Protein AF-A0A924LWE5-F1 (afdb_monomer)

pLDDT: mean 78.91, std 18.91, range [30.73, 96.88]

Foldseek 3Di:
DDDDDDDDDDDDDDDDDDDDDDDDDDDDDDDDDDDDDDDDDDDDDDPDDPPPPPPPPVVVVVVVVVVVVVVVVVVVVVVVVVVLVVLLQVLVVLQQVPDDVLQVVLADAAPDDVQAGKAKEWEFEWQDDDPPGLTWGCWTWIWIFDLVVLEIEIETEQQQAWFQQVPPGTGRLRVLSSVPNVNSSSVRVCVQAVDGHHKYKYFYLVLQLQLQVLLVFFKFAAQAWFWADQDPNGTDTDHGGIDTDHSVNLSVQLPGADGPVDRVRHSVVSSVSVVRSVVRSLCSCLDPSQSPPPSHRSSSNSNRMRMNQHPVRNVVSSVSNVSRPDYHYHYFAADWDADPNDTGGHTPSVVRNQSSCVSVVNHDDDPPPPDD

Sequence (372 aa):
MNPPLILRDVVSAPADKPYRVYRQPRRVRGDGSIPWDTAGAATASKPPRKQGERRNRIGWRLFRYSRRLLYVVILGAVVWSGVAYWSFRGAVKDSNDRVPDKVMRALSPANGPIMTTPINILVLGSDTRGKGDTGRSDSMILMRVDIPRRRVAMLSIPRDLRVPIKGYGDEKVNAAYSLGGPALTIDTLHSLTGVDINHYAEINFRGFRQLINAVGGIYLVNPHAIRSNKFDGQVWRFKKGELHLNGRRALAYSRVRENLLNPNDSDFTRGARQQQVIDSVVHKLASVDSVLHPRRNPRAAIKPITTDITESQIMALAFGKTWAKHTVHCRLGGDIDMVGGQSVIRGDGEANRAVVRMWEGTGQPVEPKLTA

Mean predicted aligned error: 13.2 Å

Radius of gyration: 34.85 Å; Cα contacts (8 Å, |Δi|>4): 558; chains: 1; bounding box: 91×76×114 Å

Nearest PDB structures (foldseek):
  6mpt-assembly1_A  TM=8.660E-01  e=5.695E-21  Bacillus subtilis
  6mps-assembly1_A  TM=8.419E-01  e=1.725E-20  Bacillus subtilis
  6uf5-assembly1_A  TM=8.664E-01  e=1.780E-19  Bacillus subtilis subsp. subtilis str. 168
  6uex-assembly1_A  TM=8.243E-01  e=5.874E-20  Staphylococcus aureus subsp. aureus N315
  3pe5-assembly2_B  TM=7.186E-01  e=3.381E-19  [Clostridium] leptum DSM 753

Secondary structure (DSSP, 8-state):
-----------PPPPPPPPPPPPPPPPP-----------------PPP--------HHHHHHHHHHHHHHHHHHHHHHHHHHHHHHHHHHHHHHHHTTS-HHHHHHSPPPSS-TTTS-EEEEEEEE---STT----EEEEEEEEEETTTTEEEEEE--TTEEEEETTTEEEETTHHHHHHHHHHHHHHHHHHH-----EEEEEEHHHHHHHHHHTT-EEEEESS-EEEEEETTEEEEE-SEEEEE-HHHHHHHHH---BTTBTT--HHHHHHHHHHHHHHHHHHHHSHHHHH-TT--HHHHHTTEEE---HHHHHHHHHHHHH--EEEEEE--EEEEEETTEEEEEE-HHHHHHHHHHHHTSSPPPPP----

Solvent-accessible surface area (backbone atoms only — not comparable to full-atom values): 21469 Å² total; per-residue (Å²): 135,85,86,90,90,87,90,86,85,86,84,88,81,85,88,85,80,90,80,88,81,85,82,80,87,80,87,82,86,82,85,82,87,88,83,90,82,82,89,81,82,90,77,90,77,77,80,83,78,78,79,71,79,79,69,61,65,65,60,57,50,50,51,53,50,52,53,50,50,50,52,53,51,51,50,50,52,50,53,52,48,52,54,52,49,53,46,34,47,53,18,40,50,66,10,35,77,63,51,55,71,62,38,66,70,49,38,36,83,66,96,54,56,64,73,78,33,70,45,30,32,41,39,37,33,30,69,42,8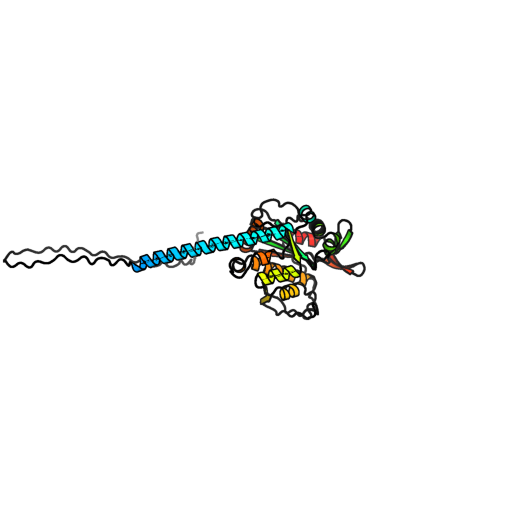4,55,92,90,50,61,44,39,38,81,37,44,32,43,36,34,42,26,43,78,79,23,36,36,21,37,38,37,47,57,45,46,30,52,40,71,36,92,96,74,44,79,38,40,51,25,49,30,23,45,76,52,33,70,24,40,32,45,52,36,49,27,72,72,68,76,49,72,40,44,39,44,38,37,32,28,62,67,26,48,28,45,23,31,48,42,63,72,32,36,59,48,73,35,91,56,60,39,34,36,59,79,53,99,90,39,66,51,76,44,66,52,41,82,41,83,29,44,18,70,56,44,54,48,59,43,61,42,54,45,32,82,72,40,92,88,43,40,69,69,54,24,49,53,41,40,51,52,52,46,51,27,47,54,51,47,66,50,30,67,70,48,73,67,39,93,87,42,51,63,32,52,42,40,57,37,36,37,24,69,65,47,68,68,53,52,51,50,49,35,53,34,58,76,61,36,82,47,77,44,86,45,61,59,57,51,51,84,44,75,57,95,91,37,80,32,25,49,54,43,72,63,64,36,52,47,48,48,30,37,57,74,66,80,38,70,90,75,80,79,83,78,78,131

Structure (mmCIF, N/CA/C/O backbone):
data_AF-A0A924LWE5-F1
#
_entry.id   AF-A0A924LWE5-F1
#
loop_
_atom_site.group_PDB
_atom_site.id
_atom_site.type_symbol
_atom_site.label_atom_id
_atom_site.label_alt_id
_atom_site.label_comp_id
_atom_site.label_asym_id
_atom_site.label_entity_id
_atom_site.label_seq_id
_atom_site.pdbx_PDB_ins_code
_atom_site.Cartn_x
_atom_site.Cartn_y
_atom_site.Cartn_z
_atom_site.occupancy
_atom_site.B_iso_or_equiv
_atom_site.auth_seq_id
_atom_site.auth_comp_id
_atom_site.auth_asym_id
_atom_site.auth_atom_id
_atom_site.pdbx_PDB_model_num
ATOM 1 N N . MET A 1 1 ? 37.497 54.593 34.438 1.00 35.94 1 MET A N 1
ATOM 2 C CA . MET A 1 1 ? 36.708 55.315 35.467 1.00 35.94 1 MET A CA 1
ATOM 3 C C . MET A 1 1 ? 35.247 54.874 35.371 1.00 35.94 1 MET A C 1
ATOM 5 O O . MET A 1 1 ? 34.919 54.177 34.420 1.00 35.94 1 MET A O 1
ATOM 9 N N . ASN A 1 2 ? 34.438 55.181 36.388 1.00 30.73 2 ASN A N 1
ATOM 10 C CA . ASN A 1 2 ? 33.115 54.585 36.651 1.00 30.73 2 ASN A CA 1
ATOM 11 C C . ASN A 1 2 ? 31.987 54.986 35.652 1.00 30.73 2 ASN A C 1
ATOM 13 O O . ASN A 1 2 ? 32.211 55.876 34.832 1.00 30.73 2 ASN A O 1
ATOM 17 N N . PRO A 1 3 ? 30.815 54.304 35.683 1.00 62.94 3 PRO A N 1
ATOM 18 C CA . PRO A 1 3 ? 29.826 54.260 34.590 1.00 62.94 3 PRO A CA 1
ATOM 19 C C . PRO A 1 3 ? 28.744 55.361 34.694 1.00 62.94 3 PRO A C 1
ATOM 21 O O . PRO A 1 3 ? 28.776 56.161 35.630 1.00 62.94 3 PRO A O 1
ATOM 24 N N . PRO A 1 4 ? 27.777 55.424 33.755 1.00 48.19 4 PRO A N 1
ATOM 25 C CA . PRO A 1 4 ? 26.484 54.736 33.967 1.00 48.19 4 PRO A CA 1
ATOM 26 C C . PRO A 1 4 ? 26.023 53.992 32.669 1.00 48.19 4 PRO A C 1
ATOM 28 O O . PRO A 1 4 ? 26.891 53.639 31.880 1.00 48.19 4 PRO A O 1
ATOM 31 N N . LEU A 1 5 ? 24.767 53.624 32.343 1.00 39.53 5 LEU A N 1
ATOM 32 C CA . LEU A 1 5 ? 23.411 53.927 32.855 1.00 39.53 5 LEU A CA 1
ATOM 33 C C . LEU A 1 5 ? 22.453 52.700 32.693 1.00 39.53 5 LEU A C 1
ATOM 35 O O . LEU A 1 5 ? 22.886 51.555 32.783 1.00 39.53 5 LEU A O 1
ATOM 39 N N . ILE A 1 6 ? 21.147 52.936 32.519 1.00 36.50 6 ILE A N 1
ATOM 40 C CA . ILE A 1 6 ? 19.996 52.010 32.590 1.00 36.50 6 ILE A CA 1
ATOM 41 C C . ILE A 1 6 ? 19.205 52.010 31.266 1.00 36.50 6 ILE A C 1
ATOM 43 O O . ILE A 1 6 ? 19.020 53.081 30.698 1.00 36.50 6 ILE A O 1
ATOM 47 N N . LEU A 1 7 ? 18.644 50.857 30.857 1.00 37.34 7 LEU A N 1
ATOM 48 C CA . LEU A 1 7 ? 17.232 50.704 30.427 1.00 37.34 7 LEU A CA 1
ATOM 49 C C . LEU A 1 7 ? 16.847 49.214 30.271 1.00 37.34 7 LEU A C 1
ATOM 51 O O . LEU A 1 7 ? 17.598 48.414 29.717 1.00 37.34 7 LEU A O 1
ATOM 55 N N . ARG A 1 8 ? 15.673 48.837 30.792 1.00 36.16 8 ARG A N 1
ATOM 56 C CA . ARG A 1 8 ? 15.037 47.511 30.671 1.00 36.16 8 ARG A CA 1
ATOM 57 C C . ARG A 1 8 ? 13.532 47.730 30.569 1.00 36.16 8 ARG A C 1
ATOM 59 O O . ARG A 1 8 ? 12.959 48.234 31.532 1.00 36.16 8 ARG A O 1
ATOM 66 N N . ASP A 1 9 ? 12.908 47.285 29.482 1.00 38.00 9 ASP A N 1
ATOM 67 C CA . ASP A 1 9 ? 11.458 47.399 29.308 1.00 38.00 9 ASP A CA 1
ATOM 68 C C . ASP A 1 9 ? 10.715 46.057 29.393 1.00 38.00 9 ASP A C 1
ATOM 70 O O . ASP A 1 9 ? 10.998 45.099 28.678 1.00 38.00 9 ASP A O 1
ATOM 74 N N . VAL A 1 10 ? 9.736 46.067 30.301 1.00 39.22 10 VAL A N 1
ATOM 75 C CA . VAL A 1 10 ? 8.377 45.509 30.203 1.00 39.22 10 VAL A CA 1
ATOM 76 C C . VAL A 1 10 ? 8.194 44.061 29.713 1.00 39.22 10 VAL A C 1
ATOM 78 O O . VAL A 1 10 ? 8.127 43.768 28.523 1.00 39.22 10 VAL A O 1
ATOM 81 N N . VAL A 1 11 ? 7.864 43.185 30.671 1.00 40.69 11 VAL A N 1
ATOM 82 C CA . VAL A 1 11 ? 7.001 42.010 30.451 1.00 40.69 11 VAL A CA 1
ATOM 83 C C . VAL A 1 11 ? 5.662 42.267 31.145 1.00 40.69 11 VAL A C 1
ATOM 85 O O . VAL A 1 11 ? 5.627 42.580 32.334 1.00 40.69 11 VAL A O 1
ATOM 88 N N . SER A 1 12 ? 4.558 42.136 30.410 1.00 39.53 12 SER A N 1
ATOM 89 C CA . SER A 1 12 ? 3.196 42.299 30.925 1.00 39.53 12 SER A CA 1
ATOM 90 C C . SER A 1 12 ? 2.675 41.016 31.589 1.00 39.53 12 SER A C 1
ATOM 92 O O . SER A 1 12 ? 2.746 39.928 31.019 1.00 39.53 12 SER A O 1
ATOM 94 N N . ALA A 1 13 ? 2.114 41.145 32.795 1.00 46.78 13 ALA A N 1
ATOM 95 C CA . ALA A 1 13 ? 1.442 40.054 33.506 1.00 46.78 13 ALA A CA 1
ATOM 96 C C . ALA A 1 13 ? -0.086 40.073 33.254 1.00 46.78 13 ALA A C 1
ATOM 98 O O . ALA A 1 13 ? -0.662 41.155 33.114 1.00 46.78 13 ALA A O 1
ATOM 99 N N . PRO A 1 14 ? -0.764 38.908 33.192 1.00 46.38 14 PRO A N 1
ATOM 100 C CA . PRO A 1 14 ? -2.205 38.828 32.945 1.00 46.38 14 PRO A CA 1
ATOM 101 C C . PRO A 1 14 ? -3.054 39.096 34.201 1.00 46.38 14 PRO A C 1
ATOM 103 O O . PRO A 1 14 ? -2.615 38.898 35.330 1.00 46.38 14 PRO A O 1
ATOM 106 N N . ALA A 1 15 ? -4.299 39.527 33.981 1.00 43.16 15 ALA A N 1
ATOM 107 C CA . ALA A 1 15 ? -5.218 39.985 35.022 1.00 43.16 15 ALA A CA 1
ATOM 108 C C . ALA A 1 15 ? -5.881 38.858 35.841 1.00 43.16 15 ALA A C 1
ATOM 110 O O . ALA A 1 15 ? -6.385 37.877 35.286 1.00 43.16 15 ALA A O 1
ATOM 111 N N . ASP A 1 16 ? -5.975 39.076 37.155 1.00 45.75 16 ASP A N 1
ATOM 112 C CA . ASP A 1 16 ? -6.705 38.221 38.095 1.00 45.75 16 ASP A CA 1
ATOM 113 C C . ASP A 1 16 ? -8.216 38.512 38.135 1.00 45.75 16 ASP A C 1
ATOM 115 O O . ASP A 1 16 ? -8.682 39.622 37.865 1.00 45.75 16 ASP A O 1
ATOM 119 N N . LYS A 1 17 ? -9.005 37.492 38.495 1.00 46.00 17 LYS A N 1
ATOM 120 C CA . LYS A 1 17 ? -10.478 37.560 38.560 1.00 46.00 17 LYS A CA 1
ATOM 121 C C . LYS A 1 17 ? -10.962 37.895 39.983 1.00 46.00 17 LYS A C 1
ATOM 123 O O . LYS A 1 17 ? -10.405 37.370 40.945 1.00 46.00 17 LYS A O 1
ATOM 128 N N . PRO A 1 18 ? -12.035 38.692 40.154 1.00 52.09 18 PRO A N 1
ATOM 129 C CA . PRO A 1 18 ? -12.488 39.116 41.478 1.00 52.09 18 PRO A CA 1
ATOM 130 C C . PRO A 1 18 ? -13.187 37.993 42.260 1.00 52.09 18 PRO A C 1
ATOM 132 O O . PRO A 1 18 ? -14.085 37.315 41.754 1.00 52.09 18 PRO A O 1
ATOM 135 N N . TYR A 1 19 ? -12.829 37.854 43.537 1.00 43.56 19 TYR A N 1
ATOM 136 C CA . TYR A 1 19 ? -13.497 36.985 44.507 1.00 43.56 19 TYR A CA 1
ATOM 137 C C . TYR A 1 19 ? -14.638 37.723 45.233 1.00 43.56 19 TYR A C 1
ATOM 139 O O . TYR A 1 19 ? -14.579 38.928 45.472 1.00 43.56 19 TYR A O 1
ATOM 147 N N . ARG A 1 20 ? -15.702 36.998 45.611 1.00 42.91 20 ARG A N 1
ATOM 148 C CA . ARG A 1 20 ? -16.841 37.546 46.374 1.00 42.91 20 ARG A CA 1
ATOM 149 C C . ARG A 1 20 ? -16.621 37.384 47.879 1.00 42.91 20 ARG A C 1
ATOM 151 O O . ARG A 1 20 ? -16.551 36.262 48.373 1.00 42.91 20 ARG A O 1
ATOM 158 N N . VAL A 1 21 ? -16.601 38.497 48.608 1.00 43.12 21 VAL A N 1
ATOM 159 C CA . VAL A 1 21 ? -16.543 38.522 50.079 1.00 43.12 21 VAL A CA 1
ATOM 160 C C . VAL A 1 21 ? -17.952 38.379 50.667 1.00 43.12 21 VAL A C 1
ATOM 162 O O . VAL A 1 21 ? -18.843 39.163 50.343 1.00 43.12 21 VAL A O 1
ATOM 165 N N . TYR A 1 22 ? -18.156 37.410 51.566 1.00 35.41 22 TYR A N 1
ATOM 166 C CA . TYR A 1 22 ? -19.375 37.316 52.379 1.00 35.41 22 TYR A CA 1
ATOM 167 C C . TYR A 1 22 ? -19.253 38.189 53.634 1.00 35.41 22 TYR A C 1
ATOM 169 O O . TYR A 1 22 ? -18.310 38.056 54.412 1.00 35.41 22 TYR A O 1
ATOM 177 N N . ARG A 1 23 ? -20.231 39.075 53.849 1.00 39.34 23 ARG A N 1
ATOM 178 C CA . ARG A 1 23 ? -20.292 39.994 54.996 1.00 39.34 23 ARG A CA 1
ATOM 179 C C . ARG A 1 23 ? -21.095 39.346 56.132 1.00 39.34 23 ARG A C 1
ATOM 181 O O . ARG A 1 23 ? -22.254 38.997 55.923 1.00 39.34 23 ARG A O 1
ATOM 188 N N . GLN A 1 24 ? -20.513 39.196 57.323 1.00 39.22 24 GLN A N 1
ATOM 189 C CA . GLN A 1 24 ? -21.256 38.740 58.509 1.00 39.22 24 GLN A CA 1
ATOM 190 C C . GLN A 1 24 ? -22.050 39.896 59.160 1.00 39.22 24 GLN A C 1
ATOM 192 O O . GLN A 1 24 ? -21.575 41.036 59.133 1.00 39.22 24 GLN A O 1
ATOM 197 N N . PRO A 1 25 ? -23.223 39.643 59.780 1.00 42.53 25 PRO A N 1
ATOM 198 C CA . PRO A 1 25 ? -23.958 40.660 60.531 1.00 42.53 25 PRO A CA 1
ATOM 199 C C . PRO A 1 25 ? -23.327 40.923 61.905 1.00 42.53 25 PRO A C 1
ATOM 201 O O . PRO A 1 25 ? -23.011 40.002 62.658 1.00 42.53 25 PRO A O 1
ATOM 204 N N . ARG A 1 26 ? -23.191 42.203 62.254 1.00 37.25 26 ARG A N 1
ATOM 205 C CA . ARG A 1 26 ? -22.612 42.689 63.514 1.00 37.25 26 ARG A CA 1
ATOM 206 C C . ARG A 1 26 ? -23.680 42.669 64.617 1.00 37.25 26 ARG A C 1
ATOM 208 O O . ARG A 1 26 ? -24.718 43.305 64.456 1.00 37.25 26 ARG A O 1
ATOM 215 N N . ARG A 1 27 ? -23.441 41.979 65.742 1.00 37.81 27 ARG A N 1
ATOM 216 C CA . ARG A 1 27 ? -24.304 42.105 66.935 1.00 37.81 27 ARG A CA 1
ATOM 217 C C . ARG A 1 27 ? -24.140 43.504 67.536 1.00 37.81 27 ARG A C 1
ATOM 219 O O . ARG A 1 27 ? -23.021 43.897 67.858 1.00 37.81 27 ARG A O 1
ATOM 226 N N . VAL A 1 28 ? -25.247 44.219 67.715 1.00 47.09 28 VAL A N 1
ATOM 227 C CA . VAL A 1 28 ? -25.306 45.456 68.507 1.00 47.09 28 VAL A CA 1
ATOM 228 C C . VAL A 1 28 ? -25.711 45.085 69.932 1.00 47.09 28 VAL A C 1
ATOM 230 O O . VAL A 1 28 ? -26.638 44.300 70.126 1.00 47.09 28 VAL A O 1
ATOM 233 N N . ARG A 1 29 ? -24.993 45.618 70.922 1.00 36.19 29 ARG A N 1
ATOM 234 C CA . ARG A 1 29 ? -25.283 45.457 72.351 1.00 36.19 29 ARG A CA 1
ATOM 235 C C . ARG A 1 29 ? -25.857 46.789 72.832 1.00 36.19 29 ARG A C 1
ATOM 237 O O . ARG A 1 29 ? -25.110 47.756 72.918 1.00 36.19 29 ARG A O 1
ATOM 244 N N . GLY A 1 30 ? -27.170 46.842 73.039 1.00 39.47 30 GLY A N 1
ATOM 245 C CA . GLY A 1 30 ? -27.864 48.007 73.588 1.00 39.47 30 GLY A CA 1
ATOM 246 C C . GLY A 1 30 ? -28.076 47.837 75.088 1.00 39.47 30 GLY A C 1
ATOM 247 O O . GLY A 1 30 ? -28.615 46.817 75.511 1.00 39.47 30 GLY A O 1
ATOM 248 N N . ASP A 1 31 ? -27.615 48.818 75.851 1.00 38.78 31 ASP A N 1
ATOM 249 C CA . ASP A 1 31 ? -27.939 49.046 77.261 1.00 38.78 31 ASP A CA 1
ATOM 250 C C . ASP A 1 31 ? -29.144 50.009 77.342 1.00 38.78 31 ASP A C 1
ATOM 252 O O . ASP A 1 31 ? -29.338 50.801 76.416 1.00 38.78 31 ASP A O 1
ATOM 256 N N . GLY A 1 32 ? -29.964 49.936 78.397 1.00 36.91 32 GLY A N 1
ATOM 257 C CA . GLY A 1 32 ? -31.131 50.816 78.562 1.00 36.91 32 GLY A CA 1
ATOM 258 C C . GLY A 1 32 ? -32.300 50.252 79.382 1.00 36.91 32 GLY A C 1
ATOM 259 O O . GLY A 1 32 ? -33.250 49.730 78.811 1.00 36.91 32 GLY A O 1
ATOM 260 N N . SER A 1 33 ? -32.227 50.426 80.707 1.00 39.88 33 SER A N 1
ATOM 261 C CA . SER A 1 33 ? -33.324 50.573 81.700 1.00 39.88 33 SER A CA 1
ATOM 262 C C . SER A 1 33 ? -34.670 49.828 81.539 1.00 39.88 33 SER A C 1
ATOM 264 O O . SER A 1 33 ? -35.458 50.096 80.635 1.00 39.88 33 SER A O 1
ATOM 266 N N . ILE A 1 34 ? -35.017 49.052 82.572 1.00 51.56 34 ILE A N 1
ATOM 267 C CA . ILE A 1 34 ? -36.369 48.538 82.868 1.00 51.56 34 ILE A CA 1
ATOM 268 C C . ILE A 1 34 ? -37.137 49.559 83.730 1.00 51.56 34 ILE A C 1
ATOM 270 O O . ILE A 1 34 ? -36.570 50.054 84.706 1.00 51.56 34 ILE A O 1
ATOM 274 N N . PRO A 1 35 ? -38.433 49.787 83.463 1.00 44.03 35 PRO A N 1
ATOM 275 C CA . PRO A 1 35 ? -39.418 50.036 84.520 1.00 44.03 35 PRO A CA 1
ATOM 276 C C . PRO A 1 35 ? -40.473 48.919 84.577 1.00 44.03 35 PRO A C 1
ATOM 278 O O . PRO A 1 35 ? -40.868 48.357 83.556 1.00 44.03 35 PRO A O 1
ATOM 281 N N . TRP A 1 36 ? -40.938 48.613 85.785 1.00 44.00 36 TRP A N 1
ATOM 282 C CA . TRP A 1 36 ? -42.073 47.721 86.032 1.00 44.00 36 TRP A CA 1
ATOM 283 C C . TRP A 1 36 ? -43.381 48.508 85.895 1.00 44.00 36 TRP A C 1
ATOM 285 O O . TRP A 1 36 ? -43.431 49.630 86.388 1.00 44.00 36 TRP A O 1
ATOM 295 N N . ASP A 1 37 ? -44.417 47.942 85.259 1.00 35.44 37 ASP A N 1
ATOM 296 C CA . ASP A 1 37 ? -45.703 47.655 85.929 1.00 35.44 37 ASP A CA 1
ATOM 297 C C . ASP A 1 37 ? -46.836 47.176 84.992 1.00 35.44 37 ASP A C 1
ATOM 299 O O . ASP A 1 37 ? -46.803 47.326 83.773 1.00 35.44 37 ASP A O 1
ATOM 303 N N . THR A 1 38 ? -47.886 46.642 85.628 1.00 39.50 38 THR A N 1
ATOM 304 C CA . THR A 1 38 ? -49.231 46.302 85.109 1.00 39.50 38 THR A CA 1
ATOM 305 C C . THR A 1 38 ? -49.410 45.050 84.229 1.00 39.50 38 THR A C 1
ATOM 307 O O . THR A 1 38 ? -49.215 45.029 83.021 1.00 39.50 38 THR A O 1
ATOM 310 N N . ALA A 1 39 ? -49.881 43.995 84.902 1.00 37.56 39 ALA A N 1
ATOM 311 C CA . ALA A 1 39 ? -51.088 43.212 84.600 1.00 37.56 39 ALA A CA 1
ATOM 312 C C . ALA A 1 39 ? -51.646 43.144 83.157 1.00 37.56 39 ALA A C 1
ATOM 314 O O . ALA A 1 39 ? -52.055 44.150 82.586 1.00 37.56 39 ALA A O 1
ATOM 315 N N . GLY A 1 40 ? -51.944 41.917 82.701 1.00 34.50 40 GLY A N 1
ATOM 316 C CA . GLY A 1 40 ? -53.130 41.689 81.862 1.00 34.50 40 GLY A CA 1
ATOM 317 C C . GLY A 1 40 ? -53.044 40.596 80.793 1.00 34.50 40 GLY A C 1
ATOM 318 O O . GLY A 1 40 ? -52.186 40.625 79.925 1.00 34.50 40 GLY A O 1
ATOM 319 N N . ALA A 1 41 ? -54.039 39.704 80.824 1.00 37.69 41 ALA A N 1
ATOM 320 C CA . ALA A 1 41 ? -54.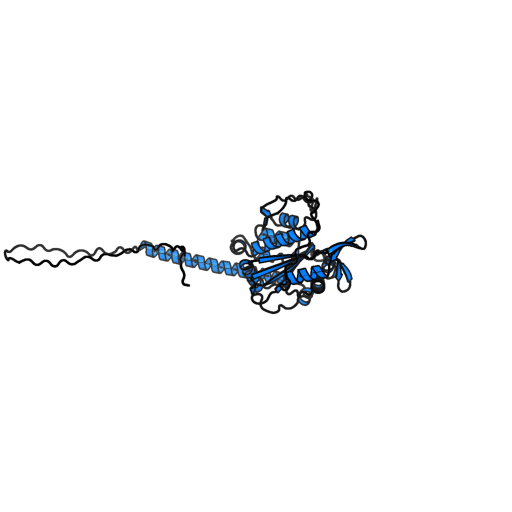620 38.976 79.687 1.00 37.69 41 ALA A CA 1
ATOM 321 C C . ALA A 1 41 ? -53.716 38.109 78.776 1.00 37.69 41 ALA A C 1
ATOM 323 O O . ALA A 1 41 ? -52.981 38.559 77.900 1.00 37.69 41 ALA A O 1
ATOM 324 N N . ALA A 1 42 ? -53.938 36.799 78.886 1.00 48.00 42 ALA A N 1
ATOM 325 C CA . ALA A 1 42 ? -53.461 35.777 77.966 1.00 48.00 42 ALA A CA 1
ATOM 326 C C . ALA A 1 42 ? -53.863 36.008 76.493 1.00 48.00 42 ALA A C 1
ATOM 328 O O . ALA A 1 42 ? -55.028 36.252 76.189 1.00 48.00 42 ALA A O 1
ATOM 329 N N . THR A 1 43 ? -52.947 35.709 75.566 1.00 39.97 43 THR A N 1
ATOM 330 C CA . THR A 1 43 ? -53.294 35.083 74.276 1.00 39.97 43 THR A CA 1
ATOM 331 C C . THR A 1 43 ? -52.267 34.005 73.924 1.00 39.97 43 THR A C 1
ATOM 333 O O . THR A 1 43 ? -51.062 34.243 73.892 1.00 39.97 43 THR A O 1
ATOM 336 N N . ALA A 1 44 ? -52.740 32.781 73.677 1.00 50.69 44 ALA A N 1
ATOM 337 C CA . ALA A 1 44 ? -51.880 31.638 73.381 1.00 50.69 44 ALA A CA 1
ATOM 338 C C . ALA A 1 44 ? -51.364 31.683 71.930 1.00 50.69 44 ALA A C 1
ATOM 340 O O . ALA A 1 44 ? -52.072 31.316 70.987 1.00 50.69 44 ALA A O 1
ATOM 341 N N . SER A 1 45 ? -50.108 32.090 71.739 1.00 46.09 45 SER A N 1
ATOM 342 C CA . SER A 1 45 ? -49.436 32.036 70.440 1.00 46.09 45 SER A CA 1
ATOM 343 C C . SER A 1 45 ? -48.982 30.604 70.117 1.00 46.09 45 SER A C 1
ATOM 345 O O . SER A 1 45 ? -48.114 30.021 70.765 1.00 46.09 45 SER A O 1
ATOM 347 N N . LYS A 1 46 ? -49.589 29.999 69.086 1.00 49.22 46 LYS A N 1
ATOM 348 C CA . LYS A 1 46 ? -49.164 28.686 68.565 1.00 49.22 46 LYS A CA 1
ATOM 349 C C . LYS A 1 46 ? -47.716 28.768 68.048 1.00 49.22 46 LYS A C 1
ATOM 351 O O . LYS A 1 46 ? -47.382 29.747 67.378 1.00 49.22 46 LYS A O 1
ATOM 356 N N . PRO A 1 47 ? -46.874 27.739 68.265 1.00 48.94 47 PRO A N 1
ATOM 357 C CA . PRO A 1 47 ? -45.509 27.738 67.749 1.00 48.94 47 PRO A CA 1
ATOM 358 C C . PRO A 1 47 ? -45.501 27.749 66.209 1.00 48.94 47 PRO A C 1
ATOM 360 O O . PRO A 1 47 ? -46.397 27.169 65.581 1.00 48.94 47 PRO A O 1
ATOM 363 N N . PRO A 1 48 ? -44.493 28.370 65.570 1.00 48.25 48 PRO A N 1
ATOM 364 C CA . PRO A 1 48 ? -44.443 28.482 64.120 1.00 48.25 48 PRO A CA 1
ATOM 365 C C . PRO A 1 48 ? -44.325 27.101 63.464 1.00 48.25 48 PRO A C 1
ATOM 367 O O . PRO A 1 48 ? -43.416 26.317 63.751 1.00 48.25 48 PRO A O 1
ATOM 370 N N . ARG A 1 49 ? -45.237 26.808 62.529 1.00 45.88 49 ARG A N 1
ATOM 371 C CA . ARG A 1 49 ? -45.161 25.618 61.669 1.00 45.88 49 ARG A CA 1
ATOM 372 C C . ARG A 1 49 ? -43.845 25.655 60.889 1.00 45.88 49 ARG A C 1
ATOM 374 O O . ARG A 1 49 ? -43.673 26.511 60.024 1.00 45.88 49 ARG A O 1
ATOM 381 N N . LYS A 1 50 ? -42.953 24.687 61.134 1.00 45.81 50 LYS A N 1
ATOM 382 C CA . LYS A 1 50 ? -41.796 24.436 60.262 1.00 45.81 50 LYS A CA 1
ATOM 383 C C . LYS A 1 50 ? -42.308 24.219 58.835 1.00 45.81 50 LYS A C 1
ATOM 385 O O . LYS A 1 50 ? -42.971 23.214 58.572 1.00 45.81 50 LYS A O 1
ATOM 390 N N . GLN A 1 51 ? -42.010 25.144 57.922 1.00 45.62 51 GLN A N 1
ATOM 391 C CA . GLN A 1 51 ? -42.208 24.909 56.494 1.00 45.62 51 GLN A CA 1
ATOM 392 C C . GLN A 1 51 ? -41.267 23.775 56.090 1.00 45.62 51 GLN A C 1
ATOM 394 O O . GLN A 1 51 ? -40.057 23.960 55.990 1.00 45.62 51 GLN A O 1
ATOM 399 N N . GLY A 1 52 ? -41.818 22.573 55.931 1.00 45.91 52 GLY A N 1
ATOM 400 C CA . GLY A 1 52 ? -41.041 21.425 55.493 1.00 45.91 52 GLY A CA 1
ATOM 401 C C . GLY A 1 52 ? -40.515 21.677 54.087 1.00 45.91 52 GLY A C 1
ATOM 402 O O . GLY A 1 52 ? -41.309 21.871 53.164 1.00 45.91 52 GLY A O 1
ATOM 403 N N . GLU A 1 53 ? -39.193 21.643 53.924 1.00 53.12 53 GLU A N 1
ATOM 404 C CA . GLU A 1 53 ? -38.551 21.672 52.615 1.00 53.12 53 GLU A CA 1
ATOM 405 C C . GLU A 1 53 ? -39.201 20.613 51.714 1.00 53.12 53 GLU A C 1
ATOM 407 O O . GLU A 1 53 ? -39.026 19.404 51.908 1.00 53.12 53 GLU A O 1
ATOM 412 N N . ARG A 1 54 ? -39.954 21.048 50.694 1.00 49.06 54 ARG A N 1
ATOM 413 C CA . ARG A 1 54 ? -40.433 20.169 49.619 1.00 49.06 54 ARG A CA 1
ATOM 414 C C . ARG A 1 54 ? -39.244 19.787 48.734 1.00 49.06 54 ARG A C 1
ATOM 416 O O . ARG A 1 54 ? -39.136 20.202 47.587 1.00 49.06 54 ARG A O 1
ATOM 423 N N . ARG A 1 55 ? -38.340 18.969 49.282 1.00 53.91 55 ARG A N 1
ATOM 424 C CA . ARG A 1 55 ? -37.161 18.425 48.601 1.00 53.91 55 ARG A CA 1
ATOM 425 C C . ARG A 1 55 ? -37.629 17.756 47.309 1.00 53.91 55 ARG A C 1
ATOM 427 O O . ARG A 1 55 ? -38.390 16.790 47.371 1.00 53.91 55 ARG A O 1
ATOM 434 N N . ASN A 1 56 ? -37.223 18.301 46.158 1.00 56.53 56 ASN A N 1
ATOM 435 C CA . ASN A 1 56 ? -37.791 18.021 44.831 1.00 56.53 56 ASN A CA 1
ATOM 436 C C . ASN A 1 56 ? -37.772 16.522 44.452 1.00 56.53 56 ASN A C 1
ATOM 438 O O . ASN A 1 56 ? -36.881 16.043 43.747 1.00 56.53 56 ASN A O 1
ATOM 442 N N . ARG A 1 57 ? -38.800 15.767 44.878 1.00 56.47 57 ARG A N 1
ATOM 443 C CA . ARG A 1 57 ? -38.924 14.312 44.640 1.00 56.47 57 ARG A CA 1
ATOM 444 C C . ARG A 1 57 ? -38.986 13.963 43.146 1.00 56.47 57 ARG A C 1
ATOM 446 O O . ARG A 1 57 ? -38.590 12.865 42.764 1.00 56.47 57 ARG A O 1
ATOM 453 N N . ILE A 1 58 ? -39.446 14.899 42.311 1.00 60.03 58 ILE A N 1
ATOM 454 C CA . ILE A 1 58 ? -39.506 14.765 40.848 1.00 60.03 58 ILE A CA 1
ATOM 455 C C . ILE A 1 58 ? -38.088 14.722 40.255 1.00 60.03 58 ILE A C 1
ATOM 457 O O . ILE A 1 58 ? -37.768 13.790 39.521 1.00 60.03 58 ILE A O 1
ATOM 461 N N . GLY A 1 59 ? -37.204 15.643 40.660 1.00 59.00 59 GLY A N 1
ATOM 462 C CA . GLY A 1 59 ? -35.806 15.671 40.214 1.00 59.00 59 GLY A CA 1
ATOM 463 C C . GLY A 1 59 ? -35.033 14.402 40.586 1.00 59.00 59 GLY A C 1
ATOM 464 O O . GLY A 1 59 ? -34.280 13.876 39.774 1.00 59.00 59 GLY A O 1
ATOM 465 N N . TRP A 1 60 ? -35.283 13.833 41.771 1.00 63.12 60 TRP A N 1
ATOM 466 C CA . TRP A 1 60 ? -34.623 12.592 42.205 1.00 63.12 60 TRP A CA 1
ATOM 467 C C . TRP A 1 60 ? -35.115 11.342 41.448 1.00 63.12 60 TRP A C 1
ATOM 469 O O . TRP A 1 60 ? -34.342 10.415 41.198 1.00 63.12 60 TRP A O 1
ATOM 479 N N . ARG A 1 61 ? -36.391 11.319 41.028 1.00 66.62 61 ARG A N 1
ATOM 480 C CA . ARG A 1 61 ? -36.926 10.279 40.132 1.00 66.62 61 ARG A CA 1
ATOM 481 C C . ARG A 1 61 ? -36.345 10.415 38.722 1.00 66.62 61 ARG A C 1
ATOM 483 O O . ARG A 1 61 ? -35.851 9.424 38.193 1.00 66.62 61 ARG A O 1
ATOM 490 N N . LEU A 1 62 ? -36.321 11.627 38.162 1.00 67.88 62 LEU A N 1
ATOM 491 C CA . LEU A 1 62 ? -35.686 11.916 36.868 1.00 67.88 62 LEU A CA 1
ATOM 492 C C . LEU A 1 62 ? -34.196 11.539 36.869 1.00 67.88 62 LEU A C 1
ATOM 494 O O . LEU A 1 62 ? -33.747 10.879 35.940 1.00 67.88 62 LEU A O 1
ATOM 498 N N . PHE A 1 63 ? -33.459 11.834 37.944 1.00 74.75 63 PHE A N 1
ATOM 499 C CA . PHE A 1 63 ? -32.055 11.437 38.115 1.00 74.75 63 PHE A CA 1
ATOM 500 C C . PHE A 1 63 ? -31.849 9.909 38.182 1.00 74.75 63 PHE A C 1
ATOM 502 O O . PHE A 1 63 ? -30.870 9.381 37.654 1.00 74.75 63 PHE A O 1
ATOM 509 N N . ARG A 1 64 ? -32.783 9.156 38.787 1.00 78.56 64 ARG A N 1
ATOM 510 C CA . ARG A 1 64 ? -32.758 7.681 38.729 1.00 78.56 64 ARG A CA 1
ATOM 511 C C . ARG A 1 64 ? -33.044 7.149 37.326 1.00 78.56 64 ARG A C 1
ATOM 513 O O . ARG A 1 64 ? -32.414 6.171 36.928 1.00 78.56 64 ARG A O 1
ATOM 520 N N . TYR A 1 65 ? -33.969 7.758 36.585 1.00 84.75 65 TYR A N 1
ATOM 521 C CA . TYR A 1 65 ? -34.265 7.349 35.211 1.00 84.75 65 TYR A CA 1
ATOM 522 C C . TYR A 1 65 ? -33.138 7.719 34.239 1.00 84.75 65 TYR A C 1
ATOM 524 O O . TYR A 1 65 ? -32.771 6.877 33.427 1.00 84.75 65 TYR A O 1
ATOM 532 N N . SER A 1 66 ? -32.505 8.889 34.377 1.00 85.06 66 SER A N 1
ATOM 533 C CA . SER A 1 66 ? -31.346 9.264 33.558 1.00 85.06 66 SER A CA 1
ATOM 534 C C . SER A 1 66 ? -30.125 8.382 33.840 1.00 85.06 66 SER A C 1
ATOM 536 O O . SER A 1 66 ? -29.489 7.928 32.893 1.00 85.06 66 SER A O 1
ATOM 538 N N . ARG A 1 67 ? -29.845 8.024 35.106 1.00 89.50 67 ARG A N 1
ATOM 539 C CA . ARG A 1 67 ? -28.815 7.012 35.424 1.00 89.50 67 ARG A CA 1
ATOM 540 C C . ARG A 1 67 ? -29.137 5.642 34.825 1.00 89.50 67 ARG A C 1
ATOM 542 O O . ARG A 1 67 ? -28.241 5.007 34.285 1.00 89.50 67 ARG A O 1
ATOM 549 N N . ARG A 1 68 ? -30.392 5.180 34.890 1.00 89.94 68 ARG A N 1
ATOM 550 C CA . ARG A 1 68 ? -30.810 3.910 34.261 1.00 89.94 68 ARG A CA 1
ATOM 551 C C . ARG A 1 68 ? -30.638 3.941 32.742 1.00 89.94 68 ARG A C 1
ATOM 553 O O . ARG A 1 68 ? -30.075 3.000 32.196 1.00 89.94 68 ARG A O 1
ATOM 560 N N . LEU A 1 69 ? -31.056 5.024 32.086 1.00 91.94 69 LEU A N 1
ATOM 561 C CA . LEU A 1 69 ? -30.858 5.225 30.651 1.00 91.94 69 LEU A CA 1
ATOM 562 C C . LEU A 1 69 ? -29.366 5.218 30.294 1.00 91.94 69 LEU A C 1
ATOM 564 O O . LEU A 1 69 ? -28.976 4.522 29.366 1.00 91.94 69 LEU A O 1
ATOM 568 N N . LEU A 1 70 ? -28.527 5.910 31.071 1.00 92.56 70 LEU A N 1
ATOM 569 C CA . LEU A 1 70 ? -27.075 5.909 30.892 1.00 92.56 70 LEU A CA 1
ATOM 570 C C . LEU A 1 70 ? -26.485 4.492 30.994 1.00 92.56 70 LEU A C 1
ATOM 572 O O . LEU A 1 70 ? -25.701 4.111 30.132 1.00 92.56 70 LEU A O 1
ATOM 576 N N . TYR A 1 71 ? -26.889 3.684 31.982 1.00 93.00 71 TYR A N 1
ATOM 577 C CA . TYR A 1 71 ? -26.440 2.288 32.076 1.00 93.00 71 TYR A CA 1
ATOM 578 C C . TYR A 1 71 ? -26.899 1.436 30.884 1.00 93.00 71 TYR A C 1
ATOM 580 O O . TYR A 1 71 ? -26.112 0.638 30.389 1.00 93.00 71 TYR A O 1
ATOM 588 N N . VAL A 1 72 ? -28.130 1.619 30.389 1.00 93.38 72 VAL A N 1
ATOM 589 C CA . VAL A 1 72 ? -28.631 0.911 29.194 1.00 93.38 72 VAL A CA 1
ATOM 590 C C . VAL A 1 72 ? -27.864 1.328 27.934 1.00 93.38 72 VAL A C 1
ATOM 592 O O . VAL A 1 72 ? -27.497 0.469 27.138 1.00 93.38 72 VAL A O 1
ATOM 595 N N . VAL A 1 73 ? -27.558 2.619 27.772 1.00 91.50 73 VAL A N 1
ATOM 596 C CA . VAL A 1 73 ? -26.751 3.135 26.653 1.00 91.50 73 VAL A CA 1
ATOM 597 C C . VAL A 1 73 ? -25.313 2.610 26.718 1.00 91.50 73 VAL A C 1
ATOM 599 O O . VAL A 1 73 ? -24.794 2.154 25.703 1.00 91.50 73 VAL A O 1
ATOM 602 N N . ILE A 1 74 ? -24.685 2.602 27.900 1.00 91.44 74 ILE A N 1
ATOM 603 C CA . ILE A 1 74 ? -23.340 2.036 28.099 1.00 91.44 74 ILE A CA 1
ATOM 604 C C . ILE A 1 74 ? -23.337 0.531 27.807 1.00 91.44 74 ILE A C 1
ATOM 606 O O . ILE A 1 74 ? -22.470 0.058 27.077 1.00 91.44 74 ILE A O 1
ATOM 610 N N . LEU A 1 75 ? -24.317 -0.222 28.318 1.00 93.06 75 LEU A N 1
ATOM 611 C CA . LEU A 1 75 ? -24.439 -1.658 28.059 1.00 93.06 75 LEU A CA 1
ATOM 612 C C . LEU A 1 75 ? -24.633 -1.941 26.562 1.00 93.06 75 LEU A C 1
ATOM 614 O O . LEU A 1 75 ? -23.946 -2.796 26.010 1.00 93.06 75 LEU A O 1
ATOM 618 N N . GLY A 1 76 ? -25.504 -1.182 25.891 1.00 89.00 76 GLY A N 1
ATOM 619 C CA . GLY A 1 76 ? -25.700 -1.265 24.444 1.00 89.00 76 GLY A CA 1
ATOM 620 C C . GLY A 1 76 ? -24.418 -0.973 23.661 1.00 89.00 76 GLY A C 1
ATOM 621 O O . GLY A 1 76 ? -24.083 -1.720 22.744 1.00 89.00 76 GLY A O 1
ATOM 622 N N . ALA A 1 77 ? -23.658 0.050 24.059 1.00 86.00 77 ALA A N 1
ATOM 623 C CA . ALA A 1 77 ? -22.372 0.382 23.449 1.00 86.00 77 ALA A CA 1
ATOM 624 C C . ALA A 1 77 ? -21.312 -0.713 23.668 1.00 86.00 77 ALA A C 1
ATOM 626 O O . ALA A 1 77 ? -20.565 -1.025 22.741 1.00 86.00 77 ALA A O 1
ATOM 627 N N . VAL A 1 78 ? -21.265 -1.335 24.853 1.00 88.56 78 VAL A N 1
ATOM 628 C CA . VAL A 1 78 ? -20.352 -2.453 25.161 1.00 88.56 78 VAL A CA 1
ATOM 629 C C . VAL A 1 78 ? -20.704 -3.687 24.327 1.00 88.56 78 VAL A C 1
ATOM 631 O O . VAL A 1 78 ? -19.823 -4.254 23.683 1.00 88.56 78 VAL A O 1
ATOM 634 N N . VAL A 1 79 ? -21.985 -4.069 24.270 1.00 87.88 79 VAL A N 1
ATOM 635 C CA . VAL A 1 79 ? -22.459 -5.202 23.453 1.00 87.88 79 VAL A CA 1
ATOM 636 C C . VAL A 1 79 ? -22.180 -4.954 21.969 1.00 87.88 79 VAL A C 1
ATOM 638 O O . VAL A 1 79 ? -21.616 -5.818 21.298 1.00 87.88 79 VAL A O 1
ATOM 641 N N . TRP A 1 80 ? -22.495 -3.758 21.461 1.00 83.62 80 TRP A N 1
ATOM 642 C CA . TRP A 1 80 ? -22.206 -3.371 20.078 1.00 83.62 80 TRP A CA 1
ATOM 643 C C . TRP A 1 80 ? -20.703 -3.421 19.763 1.00 83.62 80 TRP A C 1
ATOM 645 O O . TRP A 1 80 ? -20.312 -3.992 18.746 1.00 83.62 80 TRP A O 1
ATOM 655 N N . SER A 1 81 ? -19.854 -2.914 20.663 1.00 80.44 81 SER A N 1
ATOM 656 C CA . SER A 1 81 ? -18.393 -2.959 20.508 1.00 80.44 81 SER A CA 1
ATOM 657 C C . SER A 1 81 ? -17.858 -4.394 20.505 1.00 80.44 81 SER A C 1
ATOM 659 O O . SER A 1 81 ? -16.986 -4.715 19.701 1.00 80.44 81 SER A O 1
ATOM 661 N N . GLY A 1 82 ? -18.405 -5.281 21.344 1.00 84.88 82 GLY A N 1
ATOM 662 C CA . GLY A 1 82 ? -18.046 -6.701 21.362 1.00 84.88 82 GLY A CA 1
ATOM 663 C C . GLY A 1 82 ? -18.392 -7.416 20.051 1.00 84.88 82 GLY A C 1
ATOM 664 O O . GLY A 1 82 ? -17.552 -8.120 19.492 1.00 84.88 82 GLY A O 1
ATOM 665 N N . VAL A 1 83 ? -19.591 -7.176 19.506 1.00 84.25 83 VAL A N 1
ATOM 666 C CA . VAL A 1 83 ? -20.014 -7.718 18.200 1.00 84.25 83 VAL A CA 1
ATOM 667 C C . VAL A 1 83 ? -19.160 -7.153 17.057 1.00 84.25 83 VAL A C 1
ATOM 669 O O . VAL A 1 83 ? -18.729 -7.904 16.177 1.00 84.25 83 VAL A O 1
ATOM 672 N N . ALA A 1 84 ? -18.865 -5.850 17.078 1.00 80.00 84 ALA A N 1
ATOM 673 C CA . ALA A 1 84 ? -17.999 -5.205 16.094 1.00 80.00 84 ALA A CA 1
ATOM 674 C C . ALA A 1 84 ? -16.570 -5.778 16.128 1.00 80.00 84 ALA A C 1
ATOM 676 O O . ALA A 1 84 ? -16.025 -6.114 15.075 1.00 80.00 84 ALA A O 1
ATOM 677 N N . TYR A 1 85 ? -15.997 -5.964 17.322 1.00 83.56 85 TYR A N 1
ATOM 678 C CA . TYR A 1 85 ? -14.681 -6.577 17.512 1.00 83.56 85 TYR A CA 1
ATOM 679 C C . TYR A 1 85 ? -14.647 -8.040 17.053 1.00 83.56 85 TYR A C 1
ATOM 681 O O . TYR A 1 85 ? -13.716 -8.435 16.356 1.00 83.56 85 TYR A O 1
ATOM 689 N N . TRP A 1 86 ? -15.673 -8.840 17.359 1.00 85.75 86 TRP A N 1
ATOM 690 C CA . TRP A 1 86 ? -15.753 -10.230 16.897 1.00 85.75 86 TRP A CA 1
ATOM 691 C C . TRP A 1 86 ? -15.839 -10.328 15.363 1.00 85.75 86 TRP A C 1
ATOM 693 O O . TRP A 1 86 ? -15.123 -11.118 14.747 1.00 85.75 86 TRP A O 1
ATOM 703 N N . SER A 1 87 ? -16.641 -9.463 14.731 1.00 83.38 87 SER A N 1
ATOM 704 C CA . SER A 1 87 ? -16.726 -9.352 13.266 1.00 83.38 87 SER A CA 1
ATOM 705 C C . SER A 1 87 ? -15.396 -8.909 12.637 1.00 83.38 87 SER A C 1
ATOM 707 O O . SER A 1 87 ? -14.972 -9.476 11.629 1.00 83.38 87 SER A O 1
ATOM 709 N N . PHE A 1 88 ? -14.713 -7.933 13.248 1.00 83.19 88 PHE A N 1
ATOM 710 C CA . PHE A 1 88 ? -13.376 -7.480 12.854 1.00 83.19 88 PHE A CA 1
ATOM 711 C C . PHE A 1 88 ? -12.348 -8.616 12.947 1.00 83.19 88 PHE A C 1
ATOM 713 O O . PHE A 1 88 ? -11.671 -8.896 11.963 1.00 83.19 88 PHE A O 1
ATOM 720 N N . ARG A 1 89 ? -12.291 -9.324 14.082 1.00 86.62 89 ARG A N 1
ATOM 721 C CA . ARG A 1 89 ? -11.382 -10.455 14.318 1.00 86.62 89 ARG A CA 1
ATOM 722 C C . ARG A 1 89 ? -11.574 -11.558 13.276 1.00 86.62 89 ARG A C 1
ATOM 724 O O . ARG A 1 89 ? -10.618 -11.992 12.646 1.00 86.62 89 ARG A O 1
ATOM 731 N N . GLY A 1 90 ? -12.826 -11.943 13.013 1.00 87.00 90 GLY A N 1
ATOM 732 C CA . GLY A 1 90 ? -13.142 -12.897 11.947 1.00 87.00 90 GLY A CA 1
ATOM 733 C C . GLY A 1 90 ? -12.673 -12.428 10.564 1.00 87.00 90 GLY A C 1
ATOM 734 O O . GLY A 1 90 ? -12.173 -13.230 9.788 1.00 87.00 90 GLY A O 1
ATOM 735 N N . ALA A 1 91 ? -12.773 -11.129 10.262 1.00 86.69 91 ALA A N 1
ATOM 736 C CA . ALA A 1 91 ? -12.308 -10.559 8.995 1.00 86.69 91 ALA A CA 1
ATOM 737 C C . ALA A 1 91 ? -10.782 -10.570 8.828 1.00 86.69 91 ALA A C 1
ATOM 739 O O . ALA A 1 91 ? -10.292 -10.740 7.712 1.00 86.69 91 ALA A O 1
ATOM 740 N N . VAL A 1 92 ? -10.050 -10.344 9.923 1.00 88.88 92 VAL A N 1
ATOM 741 C CA . VAL A 1 92 ? -8.584 -10.392 9.951 1.00 88.88 92 VAL A CA 1
ATOM 742 C C . VAL A 1 92 ? -8.118 -11.835 9.805 1.00 88.88 92 VAL A C 1
ATOM 744 O O . VAL A 1 92 ? -7.327 -12.106 8.908 1.00 88.88 92 VAL A O 1
ATOM 747 N N . LYS A 1 93 ? -8.717 -12.786 10.536 1.00 90.75 93 LYS A N 1
ATOM 748 C CA . LYS A 1 93 ? -8.438 -14.215 10.338 1.00 90.75 93 LYS A CA 1
ATOM 749 C C . LYS A 1 93 ? -8.718 -14.669 8.896 1.00 90.75 93 LYS A C 1
ATOM 751 O O . LYS A 1 93 ? -7.837 -15.247 8.269 1.00 90.75 93 LYS A O 1
ATOM 756 N N . ASP A 1 94 ? -9.876 -14.308 8.326 1.00 90.56 94 ASP A N 1
ATOM 757 C CA . ASP A 1 94 ? -10.213 -14.547 6.906 1.00 90.56 94 ASP A CA 1
ATOM 758 C C . ASP A 1 94 ? -9.178 -13.930 5.929 1.00 90.56 94 ASP A C 1
ATOM 760 O O . ASP A 1 94 ? -9.184 -14.240 4.736 1.00 90.56 94 ASP A O 1
ATOM 764 N N . SER A 1 95 ? -8.353 -12.977 6.380 1.00 90.62 95 SER A N 1
ATOM 765 C CA . SER A 1 95 ? -7.271 -12.336 5.623 1.00 90.62 95 SER A CA 1
ATOM 766 C C . SER A 1 95 ? -5.927 -13.029 5.806 1.00 90.62 95 SER A C 1
ATOM 768 O O . SER A 1 95 ? -5.253 -13.277 4.806 1.00 90.62 95 SER A O 1
ATOM 770 N N . ASN A 1 96 ? -5.571 -13.393 7.040 1.00 92.81 96 ASN A N 1
ATOM 771 C CA . ASN A 1 96 ? -4.348 -14.135 7.336 1.00 92.81 96 ASN A CA 1
ATOM 772 C C . ASN A 1 96 ? -4.386 -15.531 6.691 1.00 92.81 96 ASN A C 1
ATOM 774 O O . ASN A 1 96 ? -3.432 -15.917 6.024 1.00 92.81 96 ASN A O 1
ATOM 778 N N . ASP A 1 97 ? -5.531 -16.224 6.758 1.00 92.12 97 ASP A N 1
ATOM 779 C CA . ASP A 1 97 ? -5.756 -17.541 6.136 1.00 92.12 97 ASP A CA 1
ATOM 780 C C . ASP A 1 97 ? -5.615 -17.533 4.591 1.00 92.12 97 ASP A C 1
ATOM 782 O O . ASP A 1 97 ? -5.592 -18.589 3.959 1.00 92.12 97 ASP A O 1
ATOM 786 N N . ARG A 1 98 ? -5.560 -16.352 3.950 1.00 91.19 98 ARG A N 1
ATOM 787 C CA . ARG A 1 98 ? -5.343 -16.200 2.497 1.00 91.19 98 ARG A CA 1
ATOM 788 C C . ARG A 1 98 ? -3.883 -15.972 2.107 1.00 91.19 98 ARG A C 1
ATOM 790 O O . ARG A 1 98 ? -3.597 -15.964 0.909 1.00 91.19 98 ARG A O 1
ATOM 797 N N . VAL A 1 99 ? -2.976 -15.762 3.060 1.00 91.69 99 VAL A N 1
ATOM 798 C CA . VAL A 1 99 ? -1.549 -15.564 2.775 1.00 91.69 99 VAL A CA 1
ATOM 799 C C . VAL A 1 99 ? -0.903 -16.923 2.468 1.00 91.69 99 VAL A C 1
ATOM 801 O O . VAL A 1 99 ? -0.976 -17.820 3.302 1.00 91.69 99 VAL A O 1
ATOM 804 N N . PRO A 1 100 ? -0.259 -17.122 1.302 1.00 91.06 100 PRO A N 1
ATOM 805 C CA . PRO A 1 100 ? 0.399 -18.393 1.000 1.00 91.06 100 PRO A CA 1
ATOM 806 C C . PRO A 1 100 ? 1.635 -18.635 1.881 1.00 91.06 100 PRO A C 1
ATOM 808 O O . PRO A 1 100 ? 2.447 -17.730 2.058 1.00 91.06 100 PRO A O 1
ATOM 811 N N . ASP A 1 101 ? 1.889 -19.879 2.301 1.00 92.62 101 ASP A N 1
ATOM 812 C CA . ASP A 1 101 ? 3.059 -20.249 3.130 1.00 92.62 101 ASP A CA 1
ATOM 813 C C . ASP A 1 101 ? 4.416 -19.847 2.525 1.00 92.62 101 ASP A C 1
ATOM 815 O O . ASP A 1 101 ? 5.414 -19.674 3.224 1.00 92.62 101 ASP A O 1
ATOM 819 N N . LYS A 1 102 ? 4.498 -19.748 1.190 1.00 93.25 102 LYS A N 1
ATOM 820 C CA . LYS A 1 102 ? 5.698 -19.245 0.497 1.00 93.25 102 LYS A CA 1
ATOM 821 C C . LYS A 1 102 ? 5.971 -17.771 0.820 1.00 93.25 102 LYS A C 1
ATOM 823 O O . LYS A 1 102 ? 7.129 -17.398 0.911 1.00 93.25 102 LYS A O 1
ATOM 828 N N . VAL A 1 103 ? 4.926 -16.967 1.018 1.00 93.06 103 VAL A N 1
ATOM 829 C CA . VAL A 1 103 ? 5.022 -15.556 1.420 1.00 93.06 103 VAL A CA 1
ATOM 830 C C . VAL A 1 103 ? 5.459 -15.467 2.878 1.00 93.06 103 VAL A C 1
ATOM 832 O O . VAL A 1 103 ? 6.429 -14.781 3.165 1.00 93.06 103 VAL A O 1
ATOM 835 N N . MET A 1 104 ? 4.839 -16.245 3.774 1.00 93.50 104 MET A N 1
ATOM 836 C CA . MET A 1 104 ? 5.220 -16.281 5.196 1.00 93.50 104 MET A CA 1
ATOM 837 C C . MET A 1 104 ? 6.691 -16.667 5.423 1.00 93.50 104 MET A C 1
ATOM 839 O O . MET A 1 104 ? 7.304 -16.177 6.362 1.00 93.50 104 MET A O 1
ATOM 843 N N . ARG A 1 105 ? 7.270 -17.516 4.560 1.00 94.56 105 ARG A N 1
ATOM 844 C CA . ARG A 1 105 ? 8.701 -17.883 4.598 1.00 94.56 105 ARG A CA 1
ATOM 845 C C . ARG A 1 105 ? 9.649 -16.859 3.963 1.00 94.56 105 ARG A C 1
ATOM 847 O O . ARG A 1 105 ? 10.842 -16.947 4.219 1.00 94.56 105 ARG A O 1
ATOM 854 N N . ALA A 1 106 ? 9.144 -15.950 3.130 1.00 94.50 106 ALA A N 1
ATOM 855 C CA . ALA A 1 106 ? 9.934 -14.873 2.528 1.00 94.50 106 ALA A CA 1
ATOM 856 C C . ALA A 1 106 ? 9.995 -13.620 3.426 1.00 94.50 106 ALA A C 1
ATOM 858 O O . ALA A 1 106 ? 10.859 -12.769 3.243 1.00 94.50 106 ALA A O 1
ATOM 859 N N . LEU A 1 107 ? 9.080 -13.492 4.395 1.00 95.69 107 LEU A N 1
ATOM 860 C CA . LEU A 1 107 ? 9.070 -12.392 5.360 1.00 95.69 107 LEU A CA 1
ATOM 861 C C . LEU A 1 107 ? 10.154 -12.570 6.435 1.00 95.69 107 LEU A C 1
ATOM 863 O O . LEU A 1 107 ? 10.283 -13.637 7.038 1.00 95.69 107 LEU A O 1
ATOM 867 N N . SER A 1 108 ? 10.888 -11.494 6.722 1.00 94.88 108 SER A N 1
ATOM 868 C CA . SER A 1 108 ? 11.860 -11.433 7.818 1.00 94.88 108 SER A CA 1
ATOM 869 C C . SER A 1 108 ? 11.129 -11.256 9.159 1.00 94.88 108 SER A C 1
ATOM 871 O O . SER A 1 108 ? 10.270 -10.375 9.263 1.00 94.88 108 SER A O 1
ATOM 873 N N . PRO A 1 109 ? 11.469 -11.998 10.229 1.00 91.25 109 PRO A N 1
ATOM 874 C CA . PRO A 1 109 ? 10.825 -11.822 11.530 1.00 91.25 109 PRO A CA 1
ATOM 875 C C . PRO A 1 109 ? 10.956 -10.375 12.032 1.00 91.25 109 PRO A C 1
ATOM 877 O O . PRO A 1 109 ? 11.977 -9.718 11.835 1.00 91.25 109 PRO A O 1
ATOM 880 N N . ALA A 1 110 ? 9.913 -9.858 12.684 1.00 87.38 110 ALA A N 1
ATOM 881 C CA . ALA A 1 110 ? 9.964 -8.529 13.283 1.00 87.38 110 ALA A CA 1
ATOM 882 C C . ALA A 1 110 ? 10.910 -8.521 14.497 1.00 87.38 110 ALA A C 1
ATOM 884 O O . ALA A 1 110 ? 10.793 -9.360 15.388 1.00 87.38 110 ALA A O 1
ATOM 885 N N . ASN A 1 111 ? 11.788 -7.517 14.577 1.00 83.75 111 ASN A N 1
ATOM 886 C CA . ASN A 1 111 ? 12.804 -7.378 15.634 1.00 83.75 111 ASN A CA 1
ATOM 887 C C . ASN A 1 111 ? 12.242 -7.007 17.028 1.00 83.75 111 ASN A C 1
ATOM 889 O O . ASN A 1 111 ? 12.998 -6.642 17.927 1.00 83.75 111 ASN A O 1
ATOM 893 N N . GLY A 1 112 ? 10.922 -7.060 17.213 1.00 87.12 112 GLY A N 1
ATOM 894 C CA . GLY A 1 112 ? 10.245 -6.755 18.468 1.00 87.12 112 GLY A CA 1
ATOM 895 C C . GLY A 1 112 ? 8.779 -6.343 18.279 1.00 87.12 112 GLY A C 1
ATOM 896 O O . GLY A 1 112 ? 8.232 -6.415 17.174 1.00 87.12 112 GLY A O 1
ATOM 897 N N . PRO A 1 113 ? 8.111 -5.905 19.362 1.00 86.94 113 PRO A N 1
ATOM 898 C CA . PRO A 1 113 ? 6.758 -5.370 19.294 1.00 86.94 113 PRO A CA 1
ATOM 899 C C . PRO A 1 113 ? 6.675 -4.091 18.449 1.00 86.94 113 PRO A C 1
ATOM 901 O O . PRO A 1 113 ? 7.446 -3.151 18.629 1.00 86.94 113 PRO A O 1
ATOM 904 N N . ILE A 1 114 ? 5.637 -3.999 17.618 1.00 87.31 114 ILE A N 1
ATOM 905 C CA . ILE A 1 114 ? 5.325 -2.843 16.754 1.00 87.31 114 ILE A CA 1
ATOM 906 C C . ILE A 1 114 ? 5.268 -1.481 17.483 1.00 87.31 114 ILE A C 1
ATOM 908 O O . ILE A 1 114 ? 5.513 -0.437 16.884 1.00 87.31 114 ILE A O 1
ATOM 912 N N . MET A 1 115 ? 4.956 -1.477 18.783 1.00 86.81 115 MET A N 1
ATOM 913 C CA . MET A 1 115 ? 4.918 -0.259 19.606 1.00 86.81 115 MET A CA 1
ATOM 914 C C . MET A 1 115 ? 6.311 0.260 19.996 1.00 86.81 115 MET A C 1
ATOM 916 O O . MET A 1 115 ? 6.438 1.424 20.367 1.00 86.81 115 MET A O 1
ATOM 920 N N . THR A 1 116 ? 7.342 -0.587 19.936 1.00 88.50 116 THR A N 1
ATOM 921 C CA . THR A 1 116 ? 8.703 -0.303 20.428 1.00 88.50 116 THR A CA 1
ATOM 922 C C . THR A 1 116 ? 9.776 -0.388 19.346 1.00 88.50 116 THR A C 1
ATOM 924 O O . THR A 1 116 ? 10.827 0.229 19.495 1.00 88.50 116 THR A O 1
ATOM 927 N N . THR A 1 117 ? 9.532 -1.120 18.258 1.00 90.44 117 THR A N 1
ATOM 928 C CA . THR A 1 117 ? 10.478 -1.299 17.147 1.00 90.44 117 THR A CA 1
ATOM 929 C C . THR A 1 117 ? 9.837 -0.914 15.815 1.00 90.44 117 THR A C 1
ATOM 931 O O . THR A 1 117 ? 8.657 -1.210 15.613 1.00 90.44 117 THR A O 1
ATOM 934 N N . PRO A 1 118 ? 10.583 -0.286 14.885 1.00 91.69 118 PRO A N 1
ATOM 935 C CA . PRO A 1 118 ? 10.064 0.011 13.559 1.00 91.69 118 PRO A CA 1
ATOM 936 C C . PRO A 1 118 ? 9.811 -1.284 12.782 1.00 91.69 118 PRO A C 1
ATOM 938 O O . PRO A 1 118 ? 10.633 -2.199 12.826 1.00 91.69 118 PRO A O 1
ATOM 941 N N . ILE A 1 119 ? 8.704 -1.334 12.044 1.00 93.94 119 ILE A N 1
ATOM 942 C CA . ILE A 1 119 ? 8.381 -2.444 11.137 1.00 93.94 119 ILE A CA 1
ATOM 943 C C . I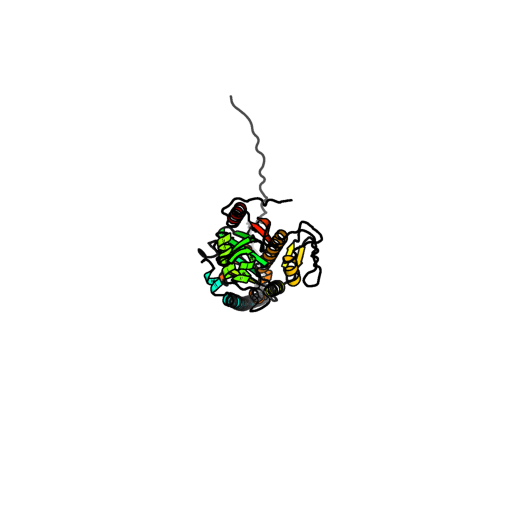LE A 1 119 ? 8.311 -1.964 9.691 1.00 93.94 119 ILE A C 1
ATOM 945 O O . ILE A 1 119 ? 7.926 -0.821 9.427 1.00 93.94 119 ILE A O 1
ATOM 949 N N . ASN A 1 120 ? 8.635 -2.857 8.759 1.00 95.94 120 ASN A N 1
ATOM 950 C CA . ASN A 1 120 ? 8.534 -2.623 7.324 1.00 95.94 120 ASN A CA 1
ATOM 951 C C . ASN A 1 120 ? 7.425 -3.511 6.732 1.00 95.94 120 ASN A C 1
ATOM 953 O O . ASN A 1 120 ? 7.437 -4.730 6.899 1.00 95.94 120 ASN A O 1
ATOM 957 N N . ILE A 1 121 ? 6.469 -2.897 6.035 1.00 95.88 121 ILE A N 1
ATOM 958 C CA . ILE A 1 121 ? 5.299 -3.547 5.436 1.00 95.88 121 ILE A CA 1
ATOM 959 C C . ILE A 1 121 ? 5.362 -3.369 3.917 1.00 95.88 121 ILE A C 1
ATOM 961 O O . ILE A 1 121 ? 5.382 -2.235 3.436 1.00 95.88 121 ILE A O 1
ATOM 965 N N . LEU A 1 122 ? 5.347 -4.458 3.148 1.00 96.81 122 LEU A N 1
ATOM 966 C CA . LEU A 1 122 ? 5.181 -4.396 1.696 1.00 96.81 122 LEU A CA 1
ATOM 967 C C . LEU A 1 122 ? 3.696 -4.294 1.339 1.00 96.81 122 LEU A C 1
ATOM 969 O O . LEU A 1 122 ? 2.926 -5.215 1.599 1.00 96.81 122 LEU A O 1
ATOM 973 N N . VAL A 1 123 ? 3.307 -3.194 0.696 1.00 95.19 123 VAL A N 1
ATOM 974 C CA . VAL A 1 123 ? 1.961 -2.978 0.157 1.00 95.19 123 VAL A CA 1
ATOM 975 C C . VAL A 1 123 ? 1.974 -3.216 -1.353 1.00 95.19 123 VAL A C 1
ATOM 977 O O . VAL A 1 123 ? 2.634 -2.479 -2.092 1.00 95.19 123 VAL A O 1
ATOM 980 N N . LEU A 1 124 ? 1.230 -4.227 -1.812 1.00 93.81 124 LEU A N 1
ATOM 981 C CA . LEU A 1 124 ? 1.057 -4.556 -3.229 1.00 93.81 124 LEU A CA 1
ATOM 982 C C . LEU A 1 124 ? -0.351 -4.232 -3.735 1.00 93.81 124 LEU A C 1
ATOM 984 O O . LEU A 1 124 ? -1.359 -4.643 -3.157 1.00 93.81 124 LEU A O 1
ATOM 988 N N . GLY A 1 125 ? -0.406 -3.548 -4.878 1.00 91.50 125 GLY A N 1
ATOM 989 C CA . GLY A 1 125 ? -1.609 -3.414 -5.695 1.00 91.50 125 GLY A CA 1
ATOM 990 C C . GLY A 1 125 ? -1.522 -4.314 -6.923 1.00 91.50 125 GLY A C 1
ATOM 991 O O . GLY A 1 125 ? -0.670 -4.073 -7.781 1.00 91.50 125 GLY A O 1
ATOM 992 N N . SER A 1 126 ? -2.397 -5.318 -7.024 1.00 87.12 126 SER A N 1
ATOM 993 C CA . SER A 1 126 ? -2.407 -6.290 -8.127 1.00 87.12 126 SER A CA 1
ATOM 994 C C . SER A 1 126 ? -3.601 -6.117 -9.080 1.00 87.12 126 SER A C 1
ATOM 996 O O . SER A 1 126 ? -4.705 -5.723 -8.683 1.00 87.12 126 SER A O 1
ATOM 998 N N . ASP A 1 127 ? -3.397 -6.399 -10.370 1.00 81.12 127 ASP A N 1
ATOM 999 C CA . ASP A 1 127 ? -4.465 -6.372 -11.387 1.00 81.12 127 ASP A CA 1
ATOM 1000 C C . ASP A 1 127 ? -5.199 -7.721 -11.558 1.00 81.12 127 ASP A C 1
ATOM 1002 O O . ASP A 1 127 ? -6.155 -7.810 -12.337 1.00 81.12 127 ASP A O 1
ATOM 1006 N N . THR A 1 128 ? -4.804 -8.724 -10.763 1.00 77.50 128 THR A N 1
ATOM 1007 C CA . THR A 1 128 ? -5.286 -10.113 -10.736 1.00 77.50 128 THR A CA 1
ATOM 1008 C C . THR A 1 128 ? -6.814 -10.217 -10.701 1.00 77.50 128 THR A C 1
ATOM 1010 O O . THR A 1 128 ? -7.487 -9.668 -9.819 1.00 77.50 128 THR A O 1
ATOM 1013 N N . ARG A 1 129 ? -7.384 -10.960 -11.656 1.00 66.00 129 ARG A N 1
ATOM 1014 C CA . ARG A 1 129 ? -8.834 -11.010 -11.923 1.00 66.00 129 ARG A CA 1
ATOM 1015 C C . ARG A 1 129 ? -9.553 -12.222 -11.331 1.00 66.00 129 ARG A C 1
ATOM 1017 O O . ARG A 1 129 ? -10.784 -12.210 -11.265 1.00 66.00 129 ARG A O 1
ATOM 1024 N N . GLY A 1 130 ? -8.828 -13.233 -10.857 1.00 60.84 130 GLY A N 1
ATOM 1025 C CA . GLY A 1 130 ? -9.400 -14.441 -10.255 1.00 60.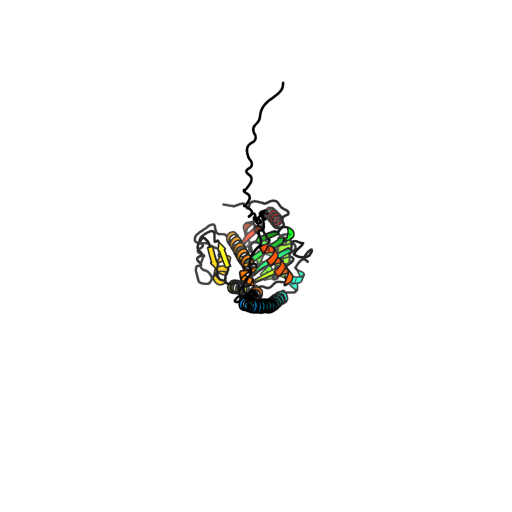84 130 GLY A CA 1
ATOM 1026 C C . GLY A 1 130 ? -8.343 -15.436 -9.773 1.00 60.84 130 GLY A C 1
ATOM 1027 O O . GLY A 1 130 ? -7.150 -15.153 -9.820 1.00 60.84 130 GLY A O 1
ATOM 1028 N N . LYS A 1 131 ? -8.779 -16.614 -9.310 1.00 54.25 131 LYS A N 1
ATOM 1029 C CA . LYS A 1 131 ? -7.864 -17.734 -9.032 1.00 54.25 131 LYS A CA 1
ATOM 1030 C C . LYS A 1 131 ? -7.273 -18.242 -10.355 1.00 54.25 131 LYS A C 1
ATOM 1032 O O . LYS A 1 131 ? -8.036 -18.487 -11.283 1.00 54.25 131 LYS A O 1
ATOM 1037 N N . GLY A 1 132 ? -5.953 -18.421 -10.414 1.00 57.69 132 GLY A N 1
ATOM 1038 C CA . GLY A 1 132 ? -5.238 -18.915 -11.601 1.00 57.69 132 GLY A CA 1
ATOM 1039 C C . GLY A 1 132 ? -4.754 -17.833 -12.574 1.00 57.69 132 GLY A C 1
ATOM 1040 O O . GLY A 1 132 ? -4.026 -18.151 -13.505 1.00 57.69 132 GLY A O 1
ATOM 1041 N N . ASP A 1 133 ? -5.104 -16.565 -12.351 1.00 66.38 133 ASP A N 1
ATOM 1042 C CA . ASP A 1 133 ? -4.471 -15.432 -13.032 1.00 66.38 133 ASP A CA 1
ATOM 1043 C C . ASP A 1 133 ? -3.123 -15.140 -12.352 1.00 66.38 133 ASP A C 1
ATOM 1045 O O . ASP A 1 133 ? -3.079 -14.972 -11.131 1.00 66.38 133 ASP A O 1
ATOM 1049 N N . THR A 1 134 ? -2.028 -15.105 -13.116 1.00 64.75 134 THR A N 1
ATOM 1050 C CA . THR A 1 134 ? -0.691 -14.788 -12.585 1.00 64.75 134 THR A CA 1
ATOM 1051 C C . THR A 1 134 ? -0.572 -13.327 -12.157 1.00 64.75 134 THR A C 1
ATOM 1053 O O . THR A 1 134 ? 0.260 -13.022 -11.310 1.00 64.75 134 THR A O 1
ATOM 1056 N N . GLY A 1 135 ? -1.394 -12.433 -12.727 1.00 73.50 135 GLY A N 1
ATOM 1057 C CA . GLY A 1 135 ? -1.432 -11.005 -12.413 1.00 73.50 135 GLY A CA 1
ATOM 1058 C C . GLY A 1 135 ? -0.104 -10.260 -12.598 1.00 73.50 135 GLY A C 1
ATOM 1059 O O . GLY A 1 135 ? 0.919 -10.812 -13.015 1.00 73.50 135 GLY A O 1
ATOM 1060 N N . ARG A 1 136 ? -0.123 -8.963 -12.286 1.00 77.19 136 ARG A N 1
ATOM 1061 C CA . ARG A 1 136 ? 1.052 -8.091 -12.155 1.00 77.19 136 ARG A CA 1
ATOM 1062 C C . ARG A 1 136 ? 0.907 -7.183 -10.938 1.00 77.19 136 ARG A C 1
ATOM 1064 O O . ARG A 1 136 ? -0.190 -6.713 -10.627 1.00 77.19 136 ARG A O 1
ATOM 1071 N N . SER A 1 137 ? 2.029 -6.860 -10.298 1.00 79.38 137 SER A N 1
ATOM 1072 C CA . SER A 1 137 ? 2.108 -5.775 -9.319 1.00 79.38 137 SER A CA 1
ATOM 1073 C C . SER A 1 137 ? 2.188 -4.419 -10.042 1.00 79.38 137 SER A C 1
ATOM 1075 O O . SER A 1 137 ? 3.237 -3.985 -10.516 1.00 79.38 137 SER A O 1
ATOM 1077 N N . ASP A 1 138 ? 1.050 -3.729 -10.143 1.00 78.88 138 ASP A N 1
ATOM 1078 C CA . ASP A 1 138 ? 0.941 -2.386 -10.747 1.00 78.88 138 ASP A CA 1
ATOM 1079 C C . ASP A 1 138 ? 1.258 -1.262 -9.726 1.00 78.88 138 ASP A C 1
ATOM 1081 O O . ASP A 1 138 ? 1.359 -0.082 -10.084 1.00 78.88 138 ASP A O 1
ATOM 1085 N N . SER A 1 139 ? 1.416 -1.626 -8.446 1.00 87.44 139 SER A N 1
ATOM 1086 C CA . SER A 1 139 ? 1.895 -0.770 -7.355 1.00 87.44 139 SER A CA 1
ATOM 1087 C C . SER A 1 139 ? 2.703 -1.595 -6.344 1.00 87.44 139 SER A C 1
ATOM 1089 O O . SER A 1 139 ? 2.235 -2.643 -5.895 1.00 87.44 139 SER A O 1
ATOM 1091 N N . MET A 1 140 ? 3.901 -1.118 -5.995 1.00 93.38 140 MET A N 1
ATOM 1092 C CA . MET A 1 140 ? 4.811 -1.696 -4.997 1.00 93.38 140 MET A CA 1
ATOM 1093 C C . MET A 1 140 ? 5.293 -0.576 -4.076 1.00 93.38 140 MET A C 1
ATOM 1095 O O . MET A 1 140 ? 6.022 0.315 -4.519 1.00 93.38 140 MET A O 1
ATOM 1099 N N . ILE A 1 141 ? 4.867 -0.592 -2.811 1.00 94.62 141 ILE A N 1
ATOM 1100 C CA . ILE A 1 141 ? 5.239 0.427 -1.821 1.00 94.62 141 ILE A CA 1
ATOM 1101 C C . ILE A 1 141 ? 5.723 -0.249 -0.538 1.00 94.62 141 ILE A C 1
ATOM 1103 O O . ILE A 1 141 ? 4.983 -1.007 0.084 1.00 94.62 141 ILE A O 1
ATOM 1107 N N . LEU A 1 142 ? 6.947 0.069 -0.111 1.00 95.81 142 LEU A N 1
ATOM 1108 C CA . LEU A 1 142 ? 7.454 -0.297 1.211 1.00 95.81 142 LEU A CA 1
ATOM 1109 C C . LEU A 1 142 ? 7.062 0.788 2.219 1.00 95.81 142 LEU A C 1
ATOM 1111 O O . LEU A 1 142 ? 7.454 1.950 2.092 1.00 95.81 142 LEU A O 1
ATOM 1115 N N . MET A 1 143 ? 6.281 0.419 3.230 1.00 94.44 143 MET A N 1
ATOM 1116 C CA . MET A 1 143 ? 5.844 1.304 4.305 1.00 94.44 143 MET A CA 1
ATOM 1117 C C . MET A 1 143 ? 6.587 0.971 5.598 1.00 94.44 143 MET A C 1
ATOM 1119 O O . MET A 1 143 ? 6.396 -0.099 6.166 1.00 94.44 143 MET A O 1
ATOM 1123 N N . ARG A 1 144 ? 7.405 1.902 6.089 1.00 93.94 144 ARG A N 1
ATOM 1124 C CA . ARG A 1 144 ? 8.040 1.824 7.407 1.00 93.94 144 ARG A CA 1
ATOM 1125 C C . ARG A 1 144 ? 7.194 2.572 8.418 1.00 93.94 144 ARG A C 1
ATOM 1127 O O . ARG A 1 144 ? 6.870 3.743 8.203 1.00 93.94 144 ARG A O 1
ATOM 1134 N N . VAL A 1 145 ? 6.859 1.913 9.520 1.00 91.75 145 VAL A N 1
ATOM 1135 C CA . VAL A 1 145 ? 6.111 2.513 10.628 1.00 91.75 145 VAL A CA 1
ATOM 1136 C C . VAL A 1 145 ? 6.973 2.472 11.878 1.00 91.75 145 VAL A C 1
ATOM 1138 O O . VAL A 1 145 ? 7.298 1.400 12.378 1.00 91.75 145 VAL A O 1
ATOM 1141 N N . ASP A 1 146 ? 7.342 3.652 12.369 1.00 91.62 146 ASP A N 1
ATOM 1142 C CA . ASP A 1 146 ? 8.128 3.862 13.582 1.00 91.62 146 ASP A CA 1
ATOM 1143 C C . ASP A 1 146 ? 7.260 4.634 14.587 1.00 91.62 146 ASP A C 1
ATOM 1145 O O . ASP A 1 146 ? 7.173 5.868 14.561 1.00 91.62 146 ASP A O 1
ATOM 1149 N N . ILE A 1 147 ? 6.546 3.884 15.435 1.00 88.69 147 ILE A N 1
ATOM 1150 C CA . ILE A 1 147 ? 5.660 4.446 16.464 1.00 88.69 147 ILE A CA 1
ATOM 1151 C C . ILE A 1 147 ? 6.456 5.260 17.507 1.00 88.69 147 ILE A C 1
ATOM 1153 O O . ILE A 1 147 ? 6.049 6.399 17.759 1.00 88.69 147 ILE A O 1
ATOM 1157 N N . PRO A 1 148 ? 7.603 4.786 18.050 1.00 87.12 148 PRO A N 1
ATOM 1158 C CA . PRO A 1 148 ? 8.434 5.575 18.966 1.00 87.12 148 PRO A CA 1
ATOM 1159 C C . PRO A 1 148 ? 8.847 6.945 18.411 1.00 87.12 148 PRO A C 1
ATOM 1161 O O . PRO A 1 148 ? 8.710 7.956 19.103 1.00 87.12 148 PRO A O 1
ATOM 1164 N N . ARG A 1 149 ? 9.288 7.015 17.145 1.00 88.25 149 ARG A N 1
ATOM 1165 C CA . ARG A 1 149 ? 9.660 8.279 16.478 1.00 88.25 149 ARG A CA 1
ATOM 1166 C C . ARG A 1 149 ? 8.471 9.019 15.847 1.00 88.25 149 ARG A C 1
ATOM 1168 O O . ARG A 1 149 ? 8.669 10.064 15.230 1.00 88.25 149 ARG A O 1
ATOM 1175 N N . ARG A 1 150 ? 7.238 8.512 16.001 1.00 88.75 150 ARG A N 1
ATOM 1176 C CA . ARG A 1 150 ? 5.984 9.052 15.429 1.00 88.75 150 ARG A CA 1
ATOM 1177 C C . ARG A 1 150 ? 6.071 9.333 13.923 1.00 88.75 150 ARG A C 1
ATOM 1179 O O . ARG A 1 150 ? 5.561 10.350 13.437 1.00 88.75 150 ARG A O 1
ATOM 1186 N N . ARG A 1 151 ? 6.741 8.439 13.196 1.00 88.44 151 ARG A N 1
ATOM 1187 C CA . ARG A 1 151 ? 7.133 8.615 11.797 1.00 88.44 151 ARG A CA 1
ATOM 1188 C C . ARG A 1 151 ? 6.606 7.463 10.949 1.00 88.44 151 ARG A C 1
ATOM 1190 O O . ARG A 1 151 ? 6.801 6.295 11.274 1.00 88.44 151 ARG A O 1
ATOM 1197 N N . VAL A 1 152 ? 5.987 7.807 9.825 1.00 90.19 152 VAL A N 1
ATOM 1198 C CA . VAL A 1 152 ? 5.668 6.859 8.750 1.00 90.19 152 VAL A CA 1
ATOM 1199 C C . VAL A 1 152 ? 6.485 7.255 7.526 1.00 90.19 152 VAL A C 1
ATOM 1201 O O . VAL A 1 152 ? 6.589 8.441 7.219 1.00 90.19 152 VAL A O 1
ATOM 1204 N N . ALA A 1 153 ? 7.073 6.293 6.823 1.00 92.19 153 ALA A N 1
ATOM 1205 C CA . ALA A 1 153 ? 7.762 6.538 5.561 1.00 92.19 153 ALA A CA 1
ATOM 1206 C C . ALA A 1 153 ? 7.270 5.557 4.494 1.00 92.19 153 ALA A C 1
ATOM 1208 O O . ALA A 1 153 ? 7.143 4.363 4.755 1.00 92.19 153 ALA A O 1
ATOM 1209 N N . MET A 1 154 ? 6.991 6.047 3.290 1.00 93.50 154 MET A N 1
ATOM 1210 C CA . MET A 1 154 ? 6.565 5.243 2.145 1.00 93.50 154 MET A CA 1
ATOM 1211 C C . MET A 1 154 ? 7.597 5.357 1.031 1.00 93.50 154 MET A C 1
ATOM 1213 O O . MET A 1 154 ? 7.863 6.459 0.562 1.00 93.50 154 MET A O 1
ATOM 1217 N N . LEU A 1 155 ? 8.142 4.233 0.578 1.00 94.38 155 LEU A N 1
ATOM 1218 C CA . LEU A 1 155 ? 9.035 4.148 -0.570 1.00 94.38 155 LEU A CA 1
ATOM 1219 C C . LEU A 1 155 ? 8.282 3.497 -1.728 1.00 94.38 155 LEU A C 1
ATOM 1221 O O . LEU A 1 155 ? 7.992 2.304 -1.683 1.00 94.38 155 LEU A O 1
ATOM 1225 N N . SER A 1 156 ? 7.944 4.283 -2.750 1.00 93.19 156 SER A N 1
ATOM 1226 C CA . SER A 1 156 ? 7.359 3.759 -3.988 1.00 93.19 156 SER A CA 1
ATOM 1227 C C . SER A 1 156 ? 8.447 3.192 -4.891 1.00 93.19 156 SER A C 1
ATOM 1229 O O . SER A 1 156 ? 9.450 3.857 -5.159 1.00 93.19 156 SER A O 1
ATOM 1231 N N . ILE A 1 157 ? 8.216 1.990 -5.409 1.00 92.50 157 ILE A N 1
ATOM 1232 C CA . ILE A 1 157 ? 9.135 1.282 -6.300 1.00 92.50 157 ILE A CA 1
ATOM 1233 C C . ILE A 1 157 ? 8.511 1.262 -7.703 1.00 92.50 157 ILE A C 1
ATOM 1235 O O . ILE A 1 157 ? 7.444 0.666 -7.881 1.00 92.50 157 ILE A O 1
ATOM 1239 N N . PRO A 1 158 ? 9.105 1.950 -8.701 1.00 89.69 158 PRO A N 1
ATOM 1240 C CA . PRO A 1 158 ? 8.586 1.957 -10.063 1.00 89.69 158 PRO A CA 1
ATOM 1241 C C . PRO A 1 158 ? 8.546 0.541 -10.635 1.00 89.69 158 PRO A C 1
ATOM 1243 O O . PRO A 1 158 ? 9.546 -0.168 -10.646 1.00 89.69 158 PRO A O 1
ATOM 1246 N N . ARG A 1 159 ? 7.385 0.135 -11.145 1.00 89.81 159 ARG A N 1
ATOM 1247 C CA . ARG A 1 159 ? 7.131 -1.233 -11.629 1.00 89.81 159 ARG A CA 1
ATOM 1248 C C . ARG A 1 159 ? 8.017 -1.656 -12.814 1.00 89.81 159 ARG A C 1
ATOM 1250 O O . ARG A 1 159 ? 8.243 -2.843 -13.014 1.00 89.81 159 ARG A O 1
ATOM 1257 N N . ASP A 1 160 ? 8.473 -0.677 -13.597 1.00 89.50 160 ASP A N 1
ATOM 1258 C CA . ASP A 1 160 ? 9.288 -0.842 -14.804 1.00 89.50 160 ASP A CA 1
ATOM 1259 C C . ASP A 1 160 ? 10.806 -0.715 -14.504 1.00 89.50 160 ASP A C 1
ATOM 1261 O O . ASP A 1 160 ? 11.617 -0.715 -15.430 1.00 89.50 160 ASP A O 1
ATOM 1265 N N . LEU A 1 161 ? 11.201 -0.623 -13.222 1.00 91.81 161 LEU A N 1
ATOM 1266 C CA . LEU A 1 161 ? 12.596 -0.657 -12.761 1.00 91.81 161 LEU A CA 1
ATOM 1267 C C . LEU A 1 161 ? 13.241 -2.008 -13.096 1.00 91.81 161 LEU A C 1
ATOM 1269 O O . LEU A 1 161 ? 12.722 -3.050 -12.698 1.00 91.81 161 LEU A O 1
ATOM 1273 N N . ARG A 1 162 ? 14.363 -1.990 -13.822 1.00 93.81 162 ARG A N 1
ATOM 1274 C CA . ARG A 1 162 ? 15.132 -3.189 -14.183 1.00 93.81 162 ARG A CA 1
ATOM 1275 C C . ARG A 1 162 ? 15.979 -3.643 -12.996 1.00 93.81 162 ARG A C 1
ATOM 1277 O O . ARG A 1 162 ? 16.768 -2.854 -12.477 1.00 93.81 162 ARG A O 1
ATOM 1284 N N . VAL A 1 163 ? 15.819 -4.898 -12.585 1.00 94.44 163 VAL A N 1
ATOM 1285 C CA . VAL A 1 163 ? 16.487 -5.499 -11.423 1.00 94.44 163 VAL A CA 1
ATOM 1286 C C . VAL A 1 163 ? 16.828 -6.971 -11.692 1.00 94.44 163 VAL A C 1
ATOM 1288 O O . VAL A 1 163 ? 16.105 -7.627 -12.445 1.00 94.44 163 VAL A O 1
ATOM 1291 N N . PRO A 1 164 ? 17.876 -7.528 -11.062 1.00 94.69 164 PRO A N 1
ATOM 1292 C CA . PRO A 1 164 ? 18.134 -8.961 -11.113 1.00 94.69 164 PRO A CA 1
ATOM 1293 C C . PRO A 1 164 ? 17.072 -9.719 -10.304 1.00 94.69 164 PRO A C 1
ATOM 1295 O O . PRO A 1 164 ? 16.942 -9.538 -9.093 1.00 94.69 164 PRO A O 1
ATOM 1298 N N . ILE A 1 165 ? 16.323 -10.598 -10.967 1.00 96.06 165 ILE A N 1
ATOM 1299 C CA . ILE A 1 165 ? 15.345 -11.496 -10.351 1.00 96.06 165 ILE A CA 1
ATOM 1300 C C . ILE A 1 165 ? 15.976 -12.884 -10.200 1.00 96.06 165 ILE A C 1
ATOM 1302 O O . ILE A 1 165 ? 16.442 -13.500 -11.165 1.00 96.06 165 ILE A O 1
ATOM 1306 N N . LYS A 1 166 ? 15.976 -13.406 -8.969 1.00 93.94 166 LYS A N 1
ATOM 1307 C CA . LYS A 1 166 ? 16.573 -14.703 -8.618 1.00 93.94 166 LYS A CA 1
ATOM 1308 C C . LYS A 1 166 ? 15.984 -15.838 -9.466 1.00 93.94 166 LYS A C 1
ATOM 1310 O O . LYS A 1 166 ? 14.801 -16.146 -9.358 1.00 93.94 166 LYS A O 1
ATOM 1315 N N . GLY A 1 167 ? 16.830 -16.469 -10.282 1.00 94.50 167 GLY A N 1
ATOM 1316 C CA . GLY A 1 167 ? 16.455 -17.568 -11.183 1.00 94.50 167 GLY A CA 1
ATOM 1317 C C . GLY A 1 167 ? 15.926 -17.148 -12.561 1.00 94.50 167 GLY A C 1
ATOM 1318 O O . GLY A 1 167 ? 15.679 -18.027 -13.378 1.00 94.50 167 GLY A O 1
ATOM 1319 N N . TYR A 1 168 ? 15.787 -15.845 -12.835 1.00 94.06 168 TYR A N 1
ATOM 1320 C CA . TYR A 1 168 ? 15.230 -15.324 -14.095 1.00 94.06 168 TYR A CA 1
ATOM 1321 C C . TYR A 1 168 ? 16.109 -14.260 -14.779 1.00 94.06 168 TYR A C 1
ATOM 1323 O O . TYR A 1 168 ? 15.904 -13.972 -15.954 1.00 94.06 168 TYR A O 1
ATOM 1331 N N . GLY A 1 169 ? 17.116 -13.719 -14.086 1.00 93.69 169 GLY A N 1
ATOM 1332 C CA . GLY A 1 169 ? 18.027 -12.713 -14.639 1.00 93.69 169 GLY A CA 1
ATOM 1333 C C . GLY A 1 169 ? 17.472 -11.291 -14.544 1.00 93.69 169 GLY A C 1
ATOM 1334 O O . GLY A 1 169 ? 16.598 -11.009 -13.726 1.00 93.69 169 GLY A O 1
ATOM 1335 N N . ASP A 1 170 ? 18.021 -10.382 -15.345 1.00 93.56 170 ASP A N 1
ATOM 1336 C CA . ASP A 1 170 ? 17.650 -8.966 -15.337 1.00 93.56 170 ASP A CA 1
ATOM 1337 C C . ASP A 1 170 ? 16.301 -8.715 -16.021 1.00 93.56 170 ASP A C 1
ATOM 1339 O O . ASP A 1 170 ? 16.202 -8.709 -17.251 1.00 93.56 170 ASP A O 1
ATOM 1343 N N . GLU A 1 171 ? 15.291 -8.395 -15.223 1.00 93.50 171 GLU A N 1
ATOM 1344 C CA . GLU A 1 171 ? 13.920 -8.179 -15.677 1.00 93.50 171 GLU A CA 1
ATOM 1345 C C . GLU A 1 171 ? 13.300 -6.935 -15.033 1.00 93.50 171 GLU A C 1
ATOM 1347 O O . GLU A 1 171 ? 13.863 -6.318 -14.125 1.00 93.50 171 GLU A O 1
ATOM 1352 N N . LYS A 1 172 ? 12.117 -6.532 -15.502 1.00 93.44 172 LYS A N 1
ATOM 1353 C CA . LYS A 1 172 ? 11.329 -5.507 -14.799 1.00 93.44 172 LYS A CA 1
ATOM 1354 C C . LYS A 1 172 ? 10.860 -6.045 -13.450 1.00 93.44 172 LYS A C 1
ATOM 1356 O O . LYS A 1 172 ? 10.318 -7.143 -13.380 1.00 93.44 172 LYS A O 1
ATOM 1361 N N . VAL A 1 173 ? 10.973 -5.256 -12.383 1.00 93.44 173 VAL A N 1
ATOM 1362 C CA . VAL A 1 173 ? 10.634 -5.684 -11.013 1.00 93.44 173 VAL A CA 1
ATOM 1363 C C . VAL A 1 173 ? 9.187 -6.185 -10.862 1.00 93.44 173 VAL A C 1
ATOM 1365 O O . VAL A 1 173 ? 8.927 -7.073 -10.053 1.00 93.44 173 VAL A O 1
ATOM 1368 N N . ASN A 1 174 ? 8.237 -5.711 -11.678 1.00 92.38 174 ASN A N 1
ATOM 1369 C CA . ASN A 1 174 ? 6.870 -6.249 -11.684 1.00 92.38 174 ASN A CA 1
ATOM 1370 C C . ASN A 1 174 ? 6.738 -7.679 -12.238 1.00 92.38 174 ASN A C 1
ATOM 1372 O O . ASN A 1 174 ? 5.760 -8.358 -11.917 1.00 92.38 174 ASN A O 1
ATOM 1376 N N . ALA A 1 175 ? 7.710 -8.160 -13.018 1.00 92.50 175 ALA A N 1
ATOM 1377 C CA . ALA A 1 175 ? 7.762 -9.541 -13.478 1.00 92.50 175 ALA A CA 1
ATOM 1378 C C . ALA A 1 175 ? 7.976 -10.516 -12.311 1.00 92.50 175 ALA A C 1
ATOM 1380 O O . ALA A 1 175 ? 7.460 -11.627 -12.370 1.00 92.50 175 ALA A O 1
ATOM 1381 N N . ALA A 1 176 ? 8.623 -10.099 -11.211 1.00 94.38 176 ALA A N 1
ATOM 1382 C CA . ALA A 1 176 ? 8.800 -10.937 -10.018 1.00 94.38 176 ALA A CA 1
ATOM 1383 C C . ALA A 1 176 ? 7.458 -11.477 -9.486 1.00 94.38 176 ALA A C 1
ATOM 1385 O O . ALA A 1 176 ? 7.360 -12.648 -9.111 1.00 94.38 176 ALA A O 1
ATOM 1386 N N . TYR A 1 177 ? 6.405 -10.651 -9.532 1.00 92.88 177 TYR A N 1
ATOM 1387 C CA . TYR A 1 177 ? 5.053 -11.057 -9.149 1.00 92.88 177 TYR A CA 1
ATOM 1388 C C . TYR A 1 177 ? 4.465 -12.074 -10.137 1.00 92.88 177 TYR A C 1
ATOM 1390 O O . TYR A 1 177 ? 3.935 -13.095 -9.713 1.00 92.88 177 TYR A O 1
ATOM 1398 N N . SER A 1 178 ? 4.588 -11.851 -11.449 1.00 90.44 178 SER A N 1
ATOM 1399 C CA . SER A 1 178 ? 4.061 -12.790 -12.453 1.00 90.44 178 SER A CA 1
ATOM 1400 C C . SER A 1 178 ? 4.814 -14.129 -12.488 1.00 90.44 178 SER A C 1
ATOM 1402 O O . SER A 1 178 ? 4.208 -15.152 -12.790 1.00 90.44 178 SER A O 1
ATOM 1404 N N . LEU A 1 179 ? 6.118 -14.123 -12.189 1.00 92.12 179 LEU A N 1
ATOM 1405 C CA . LEU A 1 179 ? 7.012 -15.287 -12.265 1.00 92.12 179 LEU A CA 1
ATOM 1406 C C . LEU A 1 179 ? 6.982 -16.155 -10.996 1.00 92.12 179 LEU A C 1
ATOM 1408 O O . LEU A 1 179 ? 7.036 -17.380 -11.081 1.00 92.12 179 LEU A O 1
ATOM 1412 N N . GLY A 1 180 ? 6.905 -15.540 -9.811 1.00 90.31 180 GLY A N 1
ATOM 1413 C CA . GLY A 1 180 ? 6.988 -16.247 -8.524 1.00 90.31 180 GLY A CA 1
ATOM 1414 C C . GLY A 1 180 ? 6.040 -15.727 -7.442 1.00 90.31 180 GLY A C 1
ATOM 1415 O O . GLY A 1 180 ? 6.191 -16.074 -6.266 1.00 90.31 180 GLY A O 1
ATOM 1416 N N . GLY A 1 181 ? 5.058 -14.909 -7.819 1.00 91.81 181 GLY A N 1
ATOM 1417 C CA . GLY A 1 181 ? 4.068 -14.347 -6.910 1.00 91.81 181 GLY A CA 1
ATOM 1418 C C . GLY A 1 181 ? 4.655 -13.352 -5.902 1.00 91.81 181 GLY A C 1
ATOM 1419 O O . GLY A 1 181 ? 5.762 -12.825 -6.069 1.00 91.81 181 GLY A O 1
ATOM 1420 N N . PRO A 1 182 ? 3.931 -13.104 -4.799 1.00 92.75 182 PRO A N 1
ATOM 1421 C CA . PRO A 1 182 ? 4.390 -12.184 -3.768 1.00 92.75 182 PRO A CA 1
ATOM 1422 C C . PRO A 1 182 ? 5.694 -12.609 -3.085 1.00 92.75 182 PRO A C 1
ATOM 1424 O O . PRO A 1 182 ? 6.460 -11.743 -2.685 1.00 92.75 182 PRO A O 1
ATOM 1427 N N . ALA A 1 183 ? 5.974 -13.914 -2.986 1.00 94.50 183 ALA A N 1
ATOM 1428 C CA . ALA A 1 183 ? 7.189 -14.425 -2.349 1.00 94.50 183 ALA A CA 1
ATOM 1429 C C . ALA A 1 183 ? 8.454 -14.012 -3.121 1.00 94.50 183 ALA A C 1
ATOM 1431 O O . ALA A 1 183 ? 9.334 -13.376 -2.554 1.00 94.50 183 ALA A O 1
ATOM 1432 N N . LEU A 1 184 ? 8.500 -14.257 -4.438 1.00 95.50 184 LEU A N 1
ATOM 1433 C CA . LEU A 1 184 ? 9.619 -13.797 -5.270 1.00 95.50 184 LEU A CA 1
ATOM 1434 C C . LEU A 1 184 ? 9.686 -12.265 -5.345 1.00 95.50 184 LEU A C 1
ATOM 1436 O O . LEU A 1 184 ? 10.772 -11.703 -5.460 1.00 95.50 184 LEU A O 1
ATOM 1440 N N . THR A 1 185 ? 8.543 -11.577 -5.242 1.00 95.56 185 THR A N 1
ATOM 1441 C CA . THR A 1 185 ? 8.516 -10.109 -5.134 1.00 95.56 185 THR A CA 1
ATOM 1442 C C 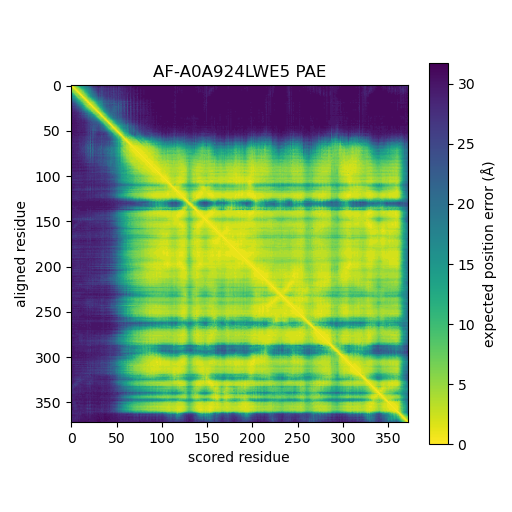. THR A 1 185 ? 9.218 -9.643 -3.854 1.00 95.56 185 THR A C 1
ATOM 1444 O O . THR A 1 185 ? 10.046 -8.744 -3.928 1.00 95.56 185 THR A O 1
ATOM 1447 N N . ILE A 1 186 ? 8.948 -10.267 -2.702 1.00 96.56 186 ILE A N 1
ATOM 1448 C CA . ILE A 1 186 ? 9.614 -9.960 -1.424 1.00 96.56 186 ILE A CA 1
ATOM 1449 C C . ILE A 1 186 ? 11.127 -10.192 -1.533 1.00 96.56 186 ILE A C 1
ATOM 1451 O O . ILE A 1 186 ? 11.882 -9.255 -1.286 1.00 96.56 186 ILE A O 1
ATOM 1455 N N . ASP A 1 187 ? 11.565 -11.366 -2.005 1.00 96.44 187 ASP A N 1
ATOM 1456 C CA . ASP A 1 187 ? 12.989 -11.692 -2.203 1.00 96.44 187 ASP A CA 1
ATOM 1457 C C . ASP A 1 187 ? 13.699 -10.683 -3.129 1.00 96.44 187 ASP A C 1
ATOM 1459 O O . ASP A 1 187 ? 14.826 -10.252 -2.867 1.00 96.44 187 ASP A O 1
ATOM 1463 N N . THR A 1 188 ? 13.036 -10.286 -4.222 1.00 96.62 188 THR A N 1
ATOM 1464 C CA . THR A 1 188 ? 13.577 -9.332 -5.206 1.00 96.62 188 THR A CA 1
ATOM 1465 C C . THR A 1 188 ? 13.690 -7.929 -4.612 1.00 96.62 188 THR A C 1
ATOM 1467 O O . THR A 1 188 ? 14.692 -7.249 -4.824 1.00 96.62 188 THR A O 1
ATOM 1470 N N . LEU A 1 189 ? 12.690 -7.486 -3.842 1.00 96.12 189 LEU A N 1
ATOM 1471 C CA . LEU A 1 189 ? 12.719 -6.177 -3.190 1.00 96.12 189 LEU A CA 1
ATOM 1472 C C . LEU A 1 189 ? 13.731 -6.129 -2.040 1.00 96.12 189 LEU A C 1
ATOM 1474 O O . LEU A 1 189 ? 14.438 -5.133 -1.924 1.00 96.12 189 LEU A O 1
ATOM 1478 N N . HIS A 1 190 ? 13.871 -7.209 -1.264 1.00 95.81 190 HIS A N 1
ATOM 1479 C CA . HIS A 1 190 ? 14.938 -7.359 -0.267 1.00 95.81 190 HIS A CA 1
ATOM 1480 C C . HIS A 1 190 ? 16.318 -7.237 -0.921 1.00 95.81 190 HIS A C 1
ATOM 1482 O O . HIS A 1 190 ? 17.117 -6.400 -0.511 1.00 95.81 190 HIS A O 1
ATOM 1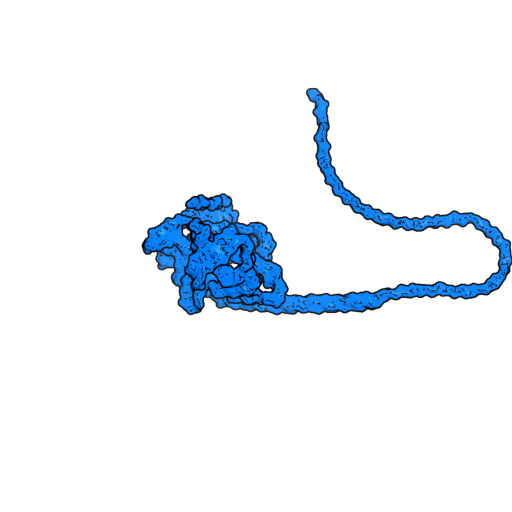488 N N . SER A 1 191 ? 16.546 -7.971 -2.015 1.00 94.31 191 SER A N 1
ATOM 1489 C CA . SER A 1 191 ? 17.801 -7.928 -2.783 1.00 94.31 191 SER A CA 1
ATOM 1490 C C . SER A 1 191 ? 18.089 -6.544 -3.388 1.00 94.31 191 SER A C 1
ATOM 1492 O O . SER A 1 191 ? 19.243 -6.130 -3.465 1.00 94.31 191 SER A O 1
ATOM 1494 N N . LEU A 1 192 ? 17.048 -5.815 -3.807 1.00 93.75 192 LEU A N 1
ATOM 1495 C CA . LEU A 1 192 ? 17.151 -4.468 -4.378 1.00 93.75 192 LEU A CA 1
ATOM 1496 C C . LEU A 1 192 ? 17.488 -3.397 -3.330 1.00 93.75 192 LEU A C 1
ATOM 1498 O O . LEU A 1 192 ? 18.269 -2.489 -3.614 1.00 93.75 192 LEU A O 1
ATOM 1502 N N . THR A 1 193 ? 16.849 -3.441 -2.158 1.00 93.94 193 THR A N 1
ATOM 1503 C CA . THR A 1 193 ? 16.914 -2.343 -1.178 1.00 93.94 193 THR A CA 1
ATOM 1504 C C . THR A 1 193 ? 17.762 -2.656 0.052 1.00 93.94 193 THR A C 1
ATOM 1506 O O . THR A 1 193 ? 18.114 -1.729 0.774 1.00 93.94 193 THR A O 1
ATOM 1509 N N . GLY A 1 194 ? 18.073 -3.927 0.321 1.00 93.31 194 GLY A N 1
ATOM 1510 C CA . GLY A 1 194 ? 18.699 -4.390 1.566 1.00 93.31 194 GLY A CA 1
ATOM 1511 C C . GLY A 1 194 ? 17.780 -4.314 2.793 1.00 93.31 194 GLY A C 1
ATOM 1512 O O . GLY A 1 194 ? 18.263 -4.336 3.920 1.00 93.31 194 GLY A O 1
ATOM 1513 N N . VAL A 1 195 ? 16.465 -4.171 2.587 1.00 93.56 195 VAL A N 1
ATOM 1514 C CA . VAL A 1 195 ? 15.486 -3.912 3.655 1.00 93.56 195 VAL A CA 1
ATOM 1515 C C . VAL A 1 195 ? 14.723 -5.187 3.985 1.00 93.56 195 VAL A C 1
ATOM 1517 O O . VAL A 1 195 ? 13.999 -5.711 3.140 1.00 93.56 195 VAL A O 1
ATOM 1520 N N . ASP A 1 196 ? 14.797 -5.615 5.243 1.00 94.19 196 ASP A N 1
ATOM 1521 C CA . ASP A 1 196 ? 13.961 -6.685 5.792 1.00 94.19 196 ASP A CA 1
ATOM 1522 C C . ASP A 1 196 ? 12.473 -6.330 5.734 1.00 94.19 196 ASP A C 1
ATOM 1524 O O . ASP A 1 196 ? 12.046 -5.323 6.301 1.00 94.19 196 ASP A O 1
ATOM 1528 N N . ILE A 1 197 ? 11.668 -7.162 5.072 1.00 96.88 197 ILE A N 1
ATOM 1529 C CA . ILE A 1 197 ? 10.219 -6.971 4.936 1.00 96.88 197 ILE A CA 1
ATOM 1530 C C . ILE A 1 197 ? 9.537 -7.845 5.987 1.00 96.88 197 ILE A C 1
ATOM 1532 O O . ILE A 1 197 ? 9.589 -9.067 5.896 1.00 96.88 197 ILE A O 1
ATOM 1536 N N . ASN A 1 198 ? 8.907 -7.227 6.990 1.00 96.31 198 ASN A N 1
ATOM 1537 C CA . ASN A 1 198 ? 8.336 -7.953 8.129 1.00 96.31 198 ASN A CA 1
ATOM 1538 C C . ASN A 1 198 ? 6.900 -8.410 7.906 1.00 96.31 198 ASN A C 1
ATOM 1540 O O . ASN A 1 198 ? 6.487 -9.426 8.449 1.00 96.31 198 ASN A O 1
ATOM 1544 N N . HIS A 1 199 ? 6.147 -7.629 7.134 1.00 96.62 199 HIS A N 1
ATOM 1545 C CA . HIS A 1 199 ? 4.731 -7.852 6.883 1.00 96.62 199 HIS A CA 1
ATOM 1546 C C . HIS A 1 199 ? 4.372 -7.551 5.432 1.00 96.62 199 HIS A C 1
ATOM 1548 O O . HIS A 1 199 ? 5.069 -6.825 4.719 1.00 96.62 199 HIS A O 1
ATOM 1554 N N . TYR A 1 200 ? 3.230 -8.074 5.014 1.00 95.19 200 TYR A N 1
ATOM 1555 C CA . TYR A 1 200 ? 2.718 -8.032 3.661 1.00 95.19 200 TYR A CA 1
ATOM 1556 C C . TYR A 1 200 ? 1.241 -7.633 3.649 1.00 95.19 200 TYR A C 1
ATOM 1558 O O . TYR A 1 200 ? 0.442 -8.127 4.443 1.00 95.19 200 TYR A O 1
ATOM 1566 N N . ALA A 1 201 ? 0.845 -6.767 2.720 1.00 94.69 201 ALA A N 1
ATOM 1567 C CA . ALA A 1 201 ? -0.549 -6.425 2.472 1.00 94.69 201 ALA A CA 1
ATOM 1568 C C . ALA A 1 201 ? -0.817 -6.309 0.967 1.00 94.69 201 ALA A C 1
ATOM 1570 O O . ALA A 1 201 ? -0.260 -5.452 0.285 1.00 94.69 201 ALA A O 1
ATOM 1571 N N . GLU A 1 202 ? -1.714 -7.141 0.449 1.00 93.31 202 GLU A N 1
ATOM 1572 C CA . GLU A 1 202 ? -2.145 -7.132 -0.946 1.00 93.31 202 GLU A CA 1
ATOM 1573 C C . GLU A 1 202 ? -3.580 -6.647 -1.089 1.00 93.31 202 GLU A C 1
ATOM 1575 O O . GLU A 1 202 ? -4.463 -7.021 -0.310 1.00 93.31 202 GLU A O 1
ATOM 1580 N N . ILE A 1 203 ? -3.845 -5.897 -2.154 1.00 91.81 203 ILE A N 1
ATOM 1581 C CA . ILE A 1 203 ? -5.204 -5.630 -2.601 1.00 91.81 203 ILE A CA 1
ATOM 1582 C C . ILE A 1 203 ? -5.301 -5.618 -4.130 1.00 91.81 203 ILE A C 1
ATOM 1584 O O . ILE A 1 203 ? -4.582 -4.892 -4.815 1.00 91.81 203 ILE A O 1
ATOM 1588 N N . ASN A 1 204 ? -6.238 -6.397 -4.680 1.00 90.94 204 ASN A N 1
ATOM 1589 C CA . ASN A 1 204 ? -6.505 -6.381 -6.119 1.00 90.94 204 ASN A CA 1
ATOM 1590 C C . ASN A 1 204 ? -7.512 -5.284 -6.513 1.00 90.94 204 ASN A C 1
ATOM 1592 O O . ASN A 1 204 ? -8.254 -4.754 -5.681 1.00 90.94 204 ASN A O 1
ATOM 1596 N N . PHE A 1 205 ? -7.613 -4.959 -7.804 1.00 89.56 205 PHE A N 1
ATOM 1597 C CA . PHE A 1 205 ? -8.513 -3.906 -8.315 1.00 89.56 205 PHE A CA 1
ATOM 1598 C C . PHE A 1 205 ? -10.007 -4.089 -7.977 1.00 89.56 205 PHE A C 1
ATOM 1600 O O . PHE A 1 205 ? -10.773 -3.116 -7.952 1.00 89.56 205 PHE A O 1
ATOM 1607 N N . ARG A 1 206 ? -10.485 -5.320 -7.752 1.00 90.12 206 ARG A N 1
ATOM 1608 C CA . ARG A 1 206 ? -11.858 -5.559 -7.271 1.00 90.12 206 ARG A CA 1
ATOM 1609 C C . ARG A 1 206 ? -11.956 -5.219 -5.788 1.00 90.12 206 ARG A C 1
ATOM 1611 O O . ARG A 1 206 ? -12.857 -4.470 -5.407 1.00 90.12 206 ARG A O 1
ATOM 1618 N N . GLY A 1 207 ? -11.022 -5.727 -4.992 1.00 90.81 207 GLY A N 1
ATOM 1619 C CA . GLY A 1 207 ? -10.980 -5.518 -3.556 1.00 90.81 207 GLY A CA 1
ATOM 1620 C C . GLY A 1 207 ? -10.788 -4.050 -3.182 1.00 90.81 207 GLY A C 1
ATOM 1621 O O . GLY A 1 207 ? -11.516 -3.523 -2.348 1.00 90.81 207 GLY A O 1
ATOM 1622 N N . PHE A 1 208 ? -9.919 -3.338 -3.897 1.00 92.00 208 PHE A N 1
ATOM 1623 C CA . PHE A 1 208 ? -9.669 -1.909 -3.718 1.00 92.00 208 PHE A CA 1
ATOM 1624 C C . PHE A 1 208 ? -10.945 -1.066 -3.876 1.00 92.00 208 PHE A C 1
ATOM 1626 O O . PHE A 1 208 ? -11.244 -0.192 -3.059 1.00 92.00 208 PHE A O 1
ATOM 1633 N N . ARG A 1 209 ? -11.770 -1.385 -4.885 1.00 92.06 209 ARG A N 1
ATOM 1634 C CA . ARG A 1 209 ? -13.078 -0.737 -5.071 1.00 92.06 209 ARG A CA 1
ATOM 1635 C C . ARG A 1 209 ? -14.049 -1.053 -3.933 1.00 92.06 209 ARG A C 1
ATOM 1637 O O . ARG A 1 209 ? -14.808 -0.172 -3.536 1.00 92.06 209 ARG A O 1
ATOM 1644 N N . GLN A 1 210 ? -14.036 -2.288 -3.427 1.00 91.25 210 GLN A N 1
ATOM 1645 C CA . GLN A 1 210 ? -14.886 -2.721 -2.313 1.00 91.25 210 GLN A CA 1
ATOM 1646 C C . GLN A 1 210 ? -14.492 -2.032 -1.001 1.00 91.25 210 GLN A C 1
ATOM 1648 O O . GLN A 1 210 ? -15.366 -1.450 -0.366 1.00 91.25 210 GLN A O 1
ATOM 1653 N N . LEU A 1 211 ? -13.199 -2.008 -0.658 1.00 90.75 211 LEU A N 1
ATOM 1654 C CA . LEU A 1 211 ? -12.639 -1.309 0.504 1.00 90.75 211 LEU A CA 1
ATOM 1655 C C . LEU A 1 211 ? -13.067 0.164 0.527 1.00 90.75 211 LEU A C 1
ATOM 1657 O O . LEU A 1 211 ? -13.683 0.613 1.493 1.00 90.75 211 LEU A O 1
ATOM 1661 N N . ILE A 1 212 ? -12.805 0.910 -0.553 1.00 91.62 212 ILE A N 1
ATOM 1662 C CA . ILE A 1 212 ? -13.116 2.346 -0.591 1.00 91.62 212 ILE A CA 1
ATOM 1663 C C . ILE A 1 212 ? -14.624 2.596 -0.501 1.00 91.62 212 ILE A C 1
ATOM 1665 O O . ILE A 1 212 ? -15.053 3.516 0.192 1.00 91.62 212 ILE A O 1
ATOM 1669 N N . ASN A 1 213 ? -15.451 1.773 -1.149 1.00 90.88 213 ASN A N 1
ATOM 1670 C CA . ASN A 1 213 ? -16.902 1.898 -1.018 1.00 90.88 213 ASN A CA 1
ATOM 1671 C C . ASN A 1 213 ? -17.382 1.564 0.409 1.00 90.88 213 ASN A C 1
ATOM 1673 O O . ASN A 1 213 ? -18.258 2.258 0.920 1.00 90.88 213 ASN A O 1
ATOM 1677 N N . ALA A 1 214 ? -16.789 0.566 1.075 1.00 87.25 214 ALA A N 1
ATOM 1678 C CA . ALA A 1 214 ? -17.141 0.162 2.439 1.00 87.25 214 ALA A CA 1
ATOM 1679 C C . ALA A 1 214 ? -16.836 1.244 3.493 1.00 87.25 214 ALA A C 1
ATOM 1681 O O . ALA A 1 214 ? -17.602 1.399 4.445 1.00 87.25 214 ALA A O 1
ATOM 1682 N N . VAL A 1 215 ? -15.771 2.035 3.307 1.00 85.81 215 VAL A N 1
ATOM 1683 C CA . VAL A 1 215 ? -15.443 3.177 4.189 1.00 85.81 215 VAL A CA 1
ATOM 1684 C C . VAL A 1 215 ? -16.191 4.475 3.831 1.00 85.81 215 VAL A C 1
ATOM 1686 O O . VAL A 1 215 ? -16.025 5.490 4.507 1.00 85.81 215 VAL A O 1
ATOM 1689 N N . GLY A 1 216 ? -17.051 4.460 2.804 1.00 87.62 216 GLY A N 1
ATOM 1690 C CA . GLY A 1 216 ? -17.829 5.629 2.366 1.00 87.62 216 GLY A CA 1
ATOM 1691 C C . GLY A 1 216 ? -17.078 6.588 1.432 1.00 87.62 216 GLY A C 1
ATOM 1692 O O . GLY A 1 216 ? -17.394 7.777 1.382 1.00 87.62 216 GLY A O 1
ATOM 1693 N N . GLY A 1 217 ? -16.086 6.090 0.694 1.00 91.62 217 GLY A N 1
ATOM 1694 C CA . GLY A 1 217 ? -15.207 6.886 -0.159 1.00 91.62 217 GLY A CA 1
ATOM 1695 C C . GLY A 1 217 ? -14.036 7.519 0.597 1.00 91.62 217 GLY A C 1
ATOM 1696 O O . GLY A 1 217 ? -13.982 7.519 1.828 1.00 91.62 217 GLY A O 1
ATOM 1697 N N . ILE A 1 218 ? -13.094 8.066 -0.168 1.00 92.94 218 ILE A N 1
ATOM 1698 C CA . ILE A 1 218 ? -11.916 8.783 0.336 1.00 92.94 218 ILE A CA 1
ATOM 1699 C C . ILE A 1 218 ? -11.928 10.244 -0.115 1.00 92.94 218 ILE A C 1
ATOM 1701 O O . ILE A 1 218 ? -12.515 10.571 -1.146 1.00 92.94 218 ILE A O 1
ATOM 1705 N N . TYR A 1 219 ? -11.252 11.107 0.642 1.00 93.81 219 TYR A N 1
ATOM 1706 C CA . TYR A 1 219 ? -11.002 12.503 0.282 1.00 93.81 219 TYR A CA 1
ATOM 1707 C C . TYR A 1 219 ? -9.513 12.691 -0.023 1.00 93.81 219 TYR A C 1
ATOM 1709 O O . TYR A 1 219 ? -8.673 12.179 0.719 1.00 93.81 219 TYR A O 1
ATOM 1717 N N . LEU A 1 220 ? -9.185 13.403 -1.102 1.00 94.12 220 LEU A N 1
ATOM 1718 C CA . LEU A 1 220 ? -7.815 13.819 -1.430 1.00 94.12 220 LEU A CA 1
ATOM 1719 C C . LEU A 1 220 ? -7.793 15.202 -2.089 1.00 94.12 220 LEU A C 1
ATOM 1721 O O . LEU A 1 220 ? -8.788 15.626 -2.676 1.00 94.12 220 LEU A O 1
ATOM 1725 N N . VAL A 1 221 ? -6.653 15.893 -2.012 1.00 93.25 221 VAL A N 1
ATOM 1726 C CA . VAL A 1 221 ? -6.436 17.201 -2.652 1.00 93.25 221 VAL A CA 1
ATOM 1727 C C . VAL A 1 221 ? -5.666 16.993 -3.952 1.00 93.25 221 VAL A C 1
ATOM 1729 O O . VAL A 1 221 ? -4.463 16.749 -3.939 1.00 93.25 221 VAL A O 1
ATOM 1732 N N . ASN A 1 222 ? -6.344 17.076 -5.090 1.00 91.88 222 ASN A N 1
ATOM 1733 C CA . ASN A 1 222 ? -5.713 16.881 -6.389 1.00 91.88 222 ASN A CA 1
ATOM 1734 C C . ASN A 1 222 ? -4.987 18.172 -6.838 1.00 91.88 222 ASN A C 1
ATOM 1736 O O . ASN A 1 222 ? -5.659 19.189 -7.044 1.00 91.88 222 ASN A O 1
ATOM 1740 N N . PRO A 1 223 ? -3.651 18.174 -7.019 1.00 87.00 223 PRO A N 1
ATOM 1741 C CA . PRO A 1 223 ? -2.883 19.405 -7.243 1.00 87.00 223 PRO A CA 1
ATOM 1742 C C . PRO A 1 223 ? -3.139 20.063 -8.610 1.00 87.00 223 PRO A C 1
ATOM 1744 O O . PRO A 1 223 ? -3.086 21.290 -8.725 1.00 87.00 223 PRO A O 1
ATOM 1747 N N . HIS A 1 224 ? -3.480 19.275 -9.635 1.00 86.50 224 HIS A N 1
ATOM 1748 C CA . HIS A 1 224 ? -3.715 19.742 -11.006 1.00 86.50 224 HIS A CA 1
ATOM 1749 C C . HIS A 1 224 ? -4.960 19.084 -11.603 1.00 86.50 224 HIS A C 1
ATOM 1751 O O . HIS A 1 224 ? -5.327 17.972 -11.230 1.00 86.50 224 HIS A O 1
ATOM 1757 N N . ALA A 1 225 ? -5.625 19.747 -12.552 1.00 90.50 225 ALA A N 1
ATOM 1758 C CA . ALA A 1 225 ? -6.711 19.110 -13.290 1.00 90.50 225 ALA A CA 1
ATOM 1759 C C . ALA A 1 225 ? -6.163 17.949 -14.139 1.00 90.50 225 ALA A C 1
ATOM 1761 O O . ALA A 1 225 ? -5.095 18.058 -14.742 1.00 90.50 225 ALA A O 1
ATOM 1762 N N . ILE A 1 226 ? -6.906 16.842 -14.190 1.00 89.81 226 ILE A N 1
ATOM 1763 C CA . ILE A 1 226 ? -6.527 15.645 -14.947 1.00 89.81 226 ILE A CA 1
ATOM 1764 C C . ILE A 1 226 ? -7.614 15.322 -15.967 1.00 89.81 226 ILE A C 1
ATOM 1766 O O . ILE A 1 226 ? -8.792 15.206 -15.610 1.00 89.81 226 ILE A O 1
ATOM 1770 N N . ARG A 1 227 ? -7.202 15.101 -17.217 1.00 92.31 227 ARG A N 1
ATOM 1771 C CA . ARG A 1 227 ? -7.989 14.447 -18.269 1.00 92.31 227 ARG A CA 1
ATOM 1772 C C . ARG A 1 227 ? -7.182 13.249 -18.754 1.00 92.31 227 ARG A C 1
ATOM 1774 O O . ARG A 1 227 ? -6.163 13.440 -19.402 1.00 92.31 227 ARG A O 1
ATOM 1781 N N . SER A 1 228 ? -7.610 12.033 -18.439 1.00 88.56 228 SER A N 1
ATOM 1782 C CA . SER A 1 228 ? -6.862 10.844 -18.857 1.00 88.56 228 SER A CA 1
ATOM 1783 C C . SER A 1 228 ? -6.974 10.586 -20.362 1.00 88.56 228 SER A C 1
ATOM 1785 O O . SER A 1 228 ? -7.918 11.040 -21.018 1.00 88.56 228 SER A O 1
ATOM 1787 N N . ASN A 1 229 ? -6.081 9.748 -20.885 1.00 86.88 229 ASN A N 1
ATOM 1788 C CA . ASN A 1 229 ? -6.361 8.967 -22.088 1.00 86.88 229 ASN A CA 1
ATOM 1789 C C . ASN A 1 229 ? -7.587 8.035 -21.891 1.00 86.88 229 ASN A C 1
ATOM 1791 O O . ASN A 1 229 ? -8.135 7.908 -20.787 1.00 86.88 229 ASN A O 1
ATOM 1795 N N . LYS A 1 230 ? -8.092 7.424 -22.971 1.00 88.12 230 LYS A N 1
ATOM 1796 C CA . LYS A 1 230 ? -9.284 6.560 -22.906 1.00 88.12 230 LYS A CA 1
ATOM 1797 C C . LYS A 1 230 ? -8.908 5.182 -22.349 1.00 88.12 230 LYS A C 1
ATOM 1799 O O . LYS A 1 230 ? -8.255 4.404 -23.032 1.00 88.12 230 LYS A O 1
ATOM 1804 N N . PHE A 1 231 ? -9.386 4.852 -21.150 1.00 86.31 231 PHE A N 1
ATOM 1805 C CA . PHE A 1 231 ? -9.240 3.522 -20.549 1.00 86.31 231 PHE A CA 1
ATOM 1806 C C . PHE A 1 231 ? -10.503 3.127 -19.769 1.00 86.31 231 PHE A C 1
ATOM 1808 O O . PHE A 1 231 ? -11.337 3.968 -19.437 1.00 86.31 231 PHE A O 1
ATOM 1815 N N . ASP A 1 232 ? -10.697 1.829 -19.519 1.00 83.81 232 ASP A N 1
ATOM 1816 C CA . ASP A 1 232 ? -11.957 1.276 -18.987 1.00 83.81 232 ASP A CA 1
ATOM 1817 C C . ASP A 1 232 ? -13.203 1.763 -19.781 1.00 83.81 232 ASP A C 1
ATOM 1819 O O . ASP A 1 232 ? -14.266 2.026 -19.216 1.00 83.81 232 ASP A O 1
ATOM 1823 N N . GLY A 1 233 ? -13.046 1.946 -21.100 1.00 87.56 233 GLY A N 1
ATOM 1824 C CA . GLY A 1 233 ? -14.083 2.416 -22.028 1.00 87.56 233 GLY A CA 1
ATOM 1825 C C . GLY A 1 233 ? -14.292 3.937 -22.111 1.00 87.56 233 GLY A C 1
ATOM 1826 O O . GLY A 1 233 ? -14.979 4.385 -23.027 1.00 87.56 233 GLY A O 1
ATOM 1827 N N . GLN A 1 234 ? -13.692 4.750 -21.233 1.00 91.94 234 GLN A N 1
ATOM 1828 C CA . GLN A 1 234 ? -14.007 6.184 -21.119 1.00 91.94 234 GLN A CA 1
ATOM 1829 C C . GLN A 1 234 ? -12.789 7.079 -20.834 1.00 91.94 234 GLN A C 1
ATOM 1831 O O . GLN A 1 234 ? -11.710 6.610 -20.489 1.00 91.94 234 GLN A O 1
ATOM 1836 N N . VAL A 1 235 ? -12.967 8.396 -20.971 1.00 91.81 235 VAL A N 1
ATOM 1837 C CA . VAL A 1 235 ? -11.994 9.405 -20.521 1.00 91.81 235 VAL A CA 1
ATOM 1838 C C . VAL A 1 235 ? -12.361 9.851 -19.111 1.00 91.81 235 VAL A C 1
ATOM 1840 O O . VAL A 1 235 ? -13.471 10.332 -18.873 1.00 91.81 235 VAL A O 1
ATOM 1843 N N . TRP A 1 236 ? -11.426 9.732 -18.174 1.00 93.12 236 TRP A N 1
ATOM 1844 C CA . TRP A 1 236 ? -11.615 10.176 -16.800 1.00 93.12 236 TRP A CA 1
ATOM 1845 C C . TRP A 1 236 ? -11.235 11.645 -16.646 1.00 93.12 236 TRP A C 1
ATOM 1847 O O . TRP A 1 236 ? -10.252 12.119 -17.214 1.00 93.12 236 TRP A O 1
ATOM 1857 N N . ARG A 1 237 ? -12.033 12.378 -15.863 1.00 94.00 237 ARG A N 1
ATOM 1858 C CA . ARG A 1 237 ? -11.813 13.796 -15.558 1.00 94.00 237 ARG A CA 1
ATOM 1859 C C . ARG A 1 237 ? -11.825 14.017 -14.051 1.00 94.00 237 ARG A C 1
ATOM 1861 O O . ARG A 1 237 ? -12.776 13.602 -13.376 1.00 94.00 237 ARG A O 1
ATOM 1868 N N . PHE A 1 238 ? -10.801 14.692 -13.540 1.00 94.62 238 PHE A N 1
ATOM 1869 C CA . PHE A 1 238 ? -10.658 15.073 -12.135 1.00 94.62 238 PHE A CA 1
ATOM 1870 C C . PHE A 1 238 ? -10.332 16.568 -12.047 1.00 94.62 238 PHE A C 1
ATOM 1872 O O . PHE A 1 238 ? -9.438 17.053 -12.740 1.00 94.62 238 PHE A O 1
ATOM 1879 N N . LYS A 1 239 ? -11.079 17.310 -11.222 1.00 93.62 239 LYS A N 1
ATOM 1880 C CA . LYS A 1 239 ? -10.837 18.742 -10.987 1.00 93.62 239 LYS A CA 1
ATOM 1881 C C . LYS A 1 239 ? -9.602 18.930 -10.094 1.00 93.62 239 LYS A C 1
ATOM 1883 O O . LYS A 1 239 ? -9.259 18.020 -9.342 1.00 93.62 239 LYS A O 1
ATOM 1888 N N . LYS A 1 240 ? -8.957 20.097 -10.168 1.00 93.69 240 LYS A N 1
ATOM 1889 C CA . LYS A 1 240 ? -8.002 20.555 -9.144 1.00 93.69 240 LYS A CA 1
ATOM 1890 C C . LYS A 1 240 ? -8.756 20.844 -7.834 1.00 93.69 240 LYS A C 1
ATOM 1892 O O . LYS A 1 240 ? -9.915 21.252 -7.893 1.00 93.69 240 LYS A O 1
ATOM 1897 N N . GLY A 1 241 ? -8.094 20.670 -6.692 1.00 93.62 241 GLY A N 1
ATOM 1898 C CA . GLY A 1 241 ? -8.660 20.892 -5.358 1.00 93.62 241 GLY A CA 1
ATOM 1899 C C . GLY A 1 241 ? -9.176 19.609 -4.707 1.00 93.62 241 GLY A C 1
ATOM 1900 O O . GLY A 1 241 ? -8.789 18.506 -5.095 1.00 93.62 241 GLY A O 1
ATOM 1901 N N . GLU A 1 242 ? -10.027 19.750 -3.694 1.00 95.62 242 GLU A N 1
ATOM 1902 C CA . GLU A 1 242 ? -10.583 18.614 -2.955 1.00 95.62 242 GLU A CA 1
ATOM 1903 C C . GLU A 1 242 ? -11.499 17.740 -3.819 1.00 95.62 242 GLU A C 1
ATOM 1905 O O . GLU A 1 242 ? -12.387 18.220 -4.528 1.00 95.62 242 GLU A O 1
ATOM 1910 N N . LEU A 1 243 ? -11.295 16.426 -3.734 1.00 95.44 243 LEU A N 1
ATOM 1911 C CA . LEU A 1 243 ? -12.085 15.412 -4.416 1.00 95.44 243 LEU A CA 1
ATOM 1912 C C . LEU A 1 243 ? -12.554 14.351 -3.424 1.00 95.44 243 LEU A C 1
ATOM 1914 O O . LEU A 1 243 ? -11.736 13.696 -2.780 1.00 95.44 243 LEU A O 1
ATOM 1918 N N . HIS A 1 244 ? -13.864 14.102 -3.391 1.00 95.69 244 HIS A N 1
ATOM 1919 C CA . HIS A 1 244 ? -14.416 12.865 -2.840 1.00 95.69 244 HIS A CA 1
ATOM 1920 C C . HIS A 1 244 ? -14.451 11.789 -3.929 1.00 95.69 244 HIS A C 1
ATOM 1922 O O . HIS A 1 244 ? -15.024 11.988 -5.005 1.00 95.69 244 HIS A O 1
ATOM 1928 N N . LEU A 1 245 ? -13.811 10.650 -3.672 1.00 95.69 245 LEU A N 1
ATOM 1929 C CA . LEU A 1 245 ? -13.680 9.551 -4.622 1.00 95.69 245 LEU A CA 1
ATOM 1930 C C . LEU A 1 245 ? -14.279 8.266 -4.041 1.00 95.69 245 LEU A C 1
ATOM 1932 O O . LEU A 1 245 ? -13.817 7.735 -3.031 1.00 95.69 245 LEU A O 1
ATOM 1936 N N . ASN A 1 246 ? -15.280 7.723 -4.736 1.00 94.69 246 ASN A N 1
ATOM 1937 C CA . ASN A 1 246 ? -15.701 6.334 -4.557 1.00 94.69 246 ASN A CA 1
ATOM 1938 C C . ASN A 1 246 ? -14.661 5.370 -5.154 1.00 94.69 246 ASN A C 1
ATOM 1940 O O . ASN A 1 246 ? -13.776 5.784 -5.906 1.00 94.69 246 ASN A O 1
ATOM 1944 N N . GLY A 1 247 ? -14.788 4.071 -4.881 1.00 93.12 247 GLY A N 1
ATOM 1945 C CA . GLY A 1 247 ? -13.788 3.079 -5.274 1.00 93.12 247 GLY A CA 1
ATOM 1946 C C . GLY A 1 247 ? -13.492 3.053 -6.774 1.00 93.12 247 GLY A C 1
ATOM 1947 O O . GLY A 1 247 ? -12.332 2.941 -7.167 1.00 93.12 247 GLY A O 1
ATOM 1948 N N . ARG A 1 248 ? -14.510 3.214 -7.636 1.00 93.69 248 ARG A N 1
ATOM 1949 C CA . ARG A 1 248 ? -14.319 3.235 -9.099 1.00 93.69 248 ARG A CA 1
ATOM 1950 C C . ARG A 1 248 ? -13.515 4.466 -9.537 1.00 93.69 248 ARG A C 1
ATOM 1952 O O . ARG A 1 248 ? -12.610 4.325 -10.353 1.00 93.69 248 ARG A O 1
ATOM 1959 N N . ARG A 1 249 ? -13.813 5.652 -8.989 1.00 95.00 249 ARG A N 1
ATOM 1960 C CA . ARG A 1 249 ? -13.079 6.891 -9.304 1.00 95.00 249 ARG A CA 1
ATOM 1961 C C . ARG A 1 249 ? -11.676 6.915 -8.693 1.00 95.00 249 ARG A C 1
ATOM 1963 O O . ARG A 1 249 ? -10.762 7.387 -9.357 1.00 95.00 249 ARG A O 1
ATOM 1970 N N . ALA A 1 250 ? -11.496 6.389 -7.483 1.00 94.50 250 ALA A N 1
ATOM 1971 C CA . ALA A 1 250 ? -10.191 6.278 -6.832 1.00 94.50 250 ALA A CA 1
ATOM 1972 C C . ALA A 1 250 ? -9.253 5.326 -7.592 1.00 94.50 250 ALA A C 1
ATOM 1974 O O . ALA A 1 250 ? -8.096 5.665 -7.819 1.00 94.50 250 ALA A O 1
ATOM 1975 N N . LEU A 1 251 ? -9.768 4.182 -8.066 1.00 92.00 251 LEU A N 1
ATOM 1976 C CA . LEU A 1 251 ? -8.992 3.235 -8.873 1.00 92.00 251 LEU A CA 1
ATOM 1977 C C . LEU A 1 251 ? -8.607 3.833 -10.231 1.00 92.00 251 LEU A C 1
ATOM 1979 O O . LEU A 1 251 ? -7.514 3.594 -10.731 1.00 92.00 251 LEU A O 1
ATOM 1983 N N . ALA A 1 252 ? -9.505 4.608 -10.840 1.00 92.06 252 ALA A N 1
ATOM 1984 C CA . ALA A 1 252 ? -9.182 5.332 -12.059 1.00 92.06 252 ALA A CA 1
ATOM 1985 C C . ALA A 1 252 ? -8.106 6.402 -11.810 1.00 92.06 252 ALA A C 1
ATOM 1987 O O . ALA A 1 252 ? -7.173 6.502 -12.596 1.00 92.06 252 ALA A O 1
ATOM 1988 N N . TYR A 1 253 ? -8.194 7.151 -10.704 1.00 92.94 253 TYR A N 1
ATOM 1989 C CA . TYR A 1 253 ? -7.225 8.187 -10.328 1.00 92.94 253 TYR A CA 1
ATOM 1990 C C . TYR A 1 253 ? -5.805 7.625 -10.149 1.00 92.94 253 TYR A C 1
ATOM 1992 O O . TYR A 1 253 ? -4.858 8.174 -10.708 1.00 92.94 253 TYR A O 1
ATOM 2000 N N . SER A 1 254 ? -5.653 6.493 -9.450 1.00 90.25 254 SER A N 1
ATOM 2001 C CA . SER A 1 254 ? -4.350 5.837 -9.246 1.00 90.25 254 SER A CA 1
ATOM 2002 C C . SER A 1 254 ? -3.800 5.107 -10.482 1.00 90.25 254 SER A C 1
ATOM 2004 O O . SER A 1 254 ? -2.625 4.736 -10.497 1.00 90.25 254 SER A O 1
ATOM 2006 N N . ARG A 1 255 ? -4.622 4.905 -11.524 1.00 88.62 255 ARG A N 1
ATOM 2007 C CA . ARG A 1 255 ? -4.239 4.257 -12.795 1.00 88.62 255 ARG A CA 1
ATOM 2008 C C . ARG A 1 255 ? -3.970 5.230 -13.946 1.00 88.62 255 ARG A C 1
ATOM 2010 O O . ARG A 1 255 ? -3.501 4.773 -14.987 1.00 88.62 255 ARG A O 1
ATOM 2017 N N . VAL A 1 256 ? -4.219 6.537 -13.791 1.00 87.50 256 VAL A N 1
ATOM 2018 C CA . VAL A 1 256 ? -3.893 7.524 -14.839 1.00 87.50 256 VAL A CA 1
ATOM 2019 C C . VAL A 1 256 ? -2.386 7.512 -15.108 1.00 87.50 256 VAL A C 1
ATOM 2021 O O . VAL A 1 256 ? -1.599 7.826 -14.215 1.00 87.50 256 VAL A O 1
ATOM 2024 N N . ARG A 1 257 ? -2.008 7.141 -16.339 1.00 78.25 257 ARG A N 1
ATOM 2025 C CA . ARG A 1 257 ? -0.622 7.182 -16.839 1.00 78.25 257 ARG A CA 1
ATOM 2026 C C . ARG A 1 257 ? -0.309 8.473 -17.588 1.00 78.25 257 ARG A C 1
ATOM 2028 O O . ARG A 1 257 ? 0.766 9.013 -17.408 1.00 78.25 257 ARG A O 1
ATOM 2035 N N . GLU A 1 258 ? -1.261 8.946 -18.388 1.00 79.06 258 GLU A N 1
ATOM 2036 C CA . GLU A 1 258 ? -1.141 10.144 -19.219 1.00 79.06 258 GLU A CA 1
ATOM 2037 C C . GLU A 1 258 ? -2.202 11.163 -18.801 1.00 79.06 258 GLU A C 1
ATOM 2039 O O . GLU A 1 258 ? -3.400 10.845 -18.768 1.00 79.06 258 GLU A O 1
ATOM 2044 N N . ASN A 1 259 ? -1.782 12.400 -18.538 1.00 82.38 259 ASN A N 1
ATOM 2045 C CA . ASN A 1 259 ? -2.680 13.537 -18.409 1.00 82.38 259 ASN A CA 1
ATOM 2046 C C . ASN A 1 259 ? -2.655 14.366 -19.698 1.00 82.38 259 ASN A C 1
ATOM 2048 O O . ASN A 1 259 ? -1.718 15.110 -19.950 1.00 82.38 259 ASN A O 1
ATOM 2052 N N . LEU A 1 260 ? -3.740 14.335 -20.469 1.00 80.56 260 LEU A N 1
ATOM 2053 C CA . LEU A 1 260 ? -3.906 15.127 -21.696 1.00 80.56 260 LEU A CA 1
ATOM 2054 C C . LEU A 1 260 ? -3.947 16.654 -21.452 1.00 80.56 260 LEU A C 1
ATOM 2056 O O . LEU A 1 260 ? -4.131 17.413 -22.398 1.00 80.56 260 LEU A O 1
ATOM 2060 N N . LEU A 1 261 ? -3.846 17.108 -20.195 1.00 82.69 261 LEU A N 1
ATOM 2061 C CA . LEU A 1 261 ? -3.694 18.517 -19.806 1.00 82.69 261 LEU A CA 1
ATOM 2062 C C . LEU A 1 261 ? -2.267 18.875 -19.347 1.00 82.69 261 LEU A C 1
ATOM 2064 O O . LEU A 1 261 ? -2.019 20.042 -19.060 1.00 82.69 261 LEU A O 1
ATOM 2068 N N . ASN A 1 262 ? -1.356 17.905 -19.222 1.00 76.94 262 ASN A N 1
ATOM 2069 C CA . ASN A 1 262 ? 0.032 18.133 -18.821 1.00 76.94 262 ASN A CA 1
ATOM 2070 C C . ASN A 1 262 ? 0.967 17.111 -19.503 1.00 76.94 262 ASN A C 1
ATOM 2072 O O . ASN A 1 262 ? 1.004 15.962 -19.064 1.00 76.94 262 ASN A O 1
ATOM 2076 N N . PRO A 1 263 ? 1.738 17.505 -20.534 1.00 67.81 263 PRO A N 1
ATOM 2077 C CA . PRO A 1 263 ? 2.683 16.615 -21.215 1.00 67.81 263 PRO A CA 1
ATOM 2078 C C . PRO A 1 263 ? 3.773 16.022 -20.308 1.00 67.81 263 PRO A C 1
ATOM 2080 O O . PRO A 1 263 ? 4.259 14.932 -20.587 1.00 67.81 263 PRO A O 1
ATOM 2083 N N . ASN A 1 264 ? 4.117 16.685 -19.197 1.00 69.56 264 ASN A N 1
ATOM 2084 C CA . ASN A 1 264 ? 5.194 16.262 -18.291 1.00 69.56 264 ASN A CA 1
ATOM 2085 C C . ASN A 1 264 ? 4.741 15.171 -17.285 1.00 69.56 264 ASN A C 1
ATOM 2087 O O . ASN A 1 264 ? 5.449 14.841 -16.332 1.00 69.56 264 ASN A O 1
ATOM 2091 N N . ASP A 1 265 ? 3.533 14.625 -17.453 1.00 67.06 265 ASP A N 1
ATOM 2092 C CA . ASP A 1 265 ? 2.923 13.643 -16.556 1.00 67.06 265 ASP A CA 1
ATOM 2093 C C . ASP A 1 265 ? 3.433 12.220 -16.870 1.00 67.06 265 ASP A C 1
ATOM 2095 O O . ASP A 1 265 ? 2.960 11.558 -17.790 1.00 67.06 265 ASP A O 1
ATOM 2099 N N . SER A 1 266 ? 4.436 11.763 -16.114 1.00 67.56 266 SER A N 1
ATOM 2100 C CA . SER A 1 266 ? 5.152 10.488 -16.318 1.00 67.56 266 SER A CA 1
ATOM 2101 C C . SER A 1 266 ? 4.745 9.382 -15.327 1.00 67.56 266 SER A C 1
ATOM 2103 O O . SER A 1 266 ? 3.980 9.624 -14.389 1.00 67.56 266 SER A O 1
ATOM 2105 N N . ASP A 1 267 ? 5.298 8.165 -15.460 1.00 65.56 267 ASP A N 1
ATOM 2106 C CA . ASP A 1 267 ? 5.043 7.034 -14.537 1.00 65.56 267 ASP A CA 1
ATOM 2107 C C . ASP A 1 267 ? 5.315 7.399 -13.060 1.00 65.56 267 ASP A C 1
ATOM 2109 O O . ASP A 1 267 ? 4.590 6.981 -12.154 1.00 65.56 267 ASP A O 1
ATOM 2113 N N . PHE A 1 268 ? 6.287 8.287 -12.821 1.00 69.38 268 PHE A N 1
ATOM 2114 C CA . PHE A 1 268 ? 6.594 8.837 -11.500 1.00 69.38 268 PHE A CA 1
ATOM 2115 C C . PHE A 1 268 ? 5.425 9.636 -10.896 1.00 69.38 268 PHE A C 1
ATOM 2117 O O . PHE A 1 268 ? 5.174 9.542 -9.692 1.00 69.38 268 PHE A O 1
ATOM 2124 N N . THR A 1 269 ? 4.659 10.365 -11.715 1.00 76.88 269 THR A N 1
ATOM 2125 C CA . THR A 1 269 ? 3.447 11.074 -11.260 1.00 76.88 269 THR A CA 1
ATOM 2126 C C . THR A 1 269 ? 2.325 10.102 -10.891 1.00 76.88 269 THR A C 1
ATOM 2128 O O . THR A 1 269 ? 1.589 10.349 -9.932 1.00 76.88 269 THR A O 1
ATOM 2131 N N . ARG A 1 270 ? 2.234 8.941 -11.563 1.00 82.00 270 ARG A N 1
ATOM 2132 C CA . ARG A 1 270 ? 1.331 7.855 -11.146 1.00 82.00 270 ARG A CA 1
ATOM 2133 C C . ARG A 1 270 ? 1.745 7.295 -9.784 1.00 82.00 270 ARG A C 1
ATOM 2135 O O . ARG A 1 270 ? 0.873 7.111 -8.939 1.00 82.00 270 ARG A O 1
ATOM 2142 N N . GLY A 1 271 ? 3.041 7.084 -9.542 1.00 80.12 271 GLY A N 1
ATOM 2143 C CA . GLY A 1 271 ? 3.560 6.667 -8.231 1.00 80.12 271 GLY A CA 1
ATOM 2144 C C . GLY A 1 271 ? 3.145 7.619 -7.100 1.00 80.12 271 GLY A C 1
ATOM 2145 O O . GLY A 1 271 ? 2.602 7.179 -6.087 1.00 80.12 271 GLY A O 1
ATOM 2146 N N . ALA A 1 272 ? 3.272 8.932 -7.317 1.00 84.12 272 ALA A N 1
ATOM 2147 C CA . ALA A 1 272 ? 2.819 9.943 -6.358 1.00 84.12 272 ALA A CA 1
ATOM 2148 C C . ALA A 1 272 ? 1.295 9.890 -6.103 1.00 84.12 272 ALA A C 1
ATOM 2150 O O . ALA A 1 272 ? 0.855 9.961 -4.955 1.00 84.12 272 ALA A O 1
ATOM 2151 N N . ARG A 1 273 ? 0.471 9.686 -7.146 1.00 89.44 273 ARG A N 1
ATOM 2152 C CA . ARG A 1 273 ? -0.989 9.484 -6.995 1.00 89.44 273 ARG A CA 1
ATOM 2153 C C . ARG A 1 273 ? -1.328 8.208 -6.226 1.00 89.44 273 ARG A C 1
ATOM 2155 O O . ARG A 1 273 ? -2.279 8.211 -5.449 1.00 89.44 273 ARG A O 1
ATOM 2162 N N . GLN A 1 274 ? -0.582 7.122 -6.438 1.00 89.56 274 GLN A N 1
ATOM 2163 C CA . GLN A 1 274 ? -0.754 5.867 -5.699 1.00 89.56 274 GLN A CA 1
ATOM 2164 C C . GLN A 1 274 ? -0.457 6.063 -4.205 1.00 89.56 274 GLN A C 1
ATOM 2166 O O . GLN A 1 274 ? -1.281 5.670 -3.379 1.00 89.56 274 GLN A O 1
ATOM 2171 N N . GLN A 1 275 ? 0.647 6.740 -3.862 1.00 88.19 275 GLN A N 1
ATOM 2172 C CA . GLN A 1 275 ? 0.974 7.106 -2.477 1.00 88.19 275 GLN A CA 1
ATOM 2173 C C . GLN A 1 275 ? -0.129 7.973 -1.850 1.00 88.19 275 GLN A C 1
ATOM 2175 O O . GLN A 1 275 ? -0.688 7.582 -0.830 1.00 88.19 275 GLN A O 1
ATOM 2180 N N . GLN A 1 276 ? -0.544 9.060 -2.514 1.00 90.44 276 GLN A N 1
ATOM 2181 C CA . GLN A 1 276 ? -1.616 9.937 -2.024 1.00 90.44 276 GLN A CA 1
ATOM 2182 C C . GLN A 1 276 ? -2.935 9.186 -1.771 1.00 90.44 276 GLN A C 1
ATOM 2184 O O . GLN A 1 276 ? -3.622 9.418 -0.776 1.00 90.44 276 GLN A O 1
ATOM 2189 N N . VAL A 1 277 ? -3.309 8.274 -2.670 1.00 91.94 277 VAL A N 1
ATOM 2190 C CA . VAL A 1 277 ? -4.503 7.436 -2.508 1.00 91.94 277 VAL A CA 1
ATOM 2191 C C . VAL A 1 277 ? -4.371 6.508 -1.300 1.00 91.94 277 VAL A C 1
ATOM 2193 O O . VAL A 1 277 ? -5.346 6.336 -0.568 1.00 91.94 277 VAL A O 1
ATOM 2196 N N . ILE A 1 278 ? -3.185 5.943 -1.056 1.00 88.94 278 ILE A N 1
ATOM 2197 C CA . ILE A 1 278 ? -2.911 5.119 0.126 1.00 88.94 278 ILE A CA 1
ATOM 2198 C C . ILE A 1 278 ? -2.964 5.960 1.403 1.00 88.94 278 ILE A C 1
ATOM 2200 O O . ILE A 1 278 ? -3.610 5.524 2.351 1.00 88.94 278 ILE A O 1
ATOM 2204 N N . ASP A 1 279 ? -2.410 7.175 1.434 1.00 88.81 279 ASP A N 1
ATOM 2205 C CA . ASP A 1 279 ? -2.557 8.081 2.582 1.00 88.81 279 ASP A CA 1
ATOM 2206 C C . ASP A 1 279 ? -4.017 8.363 2.909 1.00 88.81 279 ASP A C 1
ATOM 2208 O O . ASP A 1 279 ? -4.424 8.239 4.063 1.00 88.81 279 ASP A O 1
ATOM 2212 N N . SER A 1 280 ? -4.826 8.691 1.901 1.00 90.31 280 SER A N 1
ATOM 2213 C CA . SER A 1 280 ? -6.256 8.937 2.078 1.00 90.31 280 SER A CA 1
ATOM 2214 C C . SER A 1 280 ? -7.018 7.693 2.547 1.00 90.31 280 SER A C 1
ATOM 2216 O O . SER A 1 280 ? -7.939 7.817 3.356 1.00 90.31 280 SER A O 1
ATOM 2218 N N . VAL A 1 281 ? -6.640 6.491 2.093 1.00 88.81 281 VAL A N 1
ATOM 2219 C CA . VAL A 1 281 ? -7.204 5.218 2.583 1.00 88.81 281 VAL A CA 1
ATOM 2220 C C . VAL A 1 281 ? -6.790 4.957 4.034 1.00 88.81 281 VAL A C 1
ATOM 2222 O O . VAL A 1 281 ? -7.655 4.702 4.868 1.00 88.81 281 VAL A O 1
ATOM 2225 N N . VAL A 1 282 ? -5.501 5.071 4.363 1.00 84.50 282 VAL A N 1
ATOM 2226 C CA . VAL A 1 282 ? -4.955 4.860 5.714 1.00 84.50 282 VAL A CA 1
ATOM 2227 C C . VAL A 1 282 ? -5.533 5.876 6.702 1.00 84.50 282 VAL A C 1
ATOM 2229 O O . VAL A 1 282 ? -5.960 5.501 7.791 1.00 84.50 282 VAL A O 1
ATOM 2232 N N . HIS A 1 283 ? -5.623 7.150 6.318 1.00 85.69 283 HIS A N 1
ATOM 2233 C CA . HIS A 1 283 ? -6.247 8.202 7.120 1.00 85.69 283 HIS A CA 1
ATOM 2234 C C . HIS A 1 283 ? -7.748 7.948 7.319 1.00 85.69 283 HIS A C 1
ATOM 2236 O O . HIS A 1 283 ? -8.249 8.086 8.434 1.00 85.69 283 HIS A O 1
ATOM 2242 N N . LYS A 1 284 ? -8.473 7.513 6.276 1.00 85.12 284 LYS A N 1
ATOM 2243 C CA . LYS A 1 284 ? -9.894 7.167 6.409 1.00 85.12 284 LYS A CA 1
ATOM 2244 C C . LYS A 1 284 ? -10.095 5.958 7.325 1.00 85.12 284 LYS A C 1
ATOM 2246 O O . LYS A 1 284 ? -10.965 6.025 8.187 1.00 85.12 284 LYS A O 1
ATOM 2251 N N . LEU A 1 285 ? -9.281 4.910 7.202 1.00 79.38 285 LEU A N 1
ATOM 2252 C CA . LEU A 1 285 ? -9.333 3.719 8.060 1.00 79.38 285 LEU A CA 1
ATOM 2253 C C . LEU A 1 285 ? -8.996 4.027 9.527 1.00 79.38 285 LEU A C 1
ATOM 2255 O O . LEU A 1 285 ? -9.674 3.522 10.416 1.00 79.38 285 LEU A O 1
ATOM 2259 N N . ALA A 1 286 ? -8.005 4.886 9.779 1.00 77.50 286 ALA A N 1
ATOM 2260 C CA . ALA A 1 286 ? -7.644 5.335 11.126 1.00 77.50 286 ALA A CA 1
ATOM 2261 C C . ALA A 1 286 ? -8.631 6.365 11.719 1.00 77.50 286 ALA A C 1
ATOM 2263 O O . ALA A 1 286 ? -8.547 6.684 12.905 1.00 77.50 286 ALA A O 1
ATOM 2264 N N . SER A 1 287 ? -9.559 6.910 10.923 1.00 74.44 287 SER A N 1
ATOM 2265 C CA . SER A 1 287 ? -10.519 7.905 11.406 1.00 74.44 287 SER A CA 1
ATOM 2266 C C . SER A 1 287 ? -11.572 7.284 12.329 1.00 74.44 287 SER A C 1
ATOM 2268 O O . SER A 1 287 ? -12.169 6.250 12.021 1.00 74.44 287 SER A O 1
ATOM 2270 N N . VAL A 1 288 ? -11.875 7.978 13.431 1.00 61.25 288 VAL A N 1
ATOM 2271 C CA . VAL A 1 288 ? -12.941 7.618 14.390 1.00 61.25 288 VAL A CA 1
ATOM 2272 C C . VAL A 1 288 ? -14.284 7.415 13.675 1.00 61.25 288 VAL A C 1
ATOM 2274 O O . VAL A 1 288 ? -15.039 6.498 13.990 1.00 61.25 288 VAL A O 1
ATOM 2277 N N . ASP A 1 289 ? -14.540 8.221 12.643 1.00 62.84 289 ASP A N 1
ATOM 2278 C CA . ASP A 1 289 ? -15.693 8.120 11.750 1.00 62.84 289 ASP A CA 1
ATOM 2279 C C . ASP A 1 289 ? -15.795 6.742 11.058 1.00 62.84 289 ASP A C 1
ATOM 2281 O O . ASP A 1 289 ? -16.894 6.234 10.855 1.00 62.84 289 ASP A O 1
ATOM 2285 N N . SER A 1 290 ? -14.685 6.091 10.689 1.00 61.44 290 SER A N 1
ATOM 2286 C CA . SER A 1 290 ? -14.706 4.744 10.084 1.00 61.44 290 SER A CA 1
ATOM 2287 C C . SER A 1 290 ? -14.968 3.620 11.086 1.00 61.44 290 SER A C 1
ATOM 2289 O O . SER A 1 290 ? -15.431 2.557 10.674 1.00 61.44 290 SER A O 1
ATOM 2291 N N . VAL A 1 291 ? -14.705 3.853 12.373 1.00 57.09 291 VAL A N 1
ATOM 2292 C CA . VAL A 1 291 ? -14.863 2.860 13.446 1.00 57.09 291 VAL A CA 1
ATOM 2293 C C . VAL A 1 291 ? -16.231 2.970 14.127 1.00 57.09 291 VAL A C 1
ATOM 2295 O O . VAL A 1 291 ? -16.835 1.950 14.442 1.00 57.09 291 VAL A O 1
ATOM 2298 N N . LEU A 1 292 ? -16.745 4.190 14.331 1.00 57.69 292 LEU A N 1
ATOM 2299 C CA . LEU A 1 292 ? -17.963 4.438 15.118 1.00 57.69 292 LEU A CA 1
ATOM 2300 C C . LEU A 1 292 ? -19.252 4.609 14.297 1.00 57.69 292 LEU A C 1
ATOM 2302 O O . LEU A 1 292 ? -20.328 4.683 14.887 1.00 57.69 292 LEU A O 1
ATOM 2306 N N . HIS A 1 293 ? -19.201 4.682 12.960 1.00 64.19 293 HIS A N 1
ATOM 2307 C CA . HIS A 1 293 ? -20.427 4.840 12.167 1.00 64.19 293 HIS A CA 1
ATOM 2308 C C . HIS A 1 293 ? -21.287 3.559 12.191 1.00 64.19 293 HIS A C 1
ATOM 2310 O O . HIS A 1 293 ? -20.847 2.546 11.644 1.00 64.19 293 HIS A O 1
ATOM 2316 N N . PRO A 1 294 ? -22.555 3.591 12.659 1.00 52.50 294 PRO A N 1
ATOM 2317 C CA . PRO A 1 294 ? -23.395 2.387 12.770 1.00 52.50 294 PRO A CA 1
ATOM 2318 C C . PRO A 1 294 ? -23.686 1.671 11.442 1.00 52.50 294 PRO A C 1
ATOM 2320 O O . PRO A 1 294 ? -24.110 0.520 11.432 1.00 52.50 294 PRO A O 1
ATOM 2323 N N . ARG A 1 295 ? -23.488 2.362 10.310 1.00 61.28 295 ARG A N 1
ATOM 2324 C CA . ARG A 1 295 ? -23.685 1.839 8.948 1.00 61.28 295 ARG A CA 1
ATOM 2325 C C . ARG A 1 295 ? -22.408 1.291 8.297 1.00 61.28 295 ARG A C 1
ATOM 2327 O O . ARG A 1 295 ? -22.491 0.767 7.189 1.00 61.28 295 ARG A O 1
ATOM 2334 N N . ARG A 1 296 ? -21.234 1.437 8.922 1.00 68.50 296 ARG A N 1
ATOM 2335 C CA . ARG A 1 296 ? -19.967 0.919 8.382 1.00 68.50 296 ARG A CA 1
ATOM 2336 C C . ARG A 1 296 ? -19.648 -0.427 9.012 1.00 68.50 296 ARG A C 1
ATOM 2338 O O . ARG A 1 296 ? -19.824 -0.624 10.207 1.00 68.50 296 ARG A O 1
ATOM 2345 N N . ASN A 1 297 ? -19.184 -1.358 8.187 1.00 67.19 297 ASN A N 1
ATOM 2346 C CA . ASN A 1 297 ? -18.832 -2.702 8.622 1.00 67.19 297 ASN A CA 1
ATOM 2347 C C . ASN A 1 297 ? -17.308 -2.886 8.510 1.00 67.19 297 ASN A C 1
ATOM 2349 O O . ASN A 1 297 ? -16.815 -2.999 7.384 1.00 67.19 297 ASN A O 1
ATOM 2353 N N . PRO A 1 298 ? -16.559 -2.961 9.629 1.00 66.00 298 PRO A N 1
ATOM 2354 C CA . PRO A 1 298 ? -15.109 -3.171 9.607 1.00 66.00 298 PRO A CA 1
ATOM 2355 C C . PRO A 1 298 ? -14.692 -4.409 8.798 1.00 66.00 298 PRO A C 1
ATOM 2357 O O . PRO A 1 298 ? -13.708 -4.372 8.059 1.00 66.00 298 PRO A O 1
ATOM 2360 N N . ARG A 1 299 ? -15.503 -5.480 8.825 1.00 74.31 299 ARG A N 1
ATOM 2361 C CA . ARG A 1 299 ? -15.267 -6.696 8.031 1.00 74.31 299 ARG A CA 1
ATOM 2362 C C . ARG A 1 299 ? -15.309 -6.444 6.526 1.00 74.31 299 ARG A C 1
ATOM 2364 O O . ARG A 1 299 ? -14.565 -7.083 5.790 1.00 74.31 299 ARG A O 1
ATOM 2371 N N . ALA A 1 300 ? -16.122 -5.497 6.057 1.00 78.81 300 ALA A N 1
ATOM 2372 C CA . ALA A 1 300 ? -16.190 -5.136 4.641 1.00 78.81 300 ALA A CA 1
ATOM 2373 C C . ALA A 1 300 ? -14.973 -4.318 4.165 1.00 78.81 300 ALA A C 1
ATOM 2375 O O . ALA A 1 300 ? -14.680 -4.327 2.972 1.00 78.81 300 ALA A O 1
ATOM 2376 N N . ALA A 1 301 ? -14.254 -3.654 5.078 1.00 79.50 301 ALA A N 1
ATOM 2377 C CA . ALA A 1 301 ? -13.005 -2.958 4.771 1.00 79.50 301 ALA A CA 1
ATOM 2378 C C . ALA A 1 301 ? -11.788 -3.905 4.748 1.00 79.50 301 ALA A C 1
ATOM 2380 O O . ALA A 1 301 ? -10.891 -3.713 3.935 1.00 79.50 301 ALA A O 1
ATOM 2381 N N . ILE A 1 302 ? -11.770 -4.944 5.593 1.00 83.62 302 ILE A N 1
ATOM 2382 C CA . ILE A 1 302 ? -10.612 -5.851 5.743 1.00 83.62 302 ILE A CA 1
ATOM 2383 C C . ILE A 1 302 ? -10.680 -7.049 4.795 1.00 83.62 302 ILE A C 1
ATOM 2385 O O . ILE A 1 302 ? -9.682 -7.389 4.172 1.00 83.62 302 ILE A O 1
ATOM 2389 N N . LYS A 1 303 ? -11.863 -7.651 4.609 1.00 86.00 303 LYS A N 1
ATOM 2390 C CA . LYS A 1 303 ? -12.078 -8.791 3.695 1.00 86.00 303 LYS A CA 1
ATOM 2391 C C . LYS A 1 303 ? -11.496 -8.617 2.271 1.00 86.00 303 LYS A C 1
ATOM 2393 O O . LYS A 1 303 ? -11.120 -9.626 1.681 1.00 86.00 303 LYS A O 1
ATOM 2398 N N . PRO A 1 304 ? -11.424 -7.407 1.680 1.00 89.81 304 PRO A N 1
ATOM 2399 C CA . PRO A 1 304 ? -10.785 -7.195 0.381 1.00 89.81 304 PRO A CA 1
ATOM 2400 C C . PRO A 1 304 ? -9.248 -7.245 0.366 1.00 89.81 304 PRO A C 1
ATOM 2402 O O . PRO A 1 304 ? -8.678 -7.407 -0.710 1.00 89.81 304 PRO A O 1
ATOM 2405 N N . ILE A 1 305 ? -8.593 -7.067 1.517 1.00 91.38 305 ILE A N 1
ATOM 2406 C CA . ILE A 1 305 ? -7.131 -7.090 1.689 1.00 91.38 305 ILE A CA 1
ATOM 2407 C C . ILE A 1 305 ? -6.707 -8.532 1.997 1.00 91.38 305 ILE A C 1
ATOM 2409 O O . ILE A 1 305 ? -7.460 -9.245 2.657 1.00 91.38 305 ILE A O 1
ATOM 2413 N N . THR A 1 306 ? -5.548 -8.983 1.518 1.00 93.31 306 THR A N 1
ATOM 2414 C CA . THR A 1 306 ? -4.854 -10.200 1.992 1.00 93.31 306 THR A CA 1
ATOM 2415 C C . THR A 1 306 ? -3.616 -9.750 2.767 1.00 93.31 306 THR A C 1
ATOM 2417 O O . THR A 1 306 ? -2.825 -8.985 2.229 1.00 93.31 306 THR A O 1
ATOM 2420 N N . THR A 1 307 ? -3.441 -10.159 4.022 1.00 94.62 307 THR A N 1
ATOM 2421 C CA . THR A 1 307 ? -2.321 -9.697 4.865 1.00 94.62 307 THR A CA 1
ATOM 2422 C C . THR A 1 307 ? -2.037 -10.672 5.998 1.00 94.62 307 THR A C 1
ATOM 2424 O O . THR A 1 307 ? -2.959 -11.331 6.469 1.00 94.62 307 THR A O 1
ATOM 2427 N N . ASP A 1 308 ? -0.787 -10.753 6.447 1.00 94.69 308 ASP A N 1
ATOM 2428 C CA . ASP A 1 308 ? -0.337 -11.527 7.612 1.00 94.69 308 ASP A CA 1
ATOM 2429 C C . ASP A 1 308 ? -0.432 -10.739 8.935 1.00 94.69 308 ASP A C 1
ATOM 2431 O O . ASP A 1 308 ? -0.289 -11.310 10.014 1.00 94.69 308 ASP A O 1
ATOM 2435 N N . ILE A 1 309 ? -0.710 -9.433 8.863 1.00 92.75 309 ILE A N 1
ATOM 2436 C CA . ILE A 1 309 ? -0.799 -8.552 10.031 1.00 92.75 309 ILE A CA 1
ATOM 2437 C C . ILE A 1 309 ? -1.977 -8.983 10.924 1.00 92.75 309 ILE A C 1
ATOM 2439 O O . ILE A 1 309 ? -3.113 -9.135 10.465 1.00 92.75 309 ILE A O 1
ATOM 2443 N N . THR A 1 310 ? -1.701 -9.147 12.218 1.00 92.31 310 THR A N 1
ATOM 2444 C CA . THR A 1 310 ? -2.673 -9.573 13.243 1.00 92.31 310 THR A CA 1
ATOM 2445 C C . THR A 1 310 ? -3.608 -8.445 13.697 1.00 92.31 310 THR A C 1
ATOM 2447 O O . THR A 1 310 ? -3.350 -7.258 13.483 1.00 92.31 310 THR A O 1
ATOM 2450 N N . GLU A 1 311 ? -4.691 -8.786 14.403 1.00 87.56 311 GLU A N 1
ATOM 2451 C CA . GLU A 1 311 ? -5.672 -7.824 14.922 1.00 87.56 311 GLU A CA 1
ATOM 2452 C C . GLU A 1 311 ? -5.039 -6.756 15.821 1.00 87.56 311 GLU A C 1
ATOM 2454 O O . GLU A 1 311 ? -5.367 -5.571 15.721 1.00 87.56 311 GLU A O 1
ATOM 2459 N N . SER A 1 312 ? -4.131 -7.177 16.705 1.00 87.19 312 SER A N 1
ATOM 2460 C CA . SER A 1 312 ? -3.440 -6.295 17.648 1.00 87.19 312 SER A CA 1
ATOM 2461 C C . SER A 1 312 ? -2.477 -5.352 16.927 1.00 87.19 312 SER A C 1
ATOM 2463 O O . SER A 1 312 ? -2.405 -4.174 17.276 1.00 87.19 312 SER A O 1
ATOM 2465 N N . GLN A 1 313 ? -1.801 -5.827 15.878 1.00 90.62 313 GLN A N 1
ATOM 2466 C CA . GLN A 1 313 ? -0.935 -5.002 15.039 1.00 90.62 313 GLN A CA 1
ATOM 2467 C C . GLN A 1 313 ? -1.735 -4.011 14.184 1.00 90.62 313 GLN A C 1
ATOM 2469 O O . GLN A 1 313 ? -1.339 -2.853 14.105 1.00 90.62 313 GLN A O 1
ATOM 2474 N N . ILE A 1 314 ? -2.887 -4.391 13.617 1.00 88.19 314 ILE A N 1
ATOM 2475 C CA . ILE A 1 314 ? -3.775 -3.445 12.908 1.00 88.19 314 ILE A CA 1
ATOM 2476 C C . ILE A 1 314 ? -4.247 -2.334 13.859 1.00 88.19 314 ILE A C 1
ATOM 2478 O O . ILE A 1 314 ? -4.223 -1.157 13.497 1.00 88.19 314 ILE A O 1
ATOM 2482 N N . MET A 1 315 ? -4.626 -2.681 15.093 1.00 83.88 315 MET A N 1
ATOM 2483 C CA . MET A 1 315 ? -5.014 -1.695 16.110 1.00 83.88 315 MET A CA 1
ATOM 2484 C C . MET A 1 315 ? -3.836 -0.802 16.530 1.00 83.88 315 MET A C 1
ATOM 2486 O O . MET A 1 315 ? -4.001 0.412 16.659 1.00 83.88 315 MET A O 1
ATOM 2490 N N . ALA A 1 316 ? -2.634 -1.369 16.667 1.00 86.62 316 ALA A N 1
ATOM 2491 C CA . ALA A 1 316 ? -1.413 -0.614 16.938 1.00 86.62 316 ALA A CA 1
ATOM 2492 C C . ALA A 1 316 ? -1.039 0.338 15.790 1.00 86.62 316 ALA A C 1
ATOM 2494 O O . ALA A 1 316 ? -0.651 1.473 16.050 1.00 86.62 316 ALA A O 1
ATOM 2495 N N . LEU A 1 317 ? -1.217 -0.073 14.530 1.00 87.31 317 LEU A N 1
ATOM 2496 C CA . LEU A 1 317 ? -1.031 0.770 13.344 1.00 87.31 317 LEU A CA 1
ATOM 2497 C C . LEU A 1 317 ? -2.046 1.915 13.287 1.00 87.31 317 LEU A C 1
ATOM 2499 O O . LEU A 1 317 ? -1.668 3.058 13.025 1.00 87.31 317 LEU A O 1
ATOM 2503 N N . ALA A 1 318 ? -3.323 1.636 13.565 1.00 83.06 318 ALA A N 1
ATOM 2504 C CA . ALA A 1 318 ? -4.370 2.654 13.612 1.00 83.06 318 ALA A CA 1
ATOM 2505 C C . ALA A 1 318 ? -4.091 3.698 14.710 1.00 83.06 318 ALA A C 1
ATOM 2507 O O . ALA A 1 318 ? -4.164 4.902 14.459 1.00 83.06 318 ALA A O 1
ATOM 2508 N N . PHE A 1 319 ? -3.686 3.248 15.903 1.00 80.94 319 PHE A N 1
ATOM 2509 C CA . PHE A 1 319 ? -3.229 4.124 16.983 1.00 80.94 319 PHE A CA 1
ATOM 2510 C C . PHE A 1 319 ? -1.964 4.907 16.586 1.00 80.94 319 PHE A C 1
ATOM 2512 O O . PHE A 1 319 ? -1.923 6.129 16.707 1.00 80.94 319 PHE A O 1
ATOM 2519 N N . GLY A 1 320 ? -0.964 4.234 16.016 1.00 79.25 320 GLY A N 1
ATOM 2520 C CA . GLY A 1 320 ? 0.273 4.846 15.536 1.00 79.25 320 GLY A CA 1
ATOM 2521 C C . GLY A 1 320 ? 0.034 5.947 14.501 1.00 79.25 320 GLY A C 1
ATOM 2522 O O . GLY A 1 320 ? 0.646 7.009 14.596 1.00 79.25 320 GLY A O 1
ATOM 2523 N N . LYS A 1 321 ? -0.901 5.765 13.555 1.00 78.12 321 LYS A N 1
ATOM 2524 C CA . LYS A 1 321 ? -1.229 6.789 12.546 1.00 78.12 321 LYS A CA 1
ATOM 2525 C C . LYS A 1 321 ? -1.915 8.019 13.142 1.00 78.12 321 LYS A C 1
ATOM 2527 O O . LYS A 1 321 ? -1.665 9.110 12.639 1.00 78.12 321 LYS A O 1
ATOM 2532 N N . THR A 1 322 ? -2.728 7.889 14.197 1.00 77.69 322 THR A N 1
ATOM 2533 C CA . THR A 1 322 ? -3.304 9.073 14.873 1.00 77.69 322 THR A CA 1
ATOM 2534 C C . THR A 1 322 ? -2.263 9.856 15.682 1.00 77.69 322 THR A C 1
ATOM 2536 O O . THR A 1 322 ? -2.454 11.044 15.928 1.00 77.69 322 THR A O 1
ATOM 2539 N N . TRP A 1 323 ? -1.134 9.227 16.032 1.00 74.94 323 TRP A N 1
ATOM 2540 C CA . TRP A 1 323 ? 0.005 9.858 16.712 1.00 74.94 323 TRP A CA 1
ATOM 2541 C C . TRP A 1 323 ? 1.135 10.323 15.781 1.00 74.94 323 TRP A C 1
ATOM 2543 O O . TRP A 1 323 ? 1.961 11.146 16.193 1.00 74.94 323 TRP A O 1
ATOM 2553 N N . ALA A 1 324 ? 1.197 9.807 14.552 1.00 78.25 324 ALA A N 1
ATOM 2554 C CA . ALA A 1 324 ? 2.234 10.124 13.579 1.00 78.25 324 ALA A CA 1
ATOM 2555 C C . ALA A 1 324 ? 2.145 11.589 13.126 1.00 78.25 324 ALA A C 1
ATOM 2557 O O . ALA A 1 324 ? 1.137 12.020 12.569 1.00 78.25 324 ALA A O 1
ATOM 2558 N N . LYS A 1 325 ? 3.225 12.352 13.332 1.00 75.94 325 LYS A N 1
ATOM 2559 C CA . LYS A 1 325 ? 3.283 13.778 12.960 1.00 75.94 325 LYS A CA 1
ATOM 2560 C C . LYS A 1 325 ? 3.733 14.004 11.519 1.00 75.94 325 LYS A C 1
ATOM 2562 O O . LYS A 1 325 ? 3.361 15.002 10.911 1.00 75.94 325 LYS A O 1
ATOM 2567 N N . HIS A 1 326 ? 4.537 13.088 10.984 1.00 77.38 326 HIS A N 1
ATOM 2568 C CA . HIS A 1 326 ? 5.173 13.231 9.678 1.00 77.38 326 HIS A CA 1
ATOM 2569 C C . HIS A 1 326 ? 5.018 11.938 8.877 1.00 77.38 326 HIS A C 1
ATOM 2571 O O . HIS A 1 326 ? 5.305 10.846 9.377 1.00 77.38 326 HIS A O 1
ATOM 2577 N N . THR A 1 327 ? 4.566 12.079 7.629 1.00 84.50 327 THR A N 1
ATOM 2578 C CA . THR A 1 327 ? 4.614 11.013 6.622 1.00 84.50 327 THR A CA 1
ATOM 2579 C C . THR A 1 327 ? 5.636 11.433 5.567 1.00 84.50 327 THR A C 1
ATOM 2581 O O . THR A 1 327 ? 5.548 12.537 5.037 1.00 84.50 327 THR A O 1
ATOM 2584 N N . VAL A 1 328 ? 6.649 10.601 5.334 1.00 88.94 328 VAL A N 1
ATOM 2585 C CA . VAL A 1 328 ? 7.726 10.856 4.367 1.00 88.94 328 VAL A CA 1
ATOM 2586 C C . VAL A 1 328 ? 7.441 10.062 3.097 1.00 88.94 328 VAL A C 1
ATOM 2588 O O . VAL A 1 328 ? 7.220 8.854 3.171 1.00 88.94 328 VAL A O 1
ATOM 2591 N N . HIS A 1 329 ? 7.477 10.721 1.940 1.00 90.44 329 HIS A N 1
ATOM 2592 C CA . HIS A 1 329 ? 7.260 10.085 0.641 1.00 90.44 329 HIS A CA 1
ATOM 2593 C C . HIS A 1 329 ? 8.571 10.038 -0.136 1.00 90.44 329 HIS A C 1
ATOM 2595 O O . HIS A 1 329 ? 9.111 11.062 -0.545 1.00 90.44 329 HIS A O 1
ATOM 2601 N N . CYS A 1 330 ? 9.072 8.826 -0.328 1.00 91.81 330 CYS A N 1
ATOM 2602 C CA . CYS A 1 330 ? 10.253 8.508 -1.109 1.00 91.81 330 CYS A CA 1
ATOM 2603 C C . CYS A 1 330 ? 9.831 7.743 -2.373 1.00 91.81 330 CYS A C 1
ATOM 2605 O O . CYS A 1 330 ? 8.799 7.060 -2.395 1.00 91.81 330 CYS A O 1
ATOM 2607 N N . ARG A 1 331 ? 10.646 7.815 -3.425 1.00 90.62 331 ARG A N 1
ATOM 2608 C CA . ARG A 1 331 ? 10.507 6.986 -4.629 1.00 90.62 331 ARG A CA 1
ATOM 2609 C C . ARG A 1 331 ? 11.883 6.544 -5.096 1.00 90.62 331 ARG A C 1
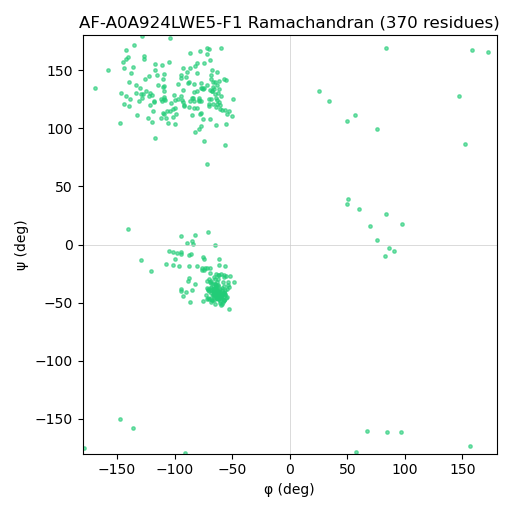ATOM 2611 O O . ARG A 1 331 ? 12.798 7.362 -5.083 1.00 90.62 331 ARG A O 1
ATOM 2618 N N . LEU A 1 332 ? 12.013 5.299 -5.541 1.00 90.88 332 LEU A N 1
ATOM 2619 C CA . LEU A 1 332 ? 13.186 4.924 -6.327 1.00 90.88 332 LEU A CA 1
ATOM 2620 C C . LEU A 1 332 ? 13.123 5.625 -7.692 1.00 90.88 332 LEU A C 1
ATOM 2622 O O . LEU A 1 332 ? 12.042 5.877 -8.237 1.00 90.88 332 LEU A O 1
ATOM 2626 N N . GLY A 1 333 ? 14.292 5.988 -8.204 1.00 85.81 333 GLY A N 1
ATOM 2627 C CA . GLY A 1 333 ? 14.483 6.710 -9.454 1.00 85.81 333 GLY A CA 1
ATOM 2628 C C . GLY A 1 333 ? 15.482 6.011 -10.368 1.00 85.81 333 GLY A C 1
ATOM 2629 O O . GLY A 1 333 ? 16.035 4.959 -10.041 1.00 85.81 333 GLY A O 1
ATOM 2630 N N . GLY A 1 334 ? 15.693 6.606 -11.532 1.00 86.69 334 GLY A N 1
ATOM 2631 C CA . GLY A 1 334 ? 16.545 6.079 -12.584 1.00 86.69 334 GLY A CA 1
ATOM 2632 C C . GLY A 1 334 ? 16.160 6.675 -13.928 1.00 86.69 334 GLY A C 1
ATOM 2633 O O . GLY A 1 334 ? 15.086 7.274 -14.057 1.00 86.69 334 GLY A O 1
ATOM 2634 N N . ASP A 1 335 ? 17.026 6.481 -14.910 1.00 85.62 335 ASP A N 1
ATOM 2635 C CA . ASP A 1 335 ? 16.827 6.979 -16.265 1.00 85.62 335 ASP A CA 1
ATOM 2636 C C . ASP A 1 335 ? 16.004 5.993 -17.098 1.00 85.62 335 ASP A C 1
ATOM 2638 O O . ASP A 1 335 ? 16.000 4.782 -16.849 1.00 85.62 335 ASP A O 1
ATOM 2642 N N . ILE A 1 336 ? 15.284 6.519 -18.088 1.00 84.94 336 ILE A N 1
ATOM 2643 C CA . ILE A 1 336 ? 14.528 5.702 -19.039 1.00 84.94 336 ILE A CA 1
ATOM 2644 C C . ILE A 1 336 ? 15.507 5.154 -20.078 1.00 84.94 336 ILE A C 1
ATOM 2646 O O . ILE A 1 336 ? 16.183 5.921 -20.756 1.00 84.94 336 ILE A O 1
ATOM 2650 N N . ASP A 1 337 ? 15.540 3.833 -20.223 1.00 85.88 337 ASP A N 1
ATOM 2651 C CA . ASP A 1 337 ? 16.354 3.123 -21.210 1.00 85.88 337 ASP A CA 1
ATOM 2652 C C . ASP A 1 337 ? 15.478 2.174 -22.049 1.00 85.88 337 ASP A C 1
ATOM 2654 O O . ASP A 1 337 ? 14.352 1.838 -21.667 1.00 85.88 337 ASP A O 1
ATOM 2658 N N . MET A 1 338 ? 15.980 1.742 -23.204 1.00 87.00 338 MET A N 1
ATOM 2659 C CA . MET A 1 338 ? 15.291 0.851 -24.139 1.00 87.00 338 MET A CA 1
ATOM 2660 C C . MET A 1 338 ? 16.106 -0.429 -24.324 1.00 87.00 338 MET A C 1
ATOM 2662 O O . MET A 1 338 ? 17.111 -0.442 -25.030 1.00 87.00 338 MET A O 1
ATOM 2666 N N . VAL A 1 339 ? 15.651 -1.534 -23.729 1.00 84.62 339 VAL A N 1
ATOM 2667 C CA . VAL A 1 339 ? 16.330 -2.837 -23.819 1.00 84.62 339 VAL A CA 1
ATOM 2668 C C . VAL A 1 339 ? 15.374 -3.869 -24.408 1.00 84.62 339 VAL A C 1
ATOM 2670 O O . VAL A 1 339 ? 14.244 -4.011 -23.946 1.00 84.62 339 VAL A O 1
ATOM 2673 N N . GLY A 1 340 ? 15.801 -4.576 -25.460 1.00 82.31 340 GLY A N 1
ATOM 2674 C CA . GLY A 1 340 ? 14.974 -5.592 -26.129 1.00 82.31 340 GLY A CA 1
ATOM 2675 C C . GLY A 1 340 ? 13.661 -5.046 -26.710 1.00 82.31 340 GLY A C 1
ATOM 2676 O O . GLY A 1 340 ? 12.652 -5.744 -26.712 1.00 82.31 340 GLY A O 1
ATOM 2677 N N . GLY A 1 341 ? 13.640 -3.775 -27.131 1.00 81.56 341 GLY A N 1
ATOM 2678 C CA . GLY A 1 341 ? 12.430 -3.097 -27.616 1.00 81.56 341 GLY A CA 1
ATOM 2679 C C . GLY A 1 341 ? 11.441 -2.673 -26.520 1.00 81.56 341 GLY A C 1
ATOM 2680 O O . GLY A 1 341 ? 10.377 -2.148 -26.840 1.00 81.56 341 GLY A O 1
ATOM 2681 N N . GLN A 1 342 ? 11.772 -2.860 -25.237 1.00 82.94 342 GLN A N 1
ATOM 2682 C CA . GLN A 1 342 ? 10.951 -2.415 -24.112 1.00 82.94 342 GLN A CA 1
ATOM 2683 C C . GLN A 1 342 ? 11.587 -1.233 -23.377 1.00 82.94 342 GLN A C 1
ATOM 2685 O O . GLN A 1 342 ? 12.770 -1.259 -23.042 1.00 82.94 342 GLN A O 1
ATOM 2690 N N . SER A 1 343 ? 10.763 -0.239 -23.040 1.00 85.50 343 SER A N 1
ATOM 2691 C CA . SER A 1 343 ? 11.151 0.828 -22.114 1.00 85.50 343 SER A CA 1
ATOM 2692 C C . SER A 1 343 ? 11.267 0.275 -20.693 1.00 8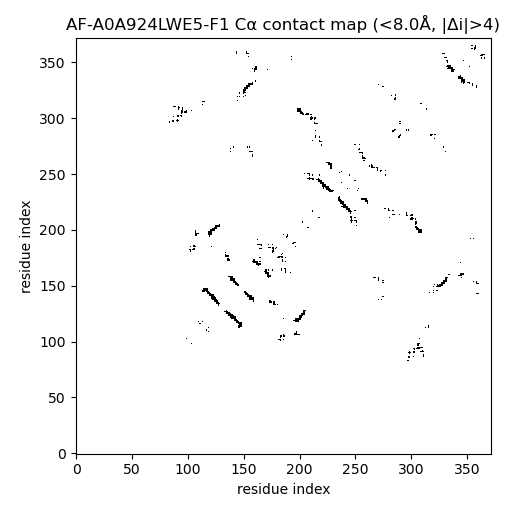5.50 343 SER A C 1
ATOM 2694 O O . SER A 1 343 ? 10.318 -0.333 -20.185 1.00 85.50 343 SER A O 1
ATOM 2696 N N . VAL A 1 344 ? 12.422 0.477 -20.067 1.00 88.75 344 VAL A N 1
ATOM 2697 C CA . VAL A 1 344 ? 12.763 0.106 -18.687 1.00 88.75 344 VAL A CA 1
ATOM 2698 C C . VAL A 1 344 ? 13.294 1.334 -17.947 1.00 88.75 344 VAL A C 1
ATOM 2700 O O . VAL A 1 344 ? 13.761 2.285 -18.568 1.00 88.75 344 VAL A O 1
ATOM 2703 N N . ILE A 1 345 ? 13.263 1.315 -16.616 1.00 88.19 345 ILE A N 1
ATOM 2704 C CA . ILE A 1 345 ? 13.972 2.300 -15.791 1.00 88.19 345 ILE A CA 1
ATOM 2705 C C . ILE A 1 345 ? 15.272 1.646 -15.313 1.00 88.19 345 ILE A C 1
ATOM 2707 O O . ILE A 1 345 ? 15.222 0.645 -14.594 1.00 88.19 345 ILE A O 1
ATOM 2711 N N . ARG A 1 346 ? 16.437 2.184 -15.695 1.00 88.56 346 ARG A N 1
ATOM 2712 C CA . ARG A 1 346 ? 17.732 1.765 -15.133 1.00 88.56 346 ARG A CA 1
ATOM 2713 C C . ARG A 1 346 ? 17.967 2.555 -13.849 1.00 88.56 346 ARG A C 1
ATOM 2715 O O . ARG A 1 346 ? 18.152 3.766 -13.888 1.00 88.56 346 ARG A O 1
ATOM 2722 N N . GLY A 1 347 ? 17.926 1.872 -12.707 1.00 83.38 347 GLY A N 1
ATOM 2723 C CA . GLY A 1 347 ? 18.105 2.515 -11.407 1.00 83.38 347 GLY A CA 1
ATOM 2724 C C . GLY A 1 347 ? 19.522 3.049 -11.201 1.00 83.38 347 GLY A C 1
ATOM 2725 O O . GLY A 1 347 ? 20.488 2.309 -11.373 1.00 83.38 347 GLY A O 1
ATOM 2726 N N . ASP A 1 348 ? 19.643 4.298 -10.750 1.00 83.00 348 ASP A N 1
ATOM 2727 C CA . ASP A 1 348 ? 20.896 4.823 -10.194 1.00 83.00 348 ASP A CA 1
ATOM 2728 C C . ASP A 1 348 ? 21.149 4.126 -8.850 1.00 83.00 348 ASP A C 1
ATOM 2730 O O . ASP A 1 348 ? 20.434 4.349 -7.869 1.00 83.00 348 ASP A O 1
ATOM 2734 N N . GLY A 1 349 ? 22.136 3.230 -8.814 1.00 81.06 349 GLY A N 1
ATOM 2735 C CA . GLY A 1 349 ? 22.437 2.420 -7.636 1.00 81.06 349 GLY A CA 1
ATOM 2736 C C . GLY A 1 349 ? 22.905 3.232 -6.425 1.00 81.06 349 GLY A C 1
ATOM 2737 O O . GLY A 1 349 ? 22.717 2.784 -5.296 1.00 81.06 349 GLY A O 1
ATOM 2738 N N . GLU A 1 350 ? 23.486 4.418 -6.610 1.00 85.12 350 GLU A N 1
ATOM 2739 C CA . GLU A 1 350 ? 23.936 5.253 -5.497 1.00 85.12 350 GLU A CA 1
ATOM 2740 C C . GLU A 1 350 ? 22.813 6.151 -4.979 1.00 85.12 350 GLU A C 1
ATOM 2742 O O . GLU A 1 350 ? 22.512 6.111 -3.780 1.00 85.12 350 GLU A O 1
ATOM 2747 N N . ALA A 1 351 ? 22.117 6.864 -5.870 1.00 87.81 351 ALA A N 1
ATOM 2748 C CA . ALA A 1 351 ? 20.978 7.690 -5.480 1.00 87.81 351 ALA A CA 1
ATOM 2749 C C . ALA A 1 351 ? 19.862 6.851 -4.836 1.00 87.81 351 ALA A C 1
ATOM 2751 O O . ALA A 1 351 ? 19.311 7.245 -3.807 1.00 87.81 351 ALA A O 1
ATOM 2752 N N . ASN A 1 352 ? 19.569 5.656 -5.364 1.00 90.88 352 ASN A N 1
ATOM 2753 C CA . ASN A 1 352 ? 18.562 4.771 -4.775 1.00 90.88 352 ASN A CA 1
ATOM 2754 C C . ASN A 1 352 ? 18.960 4.280 -3.374 1.00 90.88 352 ASN A C 1
ATOM 2756 O O . ASN A 1 352 ? 18.111 4.270 -2.481 1.00 90.88 352 ASN A O 1
ATOM 2760 N N . ARG A 1 353 ? 20.240 3.960 -3.122 1.00 90.25 353 ARG A N 1
ATOM 2761 C CA . ARG A 1 353 ? 20.722 3.639 -1.762 1.00 90.25 353 ARG A CA 1
ATOM 2762 C C . ARG A 1 353 ? 20.573 4.826 -0.807 1.00 90.25 353 ARG A C 1
ATOM 2764 O O . ARG A 1 353 ? 20.192 4.630 0.347 1.00 90.25 353 ARG A O 1
ATOM 2771 N N . ALA A 1 354 ? 20.831 6.050 -1.267 1.00 90.31 354 ALA A N 1
ATOM 2772 C CA . ALA A 1 354 ? 20.637 7.248 -0.452 1.00 90.31 354 ALA A CA 1
ATOM 2773 C C . ALA A 1 354 ? 19.149 7.487 -0.119 1.00 90.31 354 ALA A C 1
ATOM 2775 O O . ALA A 1 354 ? 18.812 7.757 1.036 1.00 90.31 354 ALA A O 1
ATOM 2776 N N . VAL A 1 355 ? 18.247 7.284 -1.087 1.00 92.31 355 VAL A N 1
ATOM 2777 C CA . VAL A 1 355 ? 16.789 7.335 -0.876 1.00 92.31 355 VAL A CA 1
ATOM 2778 C C . VAL A 1 355 ? 16.318 6.265 0.117 1.00 92.31 355 VAL A C 1
ATOM 2780 O O . VAL A 1 355 ? 15.501 6.571 0.987 1.00 92.31 355 VAL A O 1
ATOM 2783 N N . VAL A 1 356 ? 16.841 5.035 0.047 1.00 93.50 356 VAL A N 1
ATOM 2784 C CA . VAL A 1 356 ? 16.529 3.982 1.032 1.00 93.50 356 VAL A CA 1
ATOM 2785 C C . VAL A 1 356 ? 16.963 4.411 2.437 1.00 93.50 356 VAL A C 1
ATOM 2787 O O . VAL A 1 356 ? 16.135 4.403 3.343 1.00 93.50 356 VAL A O 1
ATOM 2790 N N . ARG A 1 357 ? 18.196 4.903 2.625 1.00 91.88 357 ARG A N 1
ATOM 2791 C CA . ARG A 1 357 ? 18.671 5.407 3.934 1.00 91.88 357 ARG A CA 1
ATOM 2792 C C . ARG A 1 357 ? 17.812 6.560 4.472 1.00 91.88 357 ARG A C 1
ATOM 2794 O O . ARG A 1 357 ? 17.510 6.624 5.667 1.00 91.88 357 ARG A O 1
ATOM 2801 N N . MET A 1 358 ? 17.367 7.471 3.606 1.00 90.31 358 MET A N 1
ATOM 2802 C CA . MET A 1 358 ? 16.437 8.546 3.974 1.00 90.31 358 MET A CA 1
ATOM 2803 C C . MET A 1 358 ? 15.084 7.983 4.458 1.00 90.31 358 MET A C 1
ATOM 2805 O O . MET A 1 358 ? 14.569 8.404 5.501 1.00 90.31 358 MET A O 1
ATOM 2809 N N . TRP A 1 359 ? 14.539 6.985 3.753 1.00 93.12 359 TRP A N 1
ATOM 2810 C CA . TRP A 1 359 ? 13.309 6.268 4.116 1.00 93.12 359 TRP A CA 1
ATOM 2811 C C . TRP A 1 359 ? 13.442 5.467 5.425 1.00 93.12 359 TRP A C 1
ATOM 2813 O O . TRP A 1 359 ? 12.526 5.492 6.254 1.00 93.12 359 TRP A O 1
ATOM 2823 N N . GLU A 1 360 ? 14.597 4.852 5.686 1.00 91.50 360 GLU A N 1
ATOM 2824 C CA . GLU A 1 360 ? 14.903 4.184 6.959 1.00 91.50 360 GLU A CA 1
ATOM 2825 C C . GLU A 1 360 ? 15.016 5.160 8.135 1.00 91.50 360 GLU A C 1
ATOM 2827 O O . GLU A 1 360 ? 14.622 4.827 9.259 1.00 91.50 360 GLU A O 1
ATOM 2832 N N . GLY A 1 361 ? 15.527 6.366 7.861 1.00 86.94 361 GLY A N 1
ATOM 2833 C CA . GLY A 1 361 ? 15.827 7.408 8.847 1.00 86.94 361 GLY A CA 1
ATOM 2834 C C . GLY A 1 361 ? 17.294 7.457 9.274 1.00 86.94 361 GLY A C 1
ATOM 2835 O O . GLY A 1 361 ? 17.595 8.042 10.309 1.00 86.94 361 GLY A O 1
ATOM 2836 N N . THR A 1 362 ? 18.179 6.839 8.491 1.00 82.69 362 THR A N 1
ATOM 2837 C CA . THR A 1 362 ? 19.633 6.759 8.700 1.00 82.69 362 THR A CA 1
ATOM 2838 C C . THR A 1 362 ? 20.416 7.737 7.811 1.00 82.69 362 THR A C 1
ATOM 2840 O O . THR A 1 362 ? 21.569 8.036 8.105 1.00 82.69 362 THR A O 1
ATOM 2843 N N . GLY A 1 363 ? 19.802 8.255 6.740 1.00 62.09 363 GLY A N 1
ATOM 2844 C CA . GLY A 1 363 ? 20.394 9.231 5.814 1.00 62.09 363 GLY A CA 1
ATOM 2845 C C . GLY A 1 363 ? 19.861 10.658 5.981 1.00 62.09 363 GLY A C 1
ATOM 2846 O O . GLY A 1 363 ? 18.740 10.865 6.451 1.00 62.09 363 GLY A O 1
ATOM 2847 N N . GLN A 1 364 ? 20.654 11.644 5.545 1.00 49.28 364 GLN A N 1
ATOM 2848 C CA . GLN A 1 364 ? 20.186 13.024 5.370 1.00 49.28 364 GLN A CA 1
ATOM 2849 C C . GLN A 1 364 ? 19.195 13.133 4.191 1.00 49.28 364 GLN A C 1
ATOM 2851 O O . GLN A 1 364 ? 19.201 12.266 3.312 1.00 49.28 364 GLN A O 1
ATOM 2856 N N . PRO A 1 365 ? 18.343 14.177 4.145 1.00 47.88 365 PRO A N 1
ATOM 2857 C CA . PRO A 1 365 ? 17.465 14.417 3.006 1.00 47.88 365 PRO A CA 1
ATOM 2858 C C . PRO A 1 365 ? 18.265 14.639 1.721 1.00 47.88 365 PRO A C 1
ATOM 2860 O O . PRO A 1 365 ? 19.034 15.592 1.629 1.00 47.88 365 PRO A O 1
ATOM 2863 N N . VAL A 1 366 ? 18.055 13.786 0.720 1.00 49.78 366 VAL A N 1
ATOM 2864 C CA . VAL A 1 366 ? 18.510 14.057 -0.648 1.00 49.78 366 VAL A CA 1
ATOM 2865 C C . VAL A 1 366 ? 17.361 14.741 -1.370 1.00 49.78 366 VAL A C 1
ATOM 2867 O O . VAL A 1 366 ? 16.275 14.166 -1.481 1.00 49.78 366 VAL A O 1
ATOM 2870 N N . GLU A 1 367 ? 17.573 15.970 -1.838 1.00 36.66 367 GLU A N 1
ATOM 2871 C CA . GLU A 1 367 ? 16.573 16.640 -2.666 1.00 36.66 367 GLU A CA 1
ATOM 2872 C C . GLU A 1 367 ? 16.336 15.829 -3.949 1.00 36.66 367 GLU A C 1
ATOM 2874 O O . GLU A 1 367 ? 17.295 15.386 -4.592 1.00 36.66 367 GLU A O 1
ATOM 2879 N N . PRO A 1 368 ? 15.073 15.599 -4.349 1.00 37.72 368 PRO A N 1
ATOM 2880 C CA . PRO A 1 368 ? 14.803 14.932 -5.607 1.00 37.72 368 PRO A CA 1
ATOM 2881 C C . PRO A 1 368 ? 15.314 15.821 -6.741 1.00 37.72 368 PRO A C 1
ATOM 2883 O O . PRO A 1 368 ? 14.794 16.918 -6.937 1.00 37.72 368 PRO A O 1
ATOM 2886 N N . LYS A 1 369 ? 16.286 15.331 -7.522 1.00 32.84 369 LYS A N 1
ATOM 2887 C CA . LYS A 1 369 ? 16.657 15.958 -8.796 1.00 32.84 369 LYS A CA 1
ATOM 2888 C C . LYS A 1 369 ? 15.399 16.056 -9.662 1.00 32.84 369 LYS A C 1
ATOM 2890 O O . LYS A 1 369 ? 14.921 15.057 -10.200 1.00 32.84 369 LYS A O 1
ATOM 2895 N N . LEU A 1 370 ? 14.849 17.263 -9.752 1.00 31.94 370 LEU A N 1
ATOM 2896 C CA . LEU A 1 370 ? 13.848 17.632 -10.738 1.00 31.94 370 LEU A CA 1
ATOM 2897 C C . LEU A 1 370 ? 14.590 17.779 -12.065 1.00 31.94 370 LEU A C 1
ATOM 2899 O O . LEU A 1 370 ? 15.102 18.850 -12.382 1.00 31.94 370 LEU A O 1
ATOM 2903 N N . THR A 1 371 ? 14.705 16.682 -12.811 1.00 38.62 371 THR A N 1
ATOM 2904 C CA . THR A 1 371 ? 14.999 16.773 -14.240 1.00 38.62 371 THR A CA 1
ATOM 2905 C C . THR A 1 371 ? 13.841 17.513 -14.914 1.00 38.62 371 THR A C 1
ATOM 2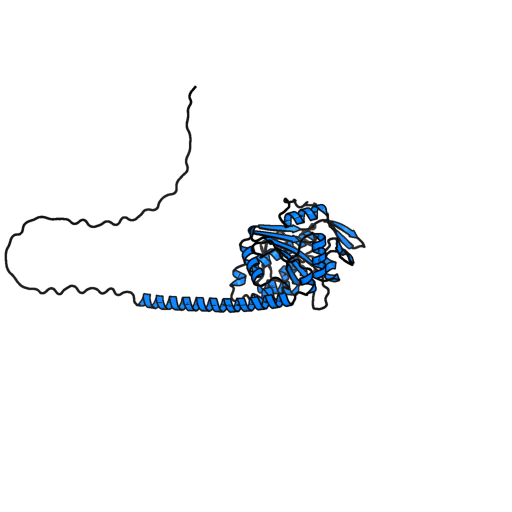907 O O . THR A 1 371 ? 12.674 17.237 -14.617 1.00 38.62 371 THR A O 1
ATOM 2910 N N . ALA A 1 372 ? 14.195 18.521 -15.715 1.00 32.62 372 ALA A N 1
ATOM 2911 C CA . ALA A 1 372 ? 13.272 19.472 -16.338 1.00 32.62 372 ALA A CA 1
ATOM 2912 C C . ALA A 1 372 ? 12.445 18.845 -17.474 1.00 32.62 372 ALA A C 1
ATOM 2914 O O . ALA A 1 372 ? 12.982 17.936 -18.146 1.00 32.62 372 ALA A O 1
#